Protein AF-A0A517PYK0-F1 (afdb_monomer)

Mean predicted aligned error: 13.04 Å

Organism: NCBI:txid2605989

Structure (mmCIF, N/CA/C/O backbone):
data_AF-A0A517PYK0-F1
#
_entry.id   AF-A0A517PYK0-F1
#
loop_
_atom_site.group_PDB
_atom_site.id
_atom_site.type_symbol
_atom_site.label_atom_id
_atom_site.label_alt_id
_atom_site.label_comp_id
_atom_site.label_asym_id
_atom_site.label_entity_id
_atom_site.label_seq_id
_atom_site.pdbx_PDB_ins_code
_atom_site.Cartn_x
_atom_site.Cartn_y
_atom_site.Cartn_z
_atom_site.occupancy
_atom_site.B_iso_or_equiv
_atom_site.auth_seq_id
_atom_site.auth_comp_id
_atom_site.auth_asym_id
_atom_site.auth_atom_id
_atom_site.pdbx_PDB_model_num
ATOM 1 N N . MET A 1 1 ? 11.409 -8.465 14.959 1.00 91.06 1 MET A N 1
ATOM 2 C CA . MET A 1 1 ? 11.454 -9.438 13.850 1.00 91.06 1 MET A CA 1
ATOM 3 C C . MET A 1 1 ? 12.866 -9.982 13.793 1.00 91.06 1 MET A C 1
ATOM 5 O O . MET A 1 1 ? 13.790 -9.193 13.932 1.00 91.06 1 MET A O 1
ATOM 9 N N . THR A 1 2 ? 13.031 -11.292 13.652 1.00 92.19 2 THR A N 1
ATOM 10 C CA . THR A 1 2 ? 14.328 -11.935 13.415 1.00 92.19 2 THR A CA 1
ATOM 11 C C . THR A 1 2 ? 14.388 -12.447 11.982 1.00 92.19 2 THR A C 1
ATOM 13 O O . THR A 1 2 ? 13.352 -12.721 11.371 1.00 92.19 2 THR A O 1
ATOM 16 N N . VAL A 1 3 ? 15.601 -12.548 11.442 1.00 94.38 3 VAL A N 1
ATOM 17 C CA . VAL A 1 3 ? 15.854 -12.976 10.067 1.00 94.38 3 VAL A CA 1
ATOM 18 C C . VAL A 1 3 ? 16.970 -14.023 10.051 1.00 94.38 3 VAL A C 1
ATOM 20 O O . VAL A 1 3 ? 18.043 -13.795 10.602 1.00 94.38 3 VAL A O 1
ATOM 23 N N . GLY A 1 4 ? 16.694 -15.183 9.456 1.00 94.69 4 GLY A N 1
ATOM 24 C CA . GLY A 1 4 ? 17.624 -16.307 9.327 1.00 94.69 4 GLY A CA 1
ATOM 25 C C . GLY A 1 4 ? 18.587 -16.144 8.154 1.00 94.69 4 GLY A C 1
ATOM 26 O O . GLY A 1 4 ? 18.721 -15.057 7.594 1.00 94.69 4 GLY A O 1
ATOM 27 N N . ASP A 1 5 ? 19.261 -17.212 7.745 1.00 95.25 5 ASP A N 1
ATOM 28 C CA . ASP A 1 5 ? 20.271 -17.135 6.686 1.00 95.25 5 ASP A CA 1
ATOM 29 C C . ASP A 1 5 ? 19.687 -16.916 5.288 1.00 95.25 5 ASP A C 1
ATOM 31 O O . ASP A 1 5 ? 18.544 -17.266 4.984 1.00 95.25 5 ASP A O 1
ATOM 35 N N . ARG A 1 6 ? 20.491 -16.284 4.427 1.00 95.44 6 ARG A N 1
ATOM 36 C CA . ARG A 1 6 ? 20.127 -16.002 3.035 1.00 95.44 6 ARG A CA 1
ATOM 37 C C . ARG A 1 6 ? 20.266 -17.247 2.176 1.00 95.44 6 ARG A C 1
ATOM 39 O O . ARG A 1 6 ? 21.320 -17.869 2.146 1.00 95.44 6 ARG A O 1
ATOM 46 N N . GLN A 1 7 ? 19.238 -17.497 1.379 1.00 95.19 7 GLN A N 1
ATOM 47 C CA . GLN A 1 7 ? 19.217 -18.486 0.312 1.00 95.19 7 GLN A CA 1
ATOM 48 C C . GLN A 1 7 ? 18.922 -17.783 -1.014 1.00 95.19 7 GLN A C 1
ATOM 50 O O . GLN A 1 7 ? 18.136 -16.834 -1.059 1.00 95.19 7 GLN A O 1
ATOM 55 N N . ILE A 1 8 ? 19.566 -18.224 -2.092 1.00 94.31 8 ILE A N 1
ATOM 56 C CA . ILE A 1 8 ? 19.241 -17.761 -3.443 1.00 94.31 8 ILE A CA 1
ATOM 57 C C . ILE A 1 8 ? 18.116 -18.643 -3.968 1.00 94.31 8 ILE A C 1
ATOM 59 O O . ILE A 1 8 ? 18.287 -19.854 -4.060 1.00 94.31 8 ILE A O 1
ATOM 63 N N . VAL A 1 9 ? 16.979 -18.028 -4.284 1.00 95.31 9 VAL A N 1
ATOM 64 C CA . VAL A 1 9 ? 15.838 -18.704 -4.910 1.00 95.31 9 VAL A CA 1
ATOM 65 C C . VAL A 1 9 ? 16.115 -18.842 -6.397 1.00 95.31 9 VAL A C 1
ATOM 67 O O . VAL A 1 9 ? 16.203 -19.947 -6.921 1.00 95.31 9 VAL A O 1
ATOM 70 N N . PHE A 1 10 ? 16.336 -17.709 -7.064 1.00 94.56 10 PHE A N 1
ATOM 71 C CA . PHE A 1 10 ? 16.655 -17.664 -8.482 1.00 94.56 10 PHE A CA 1
ATOM 72 C C . PHE A 1 10 ? 17.981 -16.930 -8.685 1.00 94.56 10 PHE A C 1
ATOM 74 O O . PHE A 1 10 ? 18.124 -15.784 -8.239 1.00 94.56 10 PHE A O 1
ATOM 81 N N . PRO A 1 11 ? 18.971 -17.567 -9.333 1.00 92.12 11 PRO A N 1
ATOM 82 C CA . PRO A 1 11 ? 20.208 -16.897 -9.692 1.00 92.12 11 PRO A CA 1
ATOM 83 C C . PRO A 1 11 ? 19.965 -15.840 -10.778 1.00 92.12 11 PRO A C 1
ATOM 85 O O . PRO A 1 11 ? 19.033 -15.973 -11.562 1.00 92.12 11 PRO A O 1
ATOM 88 N N . ALA A 1 12 ? 20.823 -14.824 -10.874 1.00 88.00 12 ALA A N 1
ATOM 89 C CA . ALA A 1 12 ? 20.785 -13.871 -11.982 1.00 88.00 12 ALA A CA 1
ATOM 90 C C . ALA A 1 12 ? 20.771 -14.607 -13.338 1.00 88.00 12 ALA A C 1
ATOM 92 O O . ALA A 1 12 ? 21.473 -15.607 -13.506 1.00 88.00 12 ALA A O 1
ATOM 93 N N . GLY A 1 13 ? 19.953 -14.143 -14.286 1.00 87.31 13 GLY A N 1
ATOM 94 C CA . GLY A 1 13 ? 19.763 -14.823 -15.573 1.00 87.31 13 GLY A CA 1
ATOM 95 C C . GLY A 1 13 ? 18.808 -16.027 -15.533 1.00 87.31 13 GLY A C 1
ATOM 96 O O . GLY A 1 13 ? 18.689 -16.735 -16.537 1.00 87.31 13 GLY A O 1
ATOM 97 N N . TYR A 1 14 ? 18.147 -16.310 -14.399 1.00 92.12 14 TYR A N 1
ATOM 98 C CA . TYR A 1 14 ? 17.277 -17.481 -14.245 1.00 92.12 14 TYR A CA 1
ATOM 99 C C . TYR A 1 14 ? 16.246 -17.570 -15.371 1.00 92.12 14 TYR A C 1
ATOM 101 O O . TYR A 1 14 ? 15.386 -16.702 -15.519 1.00 92.12 14 TYR A O 1
ATOM 109 N N . ARG A 1 15 ? 16.336 -18.645 -16.166 1.00 92.44 15 ARG A N 1
ATOM 110 C CA . ARG A 1 15 ? 15.441 -18.906 -17.308 1.00 92.44 15 ARG A CA 1
ATOM 111 C C . ARG A 1 15 ? 15.348 -17.714 -18.282 1.00 92.44 15 ARG A C 1
ATOM 113 O O . ARG A 1 15 ? 14.301 -17.490 -18.877 1.00 92.44 15 ARG A O 1
ATOM 120 N N . GLY A 1 16 ? 16.434 -16.951 -18.433 1.00 88.81 16 GLY A N 1
ATOM 121 C CA . GLY A 1 16 ? 16.507 -15.781 -19.315 1.00 88.81 16 GLY A CA 1
ATOM 122 C C . GLY A 1 16 ? 15.923 -14.489 -18.730 1.00 88.81 16 GLY A C 1
ATOM 123 O O . GLY A 1 16 ? 15.974 -13.453 -19.393 1.00 88.81 16 GLY A O 1
ATOM 124 N N . LEU A 1 17 ? 15.391 -14.518 -17.503 1.00 90.44 17 LEU A N 1
ATOM 125 C CA . LEU A 1 17 ? 14.979 -13.311 -16.789 1.00 90.44 17 LEU A CA 1
ATOM 126 C C . LEU A 1 17 ? 16.206 -12.542 -16.292 1.00 90.44 17 LEU A C 1
ATOM 128 O O . LEU A 1 17 ? 17.225 -13.131 -15.942 1.00 90.44 17 LEU A O 1
ATOM 132 N N . ASN A 1 18 ? 16.087 -11.221 -16.220 1.00 87.19 18 ASN A N 1
ATOM 133 C CA . ASN A 1 18 ? 17.122 -10.310 -15.740 1.00 87.19 18 ASN A CA 1
ATOM 134 C C . ASN A 1 18 ? 16.464 -9.200 -14.914 1.00 87.19 18 ASN A C 1
ATOM 136 O O . ASN A 1 18 ? 15.291 -8.919 -15.145 1.00 87.19 18 ASN A O 1
ATOM 140 N N . TYR A 1 19 ? 17.210 -8.575 -13.997 1.00 87.56 19 TYR A N 1
ATOM 141 C CA . TYR A 1 19 ? 16.742 -7.462 -13.153 1.00 87.56 19 TYR A CA 1
ATOM 142 C C . TYR A 1 19 ? 15.474 -7.845 -12.385 1.00 87.56 19 TYR A C 1
ATOM 144 O O . TYR A 1 19 ? 14.392 -7.337 -12.666 1.00 87.56 19 TYR A O 1
ATOM 152 N N . PHE A 1 20 ? 15.589 -8.837 -11.498 1.00 91.25 20 PHE A N 1
ATOM 153 C CA . PHE A 1 20 ? 14.465 -9.314 -10.700 1.00 91.25 20 PHE A CA 1
ATOM 154 C C . PHE A 1 20 ? 14.866 -9.686 -9.256 1.00 91.25 20 PHE A C 1
ATOM 156 O O . PHE A 1 20 ? 15.997 -10.113 -9.005 1.00 91.25 20 PHE A O 1
ATOM 163 N N . PRO A 1 21 ? 13.906 -9.657 -8.318 1.00 92.94 21 PRO A N 1
ATOM 164 C CA . PRO A 1 21 ? 12.632 -8.962 -8.454 1.00 92.94 21 PRO A CA 1
ATOM 165 C C . PRO A 1 21 ? 12.866 -7.446 -8.429 1.00 92.94 21 PRO A C 1
ATOM 167 O O . PRO A 1 21 ? 13.500 -6.942 -7.513 1.00 92.94 21 PRO A O 1
ATOM 170 N N . ASP A 1 22 ? 12.349 -6.722 -9.412 1.00 91.75 22 ASP A N 1
ATOM 171 C CA . ASP A 1 22 ? 12.425 -5.251 -9.407 1.00 91.75 22 ASP A CA 1
ATOM 172 C C . ASP A 1 22 ? 11.214 -4.618 -8.691 1.00 91.75 22 ASP A C 1
ATOM 174 O O . ASP A 1 22 ? 11.087 -3.410 -8.603 1.00 91.75 22 ASP A O 1
ATOM 178 N N . GLU A 1 23 ? 10.329 -5.461 -8.145 1.00 95.81 23 GLU A N 1
ATOM 179 C CA . GLU A 1 23 ? 9.186 -5.105 -7.301 1.00 95.81 23 GLU A CA 1
ATOM 180 C C . GLU A 1 23 ? 8.805 -6.273 -6.376 1.00 95.81 23 GLU A C 1
ATOM 182 O O . GLU A 1 23 ? 9.134 -7.428 -6.679 1.00 95.81 23 GLU A O 1
ATOM 187 N N . PRO A 1 24 ? 8.047 -6.039 -5.286 1.00 95.38 24 PRO A N 1
ATOM 188 C CA . PRO A 1 24 ? 7.458 -7.112 -4.495 1.00 95.38 24 PRO A CA 1
ATOM 189 C C . PRO A 1 24 ? 6.653 -8.105 -5.346 1.00 95.38 24 PRO A C 1
ATOM 191 O O . PRO A 1 24 ? 5.919 -7.727 -6.258 1.00 95.38 24 PRO A O 1
ATOM 194 N N . ILE A 1 25 ? 6.746 -9.396 -5.018 1.00 94.75 25 ILE A N 1
ATOM 195 C CA . ILE A 1 25 ? 5.956 -10.420 -5.710 1.00 94.75 25 ILE A CA 1
ATOM 196 C C . ILE A 1 25 ? 4.491 -10.392 -5.262 1.00 94.75 25 ILE A C 1
ATOM 198 O O . ILE A 1 25 ? 4.183 -10.095 -4.108 1.00 94.75 25 ILE A O 1
ATOM 202 N N . SER A 1 26 ? 3.575 -10.801 -6.141 1.00 95.44 26 SER A N 1
ATOM 203 C CA . SER A 1 26 ? 2.152 -10.914 -5.798 1.00 95.44 26 SER A CA 1
ATOM 204 C C . SER A 1 26 ? 1.628 -12.326 -6.030 1.00 95.44 26 SER A C 1
ATOM 206 O O . SER A 1 26 ? 1.498 -12.766 -7.169 1.00 95.44 26 SER A O 1
ATOM 208 N N . VAL A 1 27 ? 1.328 -13.062 -4.956 1.00 93.50 27 VAL A N 1
ATOM 209 C CA . VAL A 1 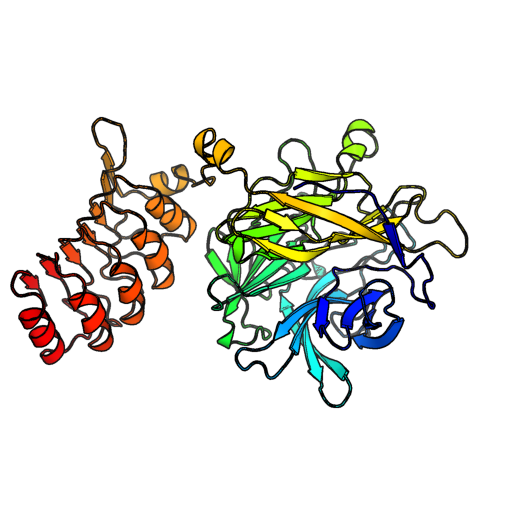27 ? 0.763 -14.419 -5.045 1.00 93.50 27 VAL A CA 1
ATOM 210 C C . VAL A 1 27 ? -0.707 -14.344 -5.451 1.00 93.50 27 VAL A C 1
ATOM 212 O O . VAL A 1 27 ? -1.512 -13.748 -4.742 1.00 93.50 27 VAL A O 1
ATOM 215 N N . ILE A 1 28 ? -1.067 -14.995 -6.559 1.00 92.75 28 ILE A N 1
ATOM 216 C CA . ILE A 1 28 ? -2.429 -14.953 -7.119 1.00 92.75 28 ILE A CA 1
ATOM 217 C C . ILE A 1 28 ? -3.186 -16.275 -6.948 1.00 92.75 28 ILE A C 1
ATOM 219 O O . ILE A 1 28 ? -4.418 -16.280 -6.888 1.00 92.75 28 ILE A O 1
ATOM 223 N N . LYS A 1 29 ? -2.467 -17.401 -6.836 1.00 89.25 29 LYS A N 1
ATOM 224 C CA . LYS A 1 29 ? -3.050 -18.739 -6.660 1.00 89.25 29 LYS A CA 1
ATOM 225 C C . LYS A 1 29 ? -2.104 -19.646 -5.874 1.00 89.25 29 LYS A C 1
ATOM 227 O O . LYS A 1 29 ? -0.895 -19.596 -6.067 1.00 89.25 29 LYS A O 1
ATOM 232 N N . LYS A 1 30 ? -2.649 -20.492 -4.993 1.00 86.44 30 LYS A N 1
ATOM 233 C CA . LYS A 1 30 ? -1.857 -21.468 -4.215 1.00 86.44 30 LYS A CA 1
ATOM 234 C C . LYS A 1 30 ? -1.736 -22.840 -4.885 1.00 86.44 30 LYS A C 1
ATOM 236 O O . LYS A 1 30 ? -0.746 -23.518 -4.648 1.00 86.44 30 LYS A O 1
ATOM 241 N N . ASN A 1 31 ? -2.723 -23.251 -5.688 1.00 85.06 31 ASN A N 1
ATOM 242 C CA . ASN A 1 31 ? -2.695 -24.525 -6.410 1.00 85.06 31 ASN A CA 1
ATOM 243 C C . ASN A 1 31 ? -3.346 -24.412 -7.813 1.00 85.06 31 ASN A C 1
ATOM 245 O O . ASN A 1 31 ? -4.559 -24.187 -7.883 1.00 85.06 31 ASN A O 1
ATOM 249 N N . PRO A 1 32 ? -2.583 -24.541 -8.920 1.00 87.06 32 PRO A N 1
ATOM 250 C CA . PRO A 1 32 ? -1.116 -24.530 -8.942 1.00 87.06 32 PRO A CA 1
ATOM 251 C C . PRO A 1 32 ? -0.576 -23.236 -8.317 1.00 87.06 32 PRO A C 1
ATOM 253 O O . PRO A 1 32 ? -1.288 -22.227 -8.271 1.00 87.06 32 PRO A O 1
ATOM 256 N N . PHE A 1 33 ? 0.650 -23.269 -7.792 1.00 92.75 33 PHE A N 1
ATOM 257 C CA . PHE A 1 33 ? 1.245 -22.091 -7.172 1.00 92.75 33 PHE A CA 1
ATOM 258 C C . PHE A 1 33 ? 1.587 -21.081 -8.267 1.00 92.75 33 PHE A C 1
ATOM 260 O O . PHE A 1 33 ? 2.396 -21.367 -9.150 1.00 92.75 33 PHE A O 1
ATOM 267 N N . GLN A 1 34 ? 0.939 -19.919 -8.232 1.00 95.44 34 GLN A N 1
ATOM 268 C CA . GLN A 1 34 ? 1.104 -18.855 -9.214 1.00 95.44 34 GLN A CA 1
ATOM 269 C C . GLN A 1 34 ? 1.312 -17.521 -8.515 1.00 95.44 34 GLN A C 1
ATOM 271 O O . GLN A 1 34 ? 0.594 -17.169 -7.571 1.00 95.44 34 GLN A O 1
ATOM 276 N N . TYR A 1 35 ? 2.263 -16.750 -9.025 1.00 96.50 35 TYR A N 1
ATOM 277 C CA . TYR A 1 35 ? 2.535 -15.400 -8.559 1.00 96.50 35 TYR A CA 1
ATOM 278 C C . TYR A 1 35 ? 3.046 -14.522 -9.693 1.00 96.50 35 TYR A C 1
ATOM 280 O O . TYR A 1 35 ? 3.477 -15.004 -10.738 1.00 96.50 35 TYR A O 1
ATOM 288 N N . LEU A 1 36 ? 2.974 -13.219 -9.476 1.00 97.81 36 LEU A N 1
ATOM 289 C CA . LEU A 1 36 ? 3.493 -12.200 -10.367 1.00 97.81 36 LEU A CA 1
ATOM 290 C C . LEU A 1 36 ? 4.862 -11.756 -9.867 1.00 97.81 36 LEU A C 1
ATOM 292 O O . LEU A 1 36 ? 5.045 -11.563 -8.663 1.00 97.81 36 LEU A O 1
ATOM 296 N N . MET A 1 37 ? 5.809 -11.609 -10.786 1.00 97.25 37 MET A N 1
ATOM 297 C CA . MET A 1 37 ? 7.149 -11.108 -10.503 1.00 97.25 37 MET A CA 1
ATOM 298 C C . MET A 1 37 ? 7.579 -10.164 -11.614 1.00 97.25 37 MET A C 1
ATOM 300 O O . MET A 1 37 ? 7.377 -10.450 -12.797 1.00 97.25 37 MET A O 1
ATOM 304 N N . VAL A 1 38 ? 8.184 -9.050 -11.229 1.00 97.31 38 VAL A N 1
ATOM 305 C CA . VAL A 1 38 ? 8.717 -8.081 -12.181 1.00 97.31 38 VAL A CA 1
ATOM 306 C C . VAL A 1 38 ? 10.153 -8.448 -12.522 1.00 97.31 38 VAL A C 1
ATOM 308 O O . VAL A 1 38 ? 10.955 -8.748 -11.634 1.00 97.31 38 VAL A O 1
ATOM 311 N N . ALA A 1 39 ? 10.442 -8.483 -13.821 1.00 94.69 39 ALA A N 1
ATOM 312 C CA . ALA A 1 39 ? 11.768 -8.743 -14.359 1.00 94.69 39 ALA A CA 1
ATOM 313 C C . ALA A 1 39 ? 12.028 -7.819 -15.553 1.00 94.69 39 ALA A C 1
ATOM 315 O O . ALA A 1 39 ? 11.258 -7.801 -16.523 1.00 94.69 39 ALA A O 1
ATOM 316 N N . GLY A 1 40 ? 13.118 -7.058 -15.497 1.00 92.38 40 GLY A N 1
ATOM 317 C CA . GLY A 1 40 ? 13.394 -6.005 -16.468 1.00 92.38 40 GLY A CA 1
ATOM 318 C C . GLY A 1 40 ? 12.373 -4.887 -16.305 1.00 92.38 40 GLY A C 1
ATOM 319 O O . GLY A 1 40 ? 12.312 -4.273 -15.258 1.00 92.38 40 GLY A O 1
ATOM 320 N N . ASN A 1 41 ? 11.550 -4.650 -17.323 1.00 94.81 41 ASN A N 1
ATOM 321 C CA . ASN A 1 41 ? 10.540 -3.587 -17.323 1.00 94.81 41 ASN A CA 1
ATOM 322 C C . ASN A 1 41 ? 9.090 -4.097 -17.371 1.00 94.81 41 ASN A C 1
ATOM 324 O O . ASN A 1 41 ? 8.161 -3.332 -17.630 1.00 94.81 41 ASN A O 1
ATOM 328 N N . SER A 1 42 ? 8.898 -5.407 -17.215 1.00 97.38 42 SER A N 1
ATOM 329 C CA . SER A 1 42 ? 7.622 -6.083 -17.443 1.00 97.38 42 SER A CA 1
ATOM 330 C C . SER A 1 42 ? 7.283 -7.021 -16.291 1.00 97.38 42 SER A C 1
ATOM 332 O O . SER A 1 42 ? 8.163 -7.578 -15.632 1.00 97.38 42 SER A O 1
ATOM 334 N N . THR A 1 43 ? 5.991 -7.278 -16.108 1.00 98.50 43 THR A N 1
ATOM 335 C CA . THR A 1 43 ? 5.513 -8.268 -15.141 1.00 98.50 43 THR A CA 1
ATOM 336 C C . THR A 1 43 ? 5.309 -9.623 -15.807 1.00 98.50 43 THR A C 1
ATOM 338 O O . THR A 1 43 ? 4.654 -9.728 -16.849 1.00 98.50 43 THR A O 1
ATOM 341 N N . TYR A 1 44 ? 5.804 -10.676 -15.161 1.00 97.94 44 TYR A N 1
ATOM 342 C CA . TYR A 1 44 ? 5.639 -12.061 -15.577 1.00 97.94 44 TYR A CA 1
ATOM 343 C C . TYR A 1 44 ? 4.723 -12.822 -14.623 1.00 97.94 44 TYR A C 1
ATOM 345 O O . TYR A 1 44 ? 4.811 -12.677 -13.405 1.00 97.94 44 TYR A O 1
ATOM 353 N N . LEU A 1 45 ? 3.881 -13.681 -15.193 1.00 97.50 45 LEU A N 1
ATOM 354 C CA . LEU A 1 45 ? 3.246 -14.771 -14.468 1.00 97.50 45 LEU A CA 1
ATOM 355 C C . LEU A 1 45 ? 4.263 -15.896 -14.284 1.00 97.50 45 LEU A C 1
ATOM 357 O O . LEU A 1 45 ? 4.765 -16.453 -15.263 1.00 97.50 45 LEU A O 1
ATOM 361 N N . MET A 1 46 ? 4.517 -16.241 -13.031 1.00 97.50 46 MET A N 1
ATOM 362 C CA . MET A 1 46 ? 5.346 -17.359 -12.605 1.00 97.50 46 MET A CA 1
ATOM 363 C C . MET A 1 46 ? 4.441 -18.500 -12.136 1.00 97.50 46 MET A C 1
ATOM 365 O O . MET A 1 46 ? 3.440 -18.251 -11.459 1.00 97.50 46 MET A O 1
ATOM 369 N N . GLN A 1 47 ? 4.785 -19.745 -12.467 1.00 97.12 47 GLN A N 1
ATOM 370 C CA . GLN A 1 47 ? 4.034 -20.922 -12.021 1.00 97.12 47 GLN A CA 1
ATOM 371 C C . GLN A 1 47 ? 4.959 -22.072 -11.627 1.00 97.12 47 GLN A C 1
ATOM 373 O O . GLN A 1 47 ? 5.894 -22.393 -12.357 1.00 97.12 47 GLN A O 1
ATOM 378 N N . GLY A 1 48 ? 4.652 -22.724 -10.507 1.00 95.44 48 GLY A N 1
ATOM 379 C CA . GLY A 1 48 ? 5.356 -23.900 -9.995 1.00 95.44 48 GLY A CA 1
ATOM 380 C C . GLY A 1 48 ? 4.506 -24.677 -8.990 1.00 95.44 48 GLY A C 1
ATOM 381 O O . GLY A 1 48 ? 3.306 -24.429 -8.849 1.00 95.44 48 GLY A O 1
ATOM 382 N N . SER A 1 49 ? 5.121 -25.616 -8.272 1.00 90.88 49 SER A N 1
ATOM 383 C CA . SER A 1 49 ? 4.504 -26.218 -7.079 1.00 90.88 49 SER A CA 1
ATOM 384 C C . SER A 1 49 ? 4.844 -25.450 -5.799 1.00 90.88 49 SER A C 1
ATOM 386 O O . SER A 1 49 ? 4.097 -25.520 -4.826 1.00 90.88 49 SER A O 1
ATOM 388 N N . THR A 1 50 ? 5.924 -24.666 -5.809 1.00 90.38 50 THR A N 1
ATOM 389 C CA . THR A 1 50 ? 6.309 -23.715 -4.762 1.00 90.38 50 THR A CA 1
ATOM 390 C C . THR A 1 50 ? 6.880 -22.446 -5.397 1.00 90.38 50 THR A C 1
ATOM 392 O O . THR A 1 50 ? 7.012 -22.339 -6.616 1.00 90.38 50 THR A O 1
ATOM 395 N N . LEU A 1 51 ? 7.239 -21.468 -4.565 1.00 90.50 51 LEU A N 1
ATOM 396 C CA . LEU A 1 51 ? 7.962 -20.279 -5.008 1.00 90.50 51 LEU A CA 1
ATOM 397 C C . LEU A 1 51 ? 9.329 -20.628 -5.621 1.00 90.50 51 LEU A C 1
ATOM 399 O O . LEU A 1 51 ? 9.722 -20.051 -6.625 1.00 90.50 51 LEU A O 1
ATOM 403 N N . ASP A 1 52 ? 10.028 -21.602 -5.042 1.00 91.62 52 ASP A N 1
ATOM 404 C CA . ASP A 1 52 ? 11.405 -21.962 -5.395 1.00 91.62 52 ASP A CA 1
ATOM 405 C C . ASP A 1 52 ? 11.566 -22.667 -6.741 1.00 91.62 52 ASP A C 1
ATOM 407 O O . ASP A 1 52 ? 12.657 -22.682 -7.307 1.00 91.62 52 ASP A O 1
ATOM 411 N N . ASN A 1 53 ? 10.500 -23.274 -7.254 1.00 92.19 53 ASN A N 1
ATOM 412 C CA . ASN A 1 53 ? 10.544 -24.052 -8.490 1.00 92.19 53 ASN A CA 1
ATOM 413 C C . ASN A 1 53 ? 9.670 -23.475 -9.602 1.00 92.19 53 ASN A C 1
ATOM 415 O O . ASN A 1 53 ? 9.452 -24.135 -10.619 1.00 92.19 53 ASN A O 1
ATOM 419 N N . ALA A 1 54 ? 9.166 -22.260 -9.409 1.00 95.88 54 ALA A N 1
ATOM 420 C CA . ALA A 1 54 ? 8.341 -21.624 -10.407 1.00 95.88 54 ALA A CA 1
ATOM 421 C C . ALA A 1 54 ? 9.159 -21.186 -11.623 1.00 95.88 54 ALA A C 1
ATOM 423 O O . ALA A 1 54 ? 10.267 -20.666 -11.509 1.00 95.88 54 ALA A O 1
ATOM 424 N N . ILE A 1 55 ? 8.568 -21.360 -12.799 1.00 97.00 55 ILE A N 1
ATOM 425 C CA . ILE A 1 55 ? 9.124 -20.927 -14.080 1.00 97.00 55 ILE A CA 1
ATOM 426 C C . ILE A 1 55 ? 8.291 -19.771 -14.649 1.00 97.00 55 ILE A C 1
ATOM 428 O O . ILE A 1 55 ? 7.089 -19.694 -14.365 1.00 97.00 55 ILE A O 1
ATOM 432 N N . PRO A 1 56 ? 8.888 -18.867 -15.449 1.00 96.94 56 PRO A N 1
ATOM 433 C CA . PRO A 1 56 ? 8.122 -17.848 -16.155 1.00 96.94 56 PRO A CA 1
ATOM 434 C C . PRO A 1 56 ? 7.228 -18.499 -17.210 1.00 96.94 56 PRO A C 1
ATOM 436 O O . PRO A 1 56 ? 7.698 -19.267 -18.046 1.00 96.94 56 PRO A O 1
ATOM 439 N N . ILE A 1 57 ? 5.939 -18.171 -17.177 1.00 95.88 57 ILE A N 1
ATOM 440 C CA . ILE A 1 57 ? 4.936 -18.689 -18.115 1.00 95.88 57 ILE A CA 1
ATOM 441 C C . ILE A 1 57 ? 4.638 -17.673 -19.209 1.00 95.88 57 ILE A C 1
ATOM 443 O O . ILE A 1 57 ? 4.568 -18.020 -20.386 1.00 95.88 57 ILE A O 1
ATOM 447 N N . LYS A 1 58 ? 4.422 -16.409 -18.829 1.00 95.19 58 LYS A N 1
ATOM 448 C CA . LYS A 1 58 ? 3.971 -15.371 -19.761 1.00 95.19 58 LYS A CA 1
ATOM 449 C C . LYS A 1 58 ? 4.277 -13.978 -19.226 1.00 95.19 58 LYS A C 1
ATOM 451 O O . LYS A 1 58 ? 4.161 -13.750 -18.024 1.00 95.19 58 LYS A O 1
ATOM 456 N N . LYS A 1 59 ? 4.584 -13.031 -20.116 1.00 97.06 59 LYS A N 1
ATOM 457 C CA . LYS A 1 59 ? 4.474 -11.598 -19.805 1.00 97.06 59 LYS A CA 1
ATOM 458 C C . LYS A 1 59 ? 2.997 -11.232 -19.702 1.00 97.06 59 LYS A C 1
ATOM 460 O O . LYS A 1 59 ? 2.239 -11.481 -20.637 1.00 97.06 59 LYS A O 1
ATOM 465 N N . VAL A 1 60 ? 2.593 -10.654 -18.579 1.00 98.06 60 VAL A N 1
ATOM 466 C CA . VAL A 1 60 ? 1.182 -10.346 -18.293 1.00 98.06 60 VAL A CA 1
ATOM 467 C C . VAL A 1 60 ? 0.901 -8.860 -18.129 1.00 98.06 60 VAL A C 1
ATOM 469 O O . VAL A 1 60 ? -0.261 -8.473 -18.141 1.00 98.06 60 VAL A O 1
ATOM 472 N N . LEU A 1 61 ? 1.938 -8.033 -18.016 1.00 98.44 61 LEU A N 1
ATOM 473 C CA . LEU A 1 61 ? 1.851 -6.583 -18.148 1.00 98.44 61 LEU A CA 1
ATOM 474 C C . LEU A 1 61 ? 3.169 -6.077 -18.741 1.00 98.44 61 LEU A C 1
ATOM 476 O O . LEU A 1 61 ? 4.239 -6.505 -18.302 1.00 98.44 61 LEU A O 1
ATOM 480 N N . VAL A 1 62 ? 3.078 -5.219 -19.756 1.00 98.06 62 VAL A N 1
ATOM 481 C CA . VAL A 1 62 ? 4.231 -4.667 -20.480 1.00 98.06 62 VAL A CA 1
ATOM 482 C C . VAL A 1 62 ? 4.109 -3.145 -20.614 1.00 98.06 62 VAL A C 1
ATOM 484 O O . VAL A 1 62 ? 2.978 -2.631 -20.617 1.00 98.06 62 VAL A O 1
ATOM 487 N N . PRO A 1 63 ? 5.242 -2.431 -20.768 1.00 98.19 63 PRO A N 1
ATOM 488 C CA . PRO A 1 63 ? 5.244 -0.994 -20.999 1.00 98.19 63 PRO A CA 1
ATOM 489 C C . PRO A 1 63 ? 4.390 -0.578 -22.190 1.00 98.19 63 PRO A C 1
ATOM 491 O O . PRO A 1 63 ? 4.222 -1.326 -23.157 1.00 98.19 63 PRO A O 1
ATOM 494 N N . GLY A 1 64 ? 3.810 0.613 -22.079 1.00 97.31 64 GLY A N 1
ATOM 495 C CA . GLY A 1 64 ? 3.040 1.223 -23.154 1.00 97.31 64 GLY A CA 1
ATOM 496 C C . GLY A 1 64 ? 3.909 1.764 -24.289 1.00 97.31 64 GLY A C 1
ATOM 497 O O . GLY A 1 64 ? 5.136 1.688 -24.297 1.00 97.31 64 GLY A O 1
ATOM 498 N N . THR A 1 65 ? 3.239 2.356 -25.264 1.00 97.25 65 THR A N 1
ATOM 499 C CA . THR A 1 65 ? 3.839 3.188 -26.309 1.00 97.25 65 THR A CA 1
ATOM 500 C C . THR A 1 65 ? 4.352 4.511 -25.734 1.00 97.25 65 THR A C 1
ATOM 502 O O . THR A 1 65 ? 3.961 4.916 -24.645 1.00 97.25 65 THR A O 1
ATOM 505 N N . LYS A 1 66 ? 5.184 5.248 -26.485 1.00 95.50 66 LYS A N 1
ATOM 506 C CA . LYS A 1 66 ? 5.803 6.519 -26.042 1.00 95.50 66 LYS A CA 1
ATOM 507 C C . LYS A 1 66 ? 4.822 7.598 -25.556 1.00 95.50 66 LYS A C 1
ATOM 509 O O . LYS A 1 66 ? 5.243 8.521 -24.872 1.00 95.50 66 LYS A O 1
ATOM 514 N N . THR A 1 67 ? 3.548 7.527 -25.933 1.00 95.06 67 THR A N 1
ATOM 515 C CA . THR A 1 67 ? 2.515 8.488 -25.513 1.00 95.06 67 THR A CA 1
ATOM 516 C C . THR A 1 67 ? 1.816 8.098 -24.212 1.00 95.06 67 THR A C 1
ATOM 518 O O . THR A 1 67 ? 1.032 8.879 -23.680 1.00 95.06 67 THR A O 1
ATOM 521 N N . GLU A 1 68 ? 2.052 6.887 -23.710 1.00 97.25 68 GLU A N 1
ATOM 522 C CA . GLU A 1 68 ? 1.462 6.390 -22.472 1.00 97.25 68 GLU A CA 1
ATOM 523 C C . GLU A 1 68 ? 2.340 6.731 -21.261 1.00 97.25 68 GLU A C 1
ATOM 525 O O . GLU A 1 68 ? 3.558 6.874 -21.358 1.00 97.25 68 GLU A O 1
ATOM 530 N N . PHE A 1 69 ? 1.711 6.841 -20.091 1.00 97.00 69 PHE A N 1
ATOM 531 C CA . PHE A 1 69 ? 2.364 7.222 -18.832 1.00 97.00 69 PHE A CA 1
ATOM 532 C C . PHE A 1 69 ? 3.274 6.132 -18.239 1.00 97.00 69 PHE A C 1
ATOM 534 O O . PHE A 1 69 ? 3.919 6.358 -17.221 1.00 97.00 69 PHE A O 1
ATOM 541 N N . ASP A 1 70 ? 3.266 4.938 -18.826 1.00 97.94 70 ASP A N 1
ATOM 542 C CA . ASP A 1 70 ? 4.017 3.761 -18.391 1.00 97.94 70 ASP A CA 1
ATOM 543 C C . ASP A 1 70 ? 4.876 3.196 -19.537 1.00 97.94 70 ASP A C 1
ATOM 545 O O . ASP A 1 70 ? 5.052 1.986 -19.682 1.00 97.94 70 ASP A O 1
ATOM 549 N N . ASN A 1 71 ? 5.370 4.087 -20.403 1.00 97.75 71 ASN A N 1
ATOM 550 C CA . ASN A 1 71 ? 6.122 3.739 -21.611 1.00 97.75 71 ASN A CA 1
ATOM 551 C C . ASN A 1 71 ? 7.500 3.118 -21.349 1.00 97.75 71 ASN A C 1
ATOM 553 O O . ASN A 1 71 ? 8.037 2.441 -22.224 1.00 97.75 71 ASN A O 1
ATOM 557 N N . GLY A 1 72 ? 8.073 3.345 -20.167 1.00 96.00 72 GLY A N 1
ATOM 558 C CA . GLY A 1 72 ? 9.381 2.818 -19.789 1.00 96.00 72 GLY A CA 1
ATOM 559 C C . GLY A 1 72 ? 9.303 1.519 -18.995 1.00 96.00 72 GLY A C 1
ATOM 560 O O . GLY A 1 72 ? 10.149 0.638 -19.165 1.00 96.00 72 GLY A O 1
ATOM 561 N N . TYR A 1 73 ? 8.280 1.386 -18.145 1.00 97.94 73 TYR A N 1
ATOM 562 C CA . TYR A 1 73 ? 8.216 0.336 -17.131 1.00 97.94 73 TYR A CA 1
ATOM 563 C C . TYR A 1 73 ? 6.798 0.088 -16.609 1.00 97.94 73 TYR A C 1
ATOM 565 O O . TYR A 1 73 ? 6.047 1.033 -16.356 1.00 97.94 73 TYR A O 1
ATOM 573 N N . THR A 1 74 ? 6.474 -1.187 -16.364 1.00 97.50 74 THR A N 1
ATOM 574 C CA . THR A 1 74 ? 5.240 -1.616 -15.688 1.00 97.50 74 THR A CA 1
ATOM 575 C C . THR A 1 74 ? 5.494 -2.773 -14.718 1.00 97.50 74 THR A C 1
ATOM 577 O O . THR A 1 74 ? 5.609 -3.935 -15.138 1.00 97.50 74 THR A O 1
ATOM 580 N N . GLY A 1 75 ? 5.514 -2.478 -13.420 1.00 98.12 75 GLY A N 1
ATOM 581 C CA . GLY A 1 75 ? 5.768 -3.467 -12.374 1.00 98.12 75 GLY A CA 1
ATOM 582 C C . GLY A 1 75 ? 4.569 -3.683 -11.460 1.00 98.12 75 GLY A C 1
ATOM 583 O O . GLY A 1 75 ? 4.267 -2.831 -10.631 1.00 98.12 75 GLY A O 1
ATOM 584 N N . ILE A 1 76 ? 3.856 -4.808 -11.599 1.00 98.56 76 ILE A N 1
ATOM 585 C CA . ILE A 1 76 ? 2.784 -5.165 -10.658 1.00 98.56 76 ILE A CA 1
ATOM 586 C C . ILE A 1 76 ? 3.414 -5.567 -9.329 1.00 98.56 76 ILE A C 1
ATOM 588 O O . ILE A 1 76 ? 4.158 -6.542 -9.260 1.00 98.56 76 ILE A O 1
ATOM 592 N N . THR A 1 77 ? 3.018 -4.868 -8.273 1.00 97.19 77 THR A N 1
ATOM 593 C CA . THR A 1 77 ? 3.542 -5.056 -6.916 1.00 97.19 77 THR A CA 1
ATOM 594 C C . THR A 1 77 ? 2.554 -5.776 -5.998 1.00 97.19 77 THR A C 1
ATOM 596 O O . THR A 1 77 ? 2.915 -6.376 -4.987 1.00 97.19 77 THR A O 1
ATOM 599 N N . SER A 1 78 ? 1.261 -5.672 -6.311 1.00 97.44 78 SER A N 1
ATOM 600 C CA . SER A 1 78 ? 0.176 -6.128 -5.449 1.00 97.44 78 SER A CA 1
ATOM 601 C C . SER A 1 78 ? -1.091 -6.397 -6.251 1.00 97.44 78 SER A C 1
ATOM 603 O O . SER A 1 78 ? -1.364 -5.763 -7.275 1.00 97.44 78 SER A O 1
ATOM 605 N N . THR A 1 79 ? -1.876 -7.360 -5.774 1.00 96.94 79 THR A N 1
ATOM 606 C CA . THR A 1 79 ? -3.155 -7.731 -6.370 1.00 96.94 79 THR A CA 1
ATOM 607 C C . THR A 1 79 ? -4.217 -7.901 -5.296 1.00 96.94 79 THR A C 1
ATOM 609 O O . THR A 1 79 ? -3.930 -8.318 -4.174 1.00 96.94 79 THR A O 1
ATOM 612 N N . VAL A 1 80 ? -5.456 -7.555 -5.637 1.00 94.88 80 VAL A N 1
ATOM 613 C CA . VAL A 1 80 ? -6.619 -7.679 -4.755 1.00 94.88 80 VAL A CA 1
ATOM 614 C C . VAL A 1 80 ? -7.813 -8.128 -5.589 1.00 94.88 80 VAL A C 1
ATOM 616 O O . VAL A 1 80 ? -8.012 -7.651 -6.705 1.00 94.88 80 VAL A O 1
ATOM 619 N N . TYR A 1 81 ? -8.628 -9.039 -5.066 1.00 90.75 81 TYR A N 1
ATOM 620 C CA . TYR A 1 81 ? -9.903 -9.367 -5.697 1.00 90.75 81 TYR A CA 1
ATOM 621 C C . TYR A 1 81 ? -10.922 -8.251 -5.449 1.00 90.75 81 TYR A C 1
ATOM 623 O O . TYR A 1 81 ? -10.994 -7.695 -4.354 1.00 90.75 81 TYR A O 1
ATOM 631 N N . ASP A 1 82 ? -11.729 -7.918 -6.455 1.00 85.12 82 ASP A N 1
ATOM 632 C CA . ASP A 1 82 ? -12.801 -6.937 -6.283 1.00 85.12 82 ASP A CA 1
ATOM 633 C C . ASP A 1 82 ? -13.842 -7.374 -5.231 1.00 85.12 82 ASP A C 1
ATOM 635 O O . ASP A 1 82 ? -13.871 -8.523 -4.798 1.00 85.12 82 ASP A O 1
ATOM 639 N N . ASN A 1 83 ? -14.734 -6.460 -4.823 1.00 72.00 83 ASN A N 1
ATOM 640 C CA . ASN A 1 83 ? -15.719 -6.686 -3.748 1.00 72.00 83 ASN A CA 1
ATOM 641 C C . ASN A 1 83 ? -16.628 -7.924 -3.948 1.00 72.00 83 ASN A C 1
ATOM 643 O O . ASN A 1 83 ? -17.338 -8.329 -3.035 1.00 72.00 83 ASN A O 1
ATOM 647 N N . LYS A 1 84 ? -16.664 -8.502 -5.155 1.00 71.81 84 LYS A N 1
ATOM 648 C CA . LYS A 1 84 ? -17.462 -9.693 -5.481 1.00 71.81 84 LYS A CA 1
ATOM 649 C C . LYS A 1 84 ? -16.604 -10.943 -5.701 1.00 71.81 84 LYS A C 1
ATOM 651 O O . LYS A 1 84 ? -17.149 -11.972 -6.087 1.00 71.81 84 LYS A O 1
ATOM 656 N N . GLY A 1 85 ? -15.287 -10.854 -5.509 1.00 76.31 85 GLY A N 1
ATOM 657 C CA . GLY A 1 85 ? -14.342 -11.942 -5.754 1.00 76.31 85 GLY A CA 1
ATOM 658 C C . GLY A 1 85 ? -14.196 -12.321 -7.229 1.00 76.31 85 GLY A C 1
ATOM 659 O O . GLY A 1 85 ? -13.619 -13.360 -7.529 1.00 76.31 85 GLY A O 1
ATOM 660 N N . LYS A 1 86 ? -14.745 -11.529 -8.159 1.00 81.62 86 LYS A N 1
ATOM 661 C CA . LYS A 1 86 ? -14.902 -11.938 -9.564 1.00 81.62 86 LYS A CA 1
ATOM 662 C C . LYS A 1 86 ? -13.729 -11.530 -10.435 1.00 81.62 86 LYS A C 1
ATOM 664 O O . LYS A 1 86 ? -13.460 -12.186 -11.435 1.00 81.62 86 LYS A O 1
ATOM 669 N N . ARG A 1 87 ? -13.071 -10.419 -10.104 1.00 90.56 87 ARG A N 1
ATOM 670 C CA . ARG A 1 87 ? -11.985 -9.863 -10.917 1.00 90.56 87 ARG A CA 1
ATOM 671 C C . ARG A 1 87 ? -10.760 -9.631 -10.061 1.00 90.56 87 ARG A C 1
ATOM 673 O O . ARG A 1 87 ? -10.865 -9.035 -8.991 1.00 90.56 87 ARG A O 1
ATOM 680 N N . LEU A 1 88 ? -9.613 -10.068 -10.568 1.00 95.25 88 LEU A N 1
ATOM 681 C CA . LEU A 1 88 ? -8.324 -9.792 -9.961 1.00 95.25 88 LEU A CA 1
ATOM 682 C C . LEU A 1 88 ? -7.833 -8.426 -10.441 1.00 95.25 88 LEU A C 1
ATOM 684 O O . LEU A 1 88 ? -7.596 -8.214 -11.632 1.00 95.25 88 LEU A O 1
ATOM 688 N N . LEU A 1 89 ? -7.725 -7.495 -9.503 1.00 97.06 89 LEU A N 1
ATOM 689 C CA . LEU A 1 89 ? -7.185 -6.162 -9.713 1.00 97.06 89 LEU A CA 1
ATOM 690 C C . LEU A 1 89 ? -5.685 -6.214 -9.430 1.00 97.06 89 LEU A C 1
ATOM 692 O O . LEU A 1 89 ? -5.274 -6.816 -8.441 1.00 97.06 89 LEU A O 1
ATOM 696 N N . ALA A 1 90 ? -4.885 -5.578 -10.273 1.00 98.19 90 ALA A N 1
ATOM 697 C CA . ALA A 1 90 ? -3.460 -5.373 -10.068 1.00 98.19 90 ALA A CA 1
ATOM 698 C C . ALA A 1 90 ? -3.162 -3.884 -9.944 1.00 98.19 90 ALA A C 1
ATOM 700 O O . ALA A 1 90 ? -3.730 -3.065 -10.669 1.00 98.19 90 ALA A O 1
ATOM 701 N N . PHE A 1 91 ? -2.236 -3.556 -9.055 1.00 98.56 91 PHE A N 1
ATOM 702 C CA . PHE A 1 91 ? -1.716 -2.210 -8.871 1.00 98.56 91 PHE A CA 1
ATOM 703 C C . PHE A 1 91 ? -0.228 -2.235 -9.178 1.00 98.56 91 PHE A C 1
ATOM 705 O O . PHE A 1 91 ? 0.466 -3.179 -8.789 1.00 98.56 91 PHE A O 1
ATOM 712 N N . TYR A 1 92 ? 0.231 -1.252 -9.944 1.00 98.69 92 TYR A N 1
ATOM 713 C CA . TYR A 1 92 ? 1.562 -1.305 -10.526 1.00 98.69 92 TYR A CA 1
ATOM 714 C C . TYR A 1 92 ? 2.279 0.036 -10.488 1.00 98.69 92 TYR A C 1
ATOM 716 O O . TYR A 1 92 ? 1.665 1.092 -10.665 1.00 98.69 92 TYR A O 1
ATOM 724 N N . HIS A 1 93 ? 3.589 -0.041 -10.277 1.00 98.50 93 HIS A N 1
ATOM 725 C CA . HIS A 1 93 ? 4.526 1.049 -10.493 1.00 98.50 93 HIS A CA 1
ATOM 726 C C . HIS A 1 93 ? 4.682 1.299 -11.993 1.00 98.50 93 HIS A C 1
ATOM 728 O O . HIS A 1 93 ? 4.871 0.358 -12.773 1.00 98.50 93 HIS A O 1
ATOM 734 N N . ALA A 1 94 ? 4.545 2.558 -12.394 1.00 98.50 94 ALA A N 1
ATOM 735 C CA . ALA A 1 94 ? 4.574 2.989 -13.781 1.00 98.50 94 ALA A CA 1
ATOM 736 C C . ALA A 1 94 ? 5.634 4.066 -13.986 1.00 98.50 94 ALA A C 1
ATOM 738 O O . ALA A 1 94 ? 5.638 5.077 -13.278 1.00 98.50 94 ALA A O 1
ATOM 739 N N . GLU A 1 95 ? 6.462 3.886 -15.012 1.00 97.88 95 GLU A N 1
ATOM 740 C CA . GLU A 1 95 ? 7.488 4.860 -15.372 1.00 97.88 95 GLU A CA 1
ATOM 741 C C . GLU A 1 95 ? 7.292 5.427 -16.771 1.00 97.88 95 GLU A C 1
ATOM 743 O O . GLU A 1 95 ? 7.192 4.696 -17.761 1.00 97.88 95 GLU A O 1
ATOM 748 N N . ASP A 1 96 ? 7.332 6.753 -16.846 1.00 97.62 96 ASP A N 1
ATOM 749 C CA . ASP A 1 96 ? 7.429 7.503 -18.087 1.00 97.62 96 ASP A CA 1
ATOM 750 C C . ASP A 1 96 ? 8.863 8.024 -18.269 1.00 97.62 96 ASP A C 1
ATOM 752 O O . ASP A 1 96 ? 9.320 8.910 -17.538 1.00 97.62 96 ASP A O 1
ATOM 756 N N . HIS A 1 97 ? 9.568 7.495 -19.272 1.00 96.38 97 HIS A N 1
ATOM 757 C CA . HIS A 1 97 ? 10.967 7.835 -19.559 1.00 96.38 97 HIS A CA 1
ATOM 758 C C . HIS A 1 97 ? 11.116 9.022 -20.522 1.00 96.38 97 HIS A C 1
ATOM 760 O O . HIS A 1 97 ? 12.206 9.580 -20.653 1.00 96.38 97 HIS A O 1
ATOM 766 N N . VAL A 1 98 ? 10.048 9.446 -21.207 1.00 95.38 98 VAL A N 1
ATOM 767 C CA . VAL A 1 98 ? 10.135 10.434 -22.295 1.00 95.38 98 VAL A CA 1
ATOM 768 C C . VAL A 1 98 ? 10.566 11.803 -21.769 1.00 95.38 98 VAL A C 1
ATOM 770 O O . VAL A 1 98 ? 9.827 12.462 -21.049 1.00 95.38 98 VAL A O 1
ATOM 773 N N . GLY A 1 99 ? 11.748 12.274 -22.160 1.00 92.31 99 GLY A N 1
ATOM 774 C CA . GLY A 1 99 ? 12.261 13.578 -21.722 1.00 92.31 99 GLY A CA 1
ATOM 775 C C . GLY A 1 99 ? 12.807 13.598 -20.291 1.00 92.31 99 GLY A C 1
ATOM 776 O O . GLY A 1 99 ? 13.144 14.668 -19.797 1.00 92.31 99 GLY A O 1
ATOM 777 N N . MET A 1 100 ? 12.926 12.441 -19.633 1.00 93.38 100 MET A N 1
ATOM 778 C CA . MET A 1 100 ? 13.626 12.333 -18.353 1.00 93.38 100 MET A CA 1
ATOM 779 C C . MET A 1 100 ? 15.133 12.146 -18.593 1.00 93.38 100 MET A C 1
ATOM 781 O O . MET A 1 100 ? 15.517 11.433 -19.526 1.00 93.38 100 MET A O 1
ATOM 785 N N . PRO A 1 101 ? 16.019 12.759 -17.788 1.00 91.81 101 PRO A N 1
ATOM 786 C CA . PRO A 1 101 ? 17.454 12.544 -17.922 1.00 91.81 101 PRO A CA 1
ATOM 787 C C . PRO A 1 101 ? 17.855 11.169 -17.371 1.00 91.81 101 PRO A C 1
ATOM 789 O O . PRO A 1 101 ? 17.133 10.558 -16.589 1.00 91.81 101 PRO A O 1
ATOM 792 N N . LYS A 1 102 ? 19.033 10.680 -17.761 1.00 90.31 102 LYS A N 1
ATOM 793 C CA . LYS A 1 102 ? 19.653 9.505 -17.130 1.00 90.31 102 LYS A CA 1
ATOM 794 C C . LYS A 1 102 ? 20.015 9.803 -15.678 1.00 90.31 102 LYS A C 1
ATOM 796 O O . LYS A 1 102 ? 20.316 10.953 -15.352 1.00 90.31 102 LYS A O 1
ATOM 801 N N . VAL A 1 103 ? 20.029 8.777 -14.830 1.00 84.94 103 VAL A N 1
ATOM 802 C CA . VAL A 1 103 ? 20.328 8.988 -13.411 1.00 84.94 103 VAL A CA 1
ATOM 803 C C . VAL A 1 103 ? 21.782 9.392 -13.190 1.00 84.94 103 VAL A C 1
ATOM 805 O O . VAL A 1 103 ? 22.712 8.873 -13.812 1.00 84.94 103 VAL A O 1
ATOM 808 N N . SER A 1 104 ? 21.976 10.331 -12.272 1.00 81.06 104 SER A N 1
ATOM 809 C CA . SER A 1 104 ? 23.275 10.953 -11.985 1.00 81.06 104 SER A CA 1
ATOM 810 C C . SER A 1 104 ? 24.347 9.962 -11.516 1.00 81.06 104 SER A C 1
ATOM 812 O O . SER A 1 104 ? 25.522 10.112 -11.851 1.00 81.06 104 SER A O 1
ATOM 814 N N . TYR A 1 105 ? 23.947 8.929 -10.774 1.00 76.12 105 TYR A N 1
ATOM 815 C CA . TYR A 1 105 ? 24.852 7.941 -10.186 1.00 76.12 105 TYR A CA 1
ATOM 816 C C . TYR A 1 105 ? 25.154 6.742 -11.097 1.00 76.12 105 TYR A C 1
ATOM 818 O O . TYR A 1 105 ? 26.054 5.957 -10.798 1.00 76.12 105 TYR A O 1
ATOM 826 N N . ASN A 1 106 ? 24.406 6.573 -12.190 1.00 77.00 106 ASN A N 1
ATOM 827 C CA . ASN A 1 106 ? 24.569 5.461 -13.118 1.00 77.00 106 ASN A CA 1
ATOM 828 C C . ASN A 1 106 ? 24.023 5.820 -14.509 1.00 77.00 106 ASN A C 1
ATOM 830 O O . ASN A 1 106 ? 22.826 5.750 -14.768 1.00 77.00 106 ASN A O 1
ATOM 834 N N . LYS A 1 107 ? 24.918 6.149 -15.444 1.00 81.00 107 LYS A N 1
ATOM 835 C CA . LYS A 1 107 ? 24.541 6.594 -16.796 1.00 81.00 107 LYS A CA 1
ATOM 836 C C . LYS A 1 107 ? 23.901 5.501 -17.665 1.00 81.00 107 LYS A C 1
ATOM 838 O O . LYS A 1 107 ? 23.425 5.818 -18.756 1.00 81.00 107 LYS A O 1
ATOM 843 N N . ASP A 1 108 ? 23.872 4.249 -17.221 1.00 79.12 108 ASP A N 1
ATOM 844 C CA . ASP A 1 108 ? 23.180 3.167 -17.930 1.00 79.12 108 ASP A CA 1
ATOM 845 C C . ASP A 1 108 ? 21.694 3.090 -17.562 1.00 79.12 108 ASP A C 1
ATOM 847 O O . ASP A 1 108 ? 20.917 2.457 -18.274 1.00 79.12 108 ASP A O 1
ATOM 851 N N . ILE A 1 109 ? 21.283 3.763 -16.483 1.00 82.88 109 ILE A N 1
ATOM 852 C CA . ILE A 1 109 ? 19.907 3.758 -15.995 1.00 82.88 109 ILE A CA 1
ATOM 853 C C . ILE A 1 109 ? 19.193 5.031 -16.460 1.00 82.88 109 ILE A C 1
ATOM 855 O O . ILE A 1 109 ? 19.643 6.162 -16.250 1.00 82.88 109 ILE A O 1
ATOM 859 N N . GLN A 1 110 ? 18.061 4.827 -17.124 1.00 91.44 110 GLN A N 1
ATOM 860 C CA . GLN A 1 110 ? 17.174 5.888 -17.576 1.00 91.44 110 GLN A CA 1
ATOM 861 C C . GLN A 1 110 ? 16.351 6.406 -16.388 1.00 91.44 110 GLN A C 1
ATOM 863 O O . GLN A 1 110 ? 15.731 5.619 -15.679 1.00 91.44 110 GLN A O 1
ATOM 868 N N . GLY A 1 111 ? 16.348 7.724 -16.165 1.00 92.56 111 GLY A N 1
ATOM 869 C CA . GLY A 1 111 ? 15.464 8.346 -15.182 1.00 92.56 111 GLY A CA 1
ATOM 870 C C . GLY A 1 111 ? 14.007 8.307 -15.640 1.00 92.56 111 GLY A C 1
ATOM 871 O O . GLY A 1 111 ? 13.709 8.071 -16.816 1.00 92.56 111 GLY A O 1
ATOM 872 N N . ALA A 1 112 ? 13.094 8.559 -14.710 1.00 95.31 112 ALA A N 1
ATOM 873 C CA . ALA A 1 112 ? 11.676 8.298 -14.894 1.00 95.31 112 ALA A CA 1
ATOM 874 C C . ALA A 1 112 ? 10.788 9.261 -14.106 1.00 95.31 112 ALA A C 1
ATOM 876 O O . ALA A 1 112 ? 11.086 9.626 -12.966 1.00 95.31 112 ALA A O 1
ATOM 877 N N . TYR A 1 113 ? 9.654 9.612 -14.712 1.00 96.25 113 TYR A N 1
ATOM 878 C CA . TYR A 1 113 ? 8.539 10.234 -14.017 1.00 96.25 113 TYR A CA 1
ATOM 879 C C . TYR A 1 113 ? 7.544 9.153 -13.600 1.00 96.25 113 TYR A C 1
ATOM 881 O O . TYR A 1 113 ? 6.994 8.438 -14.439 1.00 96.25 113 TYR A O 1
ATOM 889 N N . TRP A 1 114 ? 7.347 9.024 -12.295 1.00 96.69 114 TRP A N 1
ATOM 890 C CA . TRP A 1 114 ? 6.616 7.931 -11.680 1.00 96.69 114 TRP A CA 1
ATOM 891 C C . TRP A 1 114 ? 5.150 8.267 -11.450 1.00 96.69 114 TRP A C 1
ATOM 893 O O . TRP A 1 114 ? 4.778 9.370 -11.031 1.00 96.69 114 TRP A O 1
ATOM 903 N N . SER A 1 115 ? 4.312 7.265 -11.675 1.00 97.94 115 SER A N 1
ATOM 904 C CA . SER A 1 115 ? 2.926 7.257 -11.228 1.00 97.94 115 SER A CA 1
ATOM 905 C C . SER A 1 115 ? 2.506 5.836 -10.866 1.00 97.94 115 SER A C 1
ATOM 907 O O . SER A 1 115 ? 3.258 4.883 -11.057 1.00 97.94 115 SER A O 1
ATOM 909 N N . ILE A 1 116 ? 1.286 5.681 -10.354 1.00 98.75 116 ILE A N 1
ATOM 910 C CA . ILE A 1 116 ? 0.761 4.363 -9.997 1.00 98.75 116 ILE A CA 1
ATOM 911 C C . ILE A 1 116 ? -0.445 4.059 -10.868 1.00 98.75 116 ILE A C 1
ATOM 913 O O . ILE A 1 116 ? -1.422 4.818 -10.897 1.00 98.75 116 ILE A O 1
ATOM 917 N N . GLY A 1 117 ? -0.372 2.934 -11.567 1.00 98.56 117 GLY A N 1
ATOM 918 C CA . GLY A 1 117 ? -1.425 2.425 -12.425 1.00 98.56 117 GLY A CA 1
ATOM 919 C C . GLY A 1 117 ? -2.250 1.322 -11.769 1.00 98.56 117 GLY A C 1
ATOM 920 O O . GLY A 1 117 ? -1.867 0.705 -10.773 1.00 98.56 117 GLY A O 1
ATOM 921 N N . MET A 1 118 ? -3.407 1.063 -12.368 1.00 98.31 118 MET A N 1
ATOM 922 C CA . MET A 1 118 ? -4.232 -0.106 -12.086 1.00 98.31 118 MET A CA 1
ATOM 923 C C . MET A 1 118 ? -4.455 -0.889 -13.373 1.00 98.31 118 MET A C 1
ATOM 925 O O . MET A 1 118 ? -4.641 -0.302 -14.439 1.00 98.31 118 MET A O 1
ATOM 929 N N . ALA A 1 119 ? -4.489 -2.210 -13.271 1.00 98.19 119 ALA A N 1
ATOM 930 C CA . ALA A 1 119 ? -4.891 -3.100 -14.345 1.00 98.19 119 ALA A CA 1
ATOM 931 C C . ALA A 1 119 ? -5.841 -4.188 -13.822 1.00 98.19 119 ALA A C 1
ATOM 933 O O . ALA A 1 119 ? -5.916 -4.445 -12.622 1.00 98.19 119 ALA A O 1
ATOM 934 N N . VAL A 1 120 ? -6.592 -4.825 -14.715 1.00 97.00 120 VAL A N 1
ATOM 935 C CA . VAL A 1 120 ? -7.535 -5.899 -14.370 1.00 97.00 120 VAL A CA 1
ATOM 936 C C . VAL A 1 120 ? -7.192 -7.135 -15.179 1.00 97.00 120 VAL A C 1
ATOM 938 O O . VAL A 1 120 ? -6.999 -7.037 -16.390 1.00 97.00 120 VAL A O 1
ATOM 941 N N . LEU A 1 121 ? -7.121 -8.294 -14.525 1.00 95.88 121 LEU A N 1
ATOM 942 C CA . LEU A 1 121 ? -6.881 -9.556 -15.214 1.00 95.88 121 LEU A CA 1
ATOM 943 C C . LEU A 1 121 ? -8.015 -9.827 -16.208 1.00 95.88 121 LEU A C 1
ATOM 945 O O . LEU A 1 121 ? -9.183 -9.914 -15.823 1.00 95.88 121 LEU A O 1
ATOM 949 N N . ASN A 1 122 ? -7.661 -9.990 -17.479 1.00 92.50 122 ASN A N 1
ATOM 950 C CA . ASN A 1 122 ? -8.548 -10.555 -18.479 1.00 92.50 122 ASN A CA 1
ATOM 951 C C . ASN A 1 122 ? -8.496 -12.085 -18.354 1.00 92.50 122 ASN A C 1
ATOM 953 O O . ASN A 1 122 ? -7.439 -12.691 -18.543 1.00 92.50 122 ASN A O 1
ATOM 957 N N . ALA A 1 123 ? -9.634 -12.686 -17.998 1.00 84.06 123 ALA A N 1
ATOM 958 C CA . ALA A 1 123 ? -9.744 -14.118 -17.734 1.00 84.06 123 ALA A CA 1
ATOM 959 C C . ALA A 1 123 ? -9.475 -14.981 -18.978 1.00 84.06 123 ALA A C 1
ATOM 961 O O . ALA A 1 123 ? -8.945 -16.080 -18.843 1.00 84.06 123 ALA A O 1
ATOM 962 N N . ASP A 1 124 ? -9.775 -14.470 -20.173 1.00 85.12 124 ASP A N 1
ATOM 963 C CA . ASP A 1 124 ? -9.626 -15.224 -21.419 1.00 85.12 124 ASP A CA 1
ATOM 964 C C . ASP A 1 124 ? -8.158 -15.294 -21.854 1.00 85.12 124 ASP A C 1
ATOM 966 O O . ASP A 1 124 ? -7.672 -16.322 -22.322 1.00 85.12 124 ASP A O 1
ATOM 970 N N . SER A 1 125 ? -7.415 -14.197 -21.677 1.00 86.56 125 SER A N 1
ATOM 971 C CA . SER A 1 125 ? -6.032 -14.087 -22.155 1.00 86.56 125 SER A CA 1
ATOM 972 C C . SER A 1 125 ? -4.972 -14.339 -21.078 1.00 86.56 125 SER A C 1
ATOM 974 O O . SER A 1 125 ? -3.794 -14.527 -21.418 1.00 86.56 125 SER A O 1
ATOM 976 N N . ASN A 1 126 ? -5.365 -14.332 -19.798 1.00 85.88 126 ASN A N 1
ATOM 977 C CA . ASN A 1 126 ? -4.479 -14.309 -18.630 1.00 85.88 126 ASN A CA 1
ATOM 978 C C . ASN A 1 126 ? -3.436 -13.174 -18.695 1.00 85.88 126 ASN A C 1
ATOM 980 O O . ASN A 1 126 ? -2.284 -13.341 -18.297 1.00 85.88 126 ASN A O 1
ATOM 984 N N . VAL A 1 127 ? -3.840 -12.021 -19.235 1.00 95.44 127 VAL A N 1
ATOM 985 C CA . VAL A 1 127 ? -3.048 -10.783 -19.318 1.00 95.44 127 VAL A CA 1
ATOM 986 C C . VAL A 1 127 ? -3.816 -9.663 -18.621 1.00 95.44 127 VAL A C 1
ATOM 988 O O . VAL A 1 127 ? -5.047 -9.637 -18.626 1.00 95.44 127 VAL A O 1
ATOM 991 N N . PHE A 1 128 ? -3.100 -8.737 -17.993 1.00 97.69 128 PHE A N 1
ATOM 992 C CA . PHE A 1 128 ? -3.697 -7.592 -17.321 1.00 97.69 128 PHE A CA 1
ATOM 993 C C . PHE A 1 128 ? -3.986 -6.458 -18.308 1.00 97.69 128 PHE A C 1
ATOM 995 O O . PHE A 1 128 ? -3.100 -5.976 -19.009 1.00 97.69 128 PHE A O 1
ATOM 1002 N N . MET A 1 129 ? -5.236 -5.999 -18.321 1.00 97.44 129 MET A N 1
ATOM 1003 C CA . MET A 1 129 ? -5.686 -4.857 -19.110 1.00 97.44 129 MET A CA 1
ATOM 1004 C C . MET A 1 129 ? -5.563 -3.580 -18.286 1.00 97.44 129 MET A C 1
ATOM 1006 O O . MET A 1 129 ? -6.180 -3.458 -17.222 1.00 97.44 129 MET A O 1
ATOM 1010 N N . LYS A 1 130 ? -4.771 -2.623 -18.775 1.00 97.75 130 LYS A N 1
ATOM 1011 C CA . LYS A 1 130 ? -4.549 -1.336 -18.108 1.00 97.75 130 LYS A CA 1
ATOM 1012 C C . LYS A 1 130 ? -5.868 -0.578 -17.958 1.00 97.75 130 LYS A C 1
ATOM 1014 O O . LYS A 1 130 ? -6.648 -0.455 -18.895 1.00 97.75 130 LYS A O 1
ATOM 1019 N N . SER A 1 131 ? -6.110 -0.074 -16.756 1.00 96.94 131 SER A N 1
ATOM 1020 C CA . SER A 1 131 ? -7.265 0.760 -16.403 1.00 96.94 131 SER A CA 1
ATOM 1021 C C . SER A 1 131 ? -6.899 2.244 -16.292 1.00 96.94 131 SER A C 1
ATOM 1023 O O . SER A 1 131 ? -7.793 3.084 -16.259 1.00 96.94 131 SER A O 1
ATOM 1025 N N . GLY A 1 132 ? -5.602 2.570 -16.248 1.00 97.62 132 GLY A N 1
ATOM 1026 C CA . GLY A 1 132 ? -5.064 3.930 -16.183 1.00 97.62 132 GLY A CA 1
ATOM 1027 C C . GLY A 1 132 ? -4.462 4.290 -14.821 1.00 97.62 132 GLY A C 1
ATOM 1028 O O . GLY A 1 132 ? -4.385 3.461 -13.912 1.00 97.62 132 GLY A O 1
ATOM 1029 N N . GLN A 1 133 ? -4.030 5.546 -14.689 1.00 98.12 133 GLN A N 1
ATOM 1030 C CA . GLN A 1 133 ? -3.387 6.071 -13.480 1.00 98.12 133 GLN A CA 1
ATOM 1031 C C . GLN A 1 133 ? -4.386 6.240 -12.332 1.00 98.12 133 GLN A C 1
ATOM 1033 O O . GLN A 1 133 ? -5.385 6.958 -12.457 1.00 98.12 133 GLN A O 1
ATOM 1038 N N . ILE A 1 134 ? -4.082 5.634 -11.188 1.00 98.38 134 ILE A N 1
ATOM 1039 C CA . ILE A 1 134 ? -4.859 5.784 -9.957 1.00 98.38 134 ILE A CA 1
ATOM 1040 C C . ILE A 1 134 ? -4.291 6.855 -9.033 1.00 98.38 134 ILE A C 1
ATOM 1042 O O . ILE A 1 134 ? -5.072 7.595 -8.431 1.00 98.38 134 ILE A O 1
ATOM 1046 N N . LEU A 1 135 ? -2.963 6.985 -8.978 1.00 98.44 135 LEU A N 1
ATOM 1047 C CA . LEU A 1 135 ? -2.277 8.020 -8.218 1.00 98.44 135 LEU A CA 1
ATOM 1048 C C . LEU A 1 135 ? -1.286 8.754 -9.125 1.00 98.44 135 LEU A C 1
ATOM 1050 O O . LEU A 1 135 ? -0.528 8.127 -9.864 1.00 98.44 135 LEU A O 1
ATOM 1054 N N . ILE A 1 136 ? -1.312 10.088 -9.066 1.00 96.38 136 ILE A N 1
ATOM 1055 C CA . ILE A 1 136 ? -0.400 10.977 -9.805 1.00 96.38 136 ILE A CA 1
ATOM 1056 C C . ILE A 1 136 ? 0.232 11.962 -8.811 1.00 96.38 136 ILE A C 1
ATOM 1058 O O . ILE A 1 136 ? -0.486 12.423 -7.909 1.00 96.38 136 ILE A O 1
ATOM 1062 N N . PRO A 1 137 ? 1.528 12.300 -8.952 1.00 93.31 137 PRO A N 1
ATOM 1063 C CA . PRO A 1 137 ? 2.202 13.268 -8.087 1.00 93.31 137 PRO A CA 1
ATOM 1064 C C . PRO A 1 137 ? 1.495 14.624 -8.045 1.00 93.31 137 PRO A C 1
ATOM 1066 O O . PRO A 1 137 ? 0.809 15.008 -8.994 1.00 93.31 137 PRO A O 1
ATOM 1069 N N . SER A 1 138 ? 1.691 15.371 -6.957 1.00 91.38 138 SER A N 1
ATOM 1070 C CA . SER A 1 138 ? 1.184 16.746 -6.830 1.00 91.38 138 SER A CA 1
ATOM 1071 C C . SER A 1 138 ? 1.903 17.746 -7.754 1.00 91.38 138 SER A C 1
ATOM 1073 O O . SER A 1 138 ? 1.377 18.823 -8.030 1.00 91.38 138 SER A O 1
ATOM 1075 N N . VAL A 1 139 ? 3.086 17.388 -8.267 1.00 90.06 139 VAL A N 1
ATOM 1076 C CA . VAL A 1 139 ? 3.898 18.201 -9.188 1.00 90.06 139 VAL A CA 1
ATOM 1077 C C . VAL A 1 139 ? 3.904 17.562 -10.573 1.00 90.06 139 VAL A C 1
ATOM 1079 O O . VAL A 1 139 ? 4.155 16.363 -10.699 1.00 90.06 139 VAL A O 1
ATOM 1082 N N . LYS A 1 140 ? 3.636 18.348 -11.619 1.00 91.12 140 LYS A N 1
ATOM 1083 C CA . LYS A 1 140 ? 3.565 17.850 -12.998 1.00 91.12 140 LYS A CA 1
ATOM 1084 C C . LYS A 1 140 ? 4.958 17.645 -13.579 1.00 91.12 140 LYS A C 1
ATOM 1086 O O . LYS A 1 140 ? 5.871 18.396 -13.272 1.00 91.12 140 LYS A O 1
ATOM 1091 N N . LYS A 1 141 ? 5.082 16.678 -14.489 1.00 91.25 141 LYS A N 1
ATOM 1092 C CA . LYS A 1 141 ? 6.342 16.306 -15.146 1.00 91.25 141 LYS A CA 1
ATOM 1093 C C . LYS A 1 141 ? 7.161 17.477 -15.721 1.00 91.25 141 LYS A C 1
ATOM 1095 O O . LYS A 1 141 ? 8.360 17.468 -15.500 1.00 91.25 141 LYS A O 1
ATOM 1100 N N . PRO A 1 142 ? 6.598 18.488 -16.410 1.00 89.06 142 PRO A N 1
ATOM 1101 C CA . PRO A 1 142 ? 7.412 19.600 -16.920 1.00 89.06 142 PRO A CA 1
ATOM 1102 C C . PRO A 1 142 ? 8.066 20.454 -15.824 1.00 89.06 142 PRO A C 1
ATOM 1104 O O . PRO A 1 142 ? 9.035 21.153 -16.096 1.00 89.06 142 PRO A O 1
ATOM 1107 N N . ASP A 1 143 ? 7.550 20.381 -14.595 1.00 86.69 143 ASP A N 1
ATOM 1108 C CA . ASP A 1 143 ? 7.968 21.217 -13.467 1.00 86.69 143 ASP A CA 1
ATOM 1109 C C . ASP A 1 143 ? 8.987 20.507 -12.555 1.00 86.69 143 ASP A C 1
ATOM 1111 O O . ASP A 1 143 ? 9.374 21.034 -11.510 1.00 86.69 143 ASP A O 1
ATOM 1115 N N . VAL A 1 144 ? 9.399 19.284 -12.906 1.00 79.56 144 VAL A N 1
ATOM 1116 C CA . VAL A 1 144 ? 10.309 18.463 -12.101 1.00 79.56 144 VAL A CA 1
ATOM 1117 C C . VAL A 1 144 ? 11.754 18.572 -12.617 1.00 79.56 144 VAL A C 1
ATOM 1119 O O . VAL A 1 144 ? 11.978 18.674 -13.816 1.00 79.56 144 VAL A O 1
ATOM 1122 N N . THR A 1 145 ? 12.756 18.531 -11.726 1.00 77.94 145 THR A N 1
ATOM 1123 C CA . THR A 1 145 ? 14.154 18.921 -12.066 1.00 77.94 145 THR A CA 1
ATOM 1124 C C . THR A 1 145 ? 15.250 17.858 -11.855 1.00 77.94 145 THR A C 1
ATOM 1126 O O . THR A 1 145 ? 16.427 18.131 -12.067 1.00 77.94 145 THR A O 1
ATOM 1129 N N . HIS A 1 146 ? 14.887 16.650 -11.440 1.00 84.44 146 HIS A N 1
ATOM 1130 C CA . HIS A 1 146 ? 15.743 15.489 -11.173 1.00 84.44 146 HIS A CA 1
ATOM 1131 C C . HIS A 1 146 ? 15.402 14.286 -12.074 1.00 84.44 146 HIS A C 1
ATOM 1133 O O . HIS A 1 146 ? 14.356 14.250 -12.725 1.00 84.44 146 HIS A O 1
ATOM 1139 N N . ASP A 1 147 ? 16.282 13.285 -12.048 1.00 88.25 147 ASP A N 1
ATOM 1140 C CA . ASP A 1 147 ? 16.233 12.049 -12.834 1.00 88.25 147 ASP A CA 1
ATOM 1141 C C . ASP A 1 147 ? 15.047 11.125 -12.502 1.00 88.25 147 ASP A C 1
ATOM 1143 O O . ASP A 1 147 ? 14.237 10.845 -13.383 1.00 88.25 147 ASP A O 1
ATOM 1147 N N . HIS A 1 148 ? 14.900 10.691 -11.252 1.00 89.69 148 HIS A N 1
ATOM 1148 C CA . HIS A 1 148 ? 13.741 9.943 -10.764 1.00 89.69 148 HIS A CA 1
ATOM 1149 C C . HIS A 1 148 ? 12.873 10.814 -9.877 1.00 89.69 148 HIS A C 1
ATOM 1151 O O . HIS A 1 148 ? 13.351 11.349 -8.872 1.00 89.69 148 HIS A O 1
ATOM 1157 N N . GLN A 1 149 ? 11.594 10.948 -10.232 1.00 91.06 149 GLN A N 1
ATOM 1158 C CA . GLN A 1 149 ? 10.641 11.749 -9.470 1.00 91.06 149 GLN A CA 1
ATOM 1159 C C . GLN A 1 149 ? 9.210 11.271 -9.635 1.00 91.06 149 GLN A C 1
ATOM 1161 O O . GLN A 1 149 ? 8.838 10.706 -10.656 1.00 91.06 149 GLN A O 1
ATOM 1166 N N . GLY A 1 150 ? 8.381 11.611 -8.655 1.00 93.69 150 GLY A N 1
ATOM 1167 C CA . GLY A 1 150 ? 6.956 11.323 -8.657 1.00 93.69 150 GLY A CA 1
ATOM 1168 C C . GLY A 1 150 ? 6.591 10.350 -7.550 1.00 93.69 150 GLY A C 1
ATOM 1169 O O . GLY A 1 150 ? 7.217 10.357 -6.493 1.00 93.69 150 GLY A O 1
ATOM 1170 N N . ILE A 1 151 ? 5.566 9.535 -7.783 1.00 95.69 151 ILE A N 1
ATOM 1171 C CA . ILE A 1 151 ? 5.067 8.575 -6.799 1.00 95.69 151 ILE A CA 1
ATOM 1172 C C . ILE A 1 151 ? 5.015 7.186 -7.422 1.00 95.69 151 ILE A C 1
ATOM 1174 O O . ILE A 1 151 ? 4.496 7.028 -8.525 1.00 95.69 151 ILE A O 1
ATOM 1178 N N . GLY A 1 152 ? 5.567 6.205 -6.721 1.00 96.44 152 GLY A N 1
ATOM 1179 C CA . GLY A 1 152 ? 5.858 4.877 -7.257 1.00 96.44 152 GLY A CA 1
ATOM 1180 C C . GLY A 1 152 ? 5.954 3.826 -6.160 1.00 96.44 152 GLY A C 1
ATOM 1181 O O . GLY A 1 152 ? 5.482 4.075 -5.049 1.00 96.44 152 GLY A O 1
ATOM 1182 N N . ASP A 1 153 ? 6.528 2.665 -6.482 1.00 95.44 153 ASP A N 1
ATOM 1183 C CA . ASP A 1 153 ? 6.682 1.493 -5.602 1.00 95.44 153 ASP A CA 1
ATOM 1184 C C . ASP A 1 153 ? 5.478 1.308 -4.658 1.00 95.44 153 ASP A C 1
ATOM 1186 O O . ASP A 1 153 ? 5.514 1.600 -3.457 1.00 95.44 153 ASP A O 1
ATOM 1190 N N . VAL A 1 154 ? 4.335 0.920 -5.217 1.00 98.06 154 VAL A N 1
ATOM 1191 C CA . VAL A 1 154 ? 3.095 0.847 -4.438 1.00 98.06 154 VAL A CA 1
ATOM 1192 C C . VAL A 1 154 ? 2.965 -0.502 -3.740 1.00 98.06 154 VAL A C 1
ATOM 1194 O O . VAL A 1 154 ? 3.314 -1.527 -4.300 1.00 98.06 154 VAL A O 1
ATOM 1197 N N . CYS A 1 155 ? 2.342 -0.559 -2.572 1.00 98.44 155 CYS A N 1
ATOM 1198 C CA . CYS A 1 155 ? 1.767 -1.782 -2.031 1.00 98.44 155 CYS A CA 1
ATOM 1199 C C . CYS A 1 155 ? 0.311 -1.525 -1.663 1.00 98.44 155 CYS A C 1
ATOM 1201 O O . CYS A 1 155 ? 0.018 -0.686 -0.806 1.00 98.44 155 CYS A O 1
ATOM 1203 N N . VAL A 1 156 ? -0.601 -2.238 -2.328 1.00 98.44 156 VAL A N 1
ATOM 1204 C CA . VAL A 1 156 ? -2.035 -2.156 -2.058 1.00 98.44 156 VAL A CA 1
ATOM 1205 C C . VAL A 1 156 ? -2.508 -3.374 -1.279 1.00 98.44 156 VAL A C 1
ATOM 1207 O O . VAL A 1 156 ? -2.352 -4.509 -1.726 1.00 98.44 156 VAL A O 1
ATOM 1210 N N . ILE A 1 157 ? -3.147 -3.125 -0.139 1.00 96.94 157 ILE A N 1
ATOM 1211 C CA . ILE A 1 157 ? -3.782 -4.146 0.698 1.00 96.94 157 ILE A CA 1
ATOM 1212 C C . ILE A 1 157 ? -5.214 -3.754 1.051 1.00 96.94 157 ILE A C 1
ATOM 1214 O O . ILE A 1 157 ? -5.597 -2.588 0.972 1.00 96.94 157 ILE A O 1
ATOM 1218 N N . THR A 1 158 ? -6.015 -4.722 1.483 1.00 94.00 158 THR A N 1
ATOM 1219 C CA . THR A 1 158 ? -7.273 -4.441 2.184 1.00 94.00 158 THR A CA 1
ATOM 1220 C C . THR A 1 158 ? -6.976 -4.049 3.626 1.00 94.00 158 THR A C 1
ATOM 1222 O O . THR A 1 158 ? -6.141 -4.684 4.276 1.00 94.00 158 THR A O 1
ATOM 1225 N N . ASP A 1 159 ? -7.680 -3.050 4.148 1.00 91.38 159 ASP A N 1
ATOM 1226 C CA . ASP A 1 159 ? -7.623 -2.731 5.570 1.00 91.38 159 ASP A CA 1
ATOM 1227 C C . ASP A 1 159 ? -8.208 -3.870 6.427 1.00 91.38 159 ASP A C 1
ATOM 1229 O O . ASP A 1 159 ? -8.915 -4.759 5.943 1.00 91.38 159 ASP A O 1
ATOM 1233 N N . SER A 1 160 ? -7.939 -3.831 7.730 1.00 87.00 160 SER A N 1
ATOM 1234 C CA . SER A 1 160 ? -8.382 -4.855 8.682 1.00 87.00 160 SER A CA 1
ATOM 1235 C C . SER A 1 160 ? -9.904 -5.022 8.748 1.00 87.00 160 SER A C 1
ATOM 1237 O O . SER A 1 160 ? -10.378 -6.103 9.101 1.00 87.00 160 SER A O 1
ATOM 1239 N N . SER A 1 161 ? -10.677 -3.993 8.381 1.00 85.19 161 SER A N 1
ATOM 1240 C CA . SER A 1 161 ? -12.142 -4.048 8.352 1.00 85.19 161 SER A CA 1
ATOM 1241 C C . SER A 1 161 ? -12.737 -4.500 7.013 1.00 85.19 161 SER A C 1
ATOM 1243 O O . SER A 1 161 ? -13.953 -4.655 6.927 1.00 85.19 161 SER A O 1
ATOM 1245 N N . ASN A 1 162 ? -11.916 -4.724 5.978 1.00 86.44 162 ASN A N 1
ATOM 1246 C CA . ASN A 1 162 ? -12.355 -4.959 4.595 1.00 86.44 162 ASN A CA 1
ATOM 1247 C C . ASN A 1 162 ? -13.333 -3.883 4.078 1.00 86.44 162 ASN A C 1
ATOM 1249 O O . ASN A 1 162 ? -14.281 -4.178 3.351 1.00 86.44 162 ASN A O 1
ATOM 1253 N N . THR A 1 163 ? -13.108 -2.624 4.447 1.00 87.62 163 THR A N 1
ATOM 1254 C CA . THR A 1 163 ? -13.876 -1.471 3.956 1.00 87.62 163 THR A CA 1
ATOM 1255 C C . THR A 1 163 ? -13.107 -0.722 2.868 1.00 87.62 163 THR A C 1
ATOM 1257 O O . THR A 1 163 ? -13.688 -0.244 1.884 1.00 87.62 163 THR A O 1
ATOM 1260 N N . TYR A 1 164 ? -11.790 -0.623 3.027 1.00 94.56 164 TYR A N 1
ATOM 1261 C CA . TYR A 1 164 ? -10.913 0.211 2.224 1.00 94.56 164 TYR A CA 1
ATOM 1262 C C . TYR A 1 164 ? -9.760 -0.600 1.627 1.00 94.56 164 TYR A C 1
ATOM 1264 O O . TYR A 1 164 ? -9.231 -1.529 2.230 1.00 94.56 164 TYR A O 1
ATOM 1272 N N . LEU A 1 165 ? -9.360 -0.212 0.421 1.00 97.44 165 LEU A N 1
ATOM 1273 C CA . LEU A 1 165 ? -8.036 -0.487 -0.112 1.00 97.44 165 LEU A CA 1
ATOM 1274 C C . LEU A 1 165 ? -7.098 0.592 0.416 1.00 97.44 165 LEU A C 1
ATOM 1276 O O . LEU A 1 165 ? -7.399 1.778 0.268 1.00 97.44 165 LEU A O 1
ATOM 1280 N N . TYR A 1 166 ? -5.978 0.187 0.997 1.00 98.31 166 TYR A N 1
ATOM 1281 C CA . TYR A 1 166 ? -4.878 1.052 1.403 1.00 98.31 166 TYR A CA 1
ATOM 1282 C C . TYR A 1 166 ? -3.727 0.877 0.430 1.00 98.31 166 TYR A C 1
ATOM 1284 O O . TYR A 1 166 ? -3.264 -0.240 0.236 1.00 98.31 166 TYR A O 1
ATOM 1292 N N . ALA A 1 167 ? -3.284 1.978 -0.170 1.00 98.62 167 ALA A N 1
ATOM 1293 C CA . ALA A 1 167 ? -2.093 2.046 -1.000 1.00 98.62 167 ALA A CA 1
ATOM 1294 C C . ALA A 1 167 ? -1.003 2.781 -0.225 1.00 98.62 167 ALA A C 1
ATOM 1296 O O . ALA A 1 167 ? -1.168 3.961 0.078 1.00 98.62 167 ALA A O 1
ATOM 1297 N N . TYR A 1 168 ? 0.093 2.096 0.071 1.00 98.69 168 TYR A N 1
ATOM 1298 C CA . TYR A 1 168 ? 1.330 2.697 0.567 1.00 98.69 168 TYR A CA 1
ATOM 1299 C C . TYR A 1 168 ? 2.267 2.876 -0.615 1.00 98.69 168 TYR A C 1
ATOM 1301 O O . TYR A 1 168 ? 2.374 1.958 -1.419 1.00 98.69 168 TYR A O 1
ATOM 1309 N N . PHE A 1 169 ? 2.905 4.029 -0.755 1.00 98.19 169 PHE A N 1
ATOM 1310 C CA . PHE A 1 169 ? 3.724 4.314 -1.934 1.00 98.19 169 PHE A CA 1
ATOM 1311 C C . PHE A 1 169 ? 4.940 5.158 -1.591 1.00 98.19 169 PHE A C 1
ATOM 1313 O O . PHE A 1 169 ? 4.892 5.968 -0.664 1.00 98.19 169 PHE A O 1
ATOM 1320 N N . THR A 1 170 ? 6.003 5.003 -2.372 1.00 96.50 170 THR A N 1
ATOM 1321 C CA . THR A 1 170 ? 7.127 5.936 -2.368 1.00 96.50 170 THR A CA 1
ATOM 1322 C C . THR A 1 170 ? 6.671 7.282 -2.915 1.00 96.50 170 THR A C 1
ATOM 1324 O O . THR A 1 170 ? 6.139 7.360 -4.021 1.00 96.50 170 THR A O 1
ATOM 1327 N N . ASP A 1 171 ? 6.908 8.349 -2.160 1.00 92.62 171 ASP A N 1
ATOM 1328 C CA . ASP A 1 171 ? 6.855 9.722 -2.641 1.00 92.62 171 ASP A CA 1
ATOM 1329 C C . ASP A 1 171 ? 8.277 10.258 -2.822 1.00 92.62 171 ASP A C 1
ATOM 1331 O O . ASP A 1 171 ? 8.993 10.533 -1.855 1.00 92.62 171 ASP A O 1
ATOM 1335 N N . LEU A 1 172 ? 8.665 10.395 -4.088 1.00 88.62 172 LEU A N 1
ATOM 1336 C CA . LEU A 1 172 ? 9.909 10.991 -4.562 1.00 88.62 172 LEU A CA 1
ATOM 1337 C C . LEU A 1 172 ? 9.628 12.333 -5.263 1.00 88.62 172 LEU A C 1
ATOM 1339 O O . LEU A 1 172 ? 10.373 12.774 -6.139 1.00 88.62 172 LEU A O 1
ATOM 1343 N N . THR A 1 173 ? 8.525 13.002 -4.926 1.00 82.00 173 THR A N 1
ATOM 1344 C CA . THR A 1 173 ? 8.178 14.308 -5.493 1.00 82.00 173 THR A CA 1
ATOM 1345 C C . THR A 1 173 ? 9.061 15.395 -4.872 1.00 82.00 173 THR A C 1
ATOM 1347 O O . THR A 1 173 ? 8.756 15.974 -3.827 1.00 82.00 173 THR A O 1
ATOM 1350 N N . ARG A 1 174 ? 10.189 15.702 -5.519 1.00 68.62 174 ARG A N 1
ATOM 1351 C CA . ARG A 1 174 ? 11.167 16.685 -5.032 1.00 68.62 174 ARG A CA 1
ATOM 1352 C C . ARG A 1 174 ? 10.761 18.107 -5.442 1.00 68.62 174 ARG A C 1
ATOM 1354 O O . ARG A 1 174 ? 11.109 18.577 -6.519 1.00 68.62 174 ARG A O 1
ATOM 1361 N N . LYS A 1 175 ? 10.031 18.823 -4.577 1.00 56.28 175 LYS A N 1
ATOM 1362 C CA . LYS A 1 175 ? 9.864 20.293 -4.691 1.00 56.28 175 LYS A CA 1
ATOM 1363 C C . LYS A 1 175 ? 11.215 20.984 -4.397 1.00 56.28 175 LYS A C 1
ATOM 1365 O O . LYS A 1 175 ? 12.028 20.402 -3.678 1.00 56.28 175 LYS A O 1
ATOM 1370 N N . GLN A 1 176 ? 11.475 22.188 -4.934 1.00 42.84 176 GLN A N 1
ATOM 1371 C CA . GLN A 1 176 ? 12.695 22.973 -4.630 1.00 42.84 176 GLN A CA 1
ATOM 1372 C C . GLN A 1 176 ? 13.011 22.948 -3.114 1.00 42.84 176 GLN A C 1
ATOM 1374 O O . GLN A 1 176 ? 12.109 23.155 -2.303 1.00 42.84 176 GLN A O 1
ATOM 1379 N N . GLY A 1 177 ? 14.269 22.668 -2.735 1.00 53.09 177 GLY A N 1
ATOM 1380 C CA . GLY A 1 177 ? 14.699 22.532 -1.327 1.00 53.09 177 GLY A CA 1
ATOM 1381 C C . GLY A 1 177 ? 14.738 21.100 -0.755 1.00 53.09 177 GLY A C 1
ATOM 1382 O O . GLY A 1 177 ? 14.510 20.926 0.439 1.00 53.09 177 GLY A O 1
ATOM 1383 N N . SER A 1 178 ? 14.990 20.091 -1.605 1.00 56.41 178 SER A N 1
ATOM 1384 C CA . SER A 1 178 ? 15.389 18.697 -1.293 1.00 56.41 178 SER A CA 1
ATOM 1385 C C . SER A 1 178 ? 14.794 18.083 -0.014 1.00 56.41 178 SER A C 1
ATOM 1387 O O . SER A 1 178 ? 15.468 17.949 1.009 1.00 56.41 178 SER A O 1
ATOM 1389 N N . LYS A 1 179 ? 13.531 17.650 -0.076 1.00 65.44 179 LYS A N 1
ATOM 1390 C CA . LYS A 1 179 ? 12.980 16.737 0.938 1.00 65.44 179 LYS A CA 1
ATOM 1391 C C . LYS A 1 179 ? 13.408 15.295 0.618 1.00 65.44 179 LYS A C 1
ATOM 1393 O O . LYS A 1 179 ? 13.412 14.945 -0.563 1.00 65.44 179 LYS A O 1
ATOM 1398 N N . PRO A 1 180 ? 13.738 14.475 1.634 1.00 79.00 180 PRO A N 1
ATOM 1399 C CA . PRO A 1 180 ? 14.024 13.057 1.432 1.00 79.00 180 PRO A CA 1
ATOM 1400 C C . PRO A 1 180 ? 12.783 12.330 0.909 1.00 79.00 180 PRO A C 1
ATOM 1402 O O . PRO A 1 180 ? 11.661 12.782 1.172 1.00 79.00 180 PRO A O 1
ATOM 1405 N N . ALA A 1 181 ? 12.979 11.209 0.214 1.00 87.50 181 ALA A N 1
ATOM 1406 C CA . ALA A 1 181 ? 11.901 10.299 -0.155 1.00 87.50 181 ALA A CA 1
ATOM 1407 C C . ALA A 1 181 ? 11.221 9.740 1.098 1.00 87.50 181 ALA A C 1
ATOM 1409 O O . ALA A 1 181 ? 11.869 9.458 2.116 1.00 87.50 181 ALA A O 1
ATOM 1410 N N . LYS A 1 182 ? 9.897 9.603 1.026 1.00 90.50 182 LYS A N 1
ATOM 1411 C CA . LYS A 1 182 ? 9.062 9.151 2.146 1.00 90.50 182 LYS A CA 1
ATOM 1412 C C . LYS A 1 182 ? 8.028 8.154 1.667 1.00 90.50 182 LYS A C 1
ATOM 1414 O O . LYS A 1 182 ? 7.769 8.049 0.474 1.00 90.50 182 LYS A O 1
ATOM 1419 N N . ILE A 1 183 ? 7.367 7.489 2.610 1.00 96.38 183 ILE A N 1
ATOM 1420 C CA . ILE A 1 183 ? 6.218 6.646 2.286 1.00 96.38 183 ILE A CA 1
ATOM 1421 C C . ILE A 1 183 ? 4.934 7.423 2.560 1.00 96.38 183 ILE A C 1
ATOM 1423 O O . ILE A 1 183 ? 4.625 7.779 3.703 1.00 96.38 183 ILE A O 1
ATOM 1427 N N . GLY A 1 184 ? 4.203 7.692 1.483 1.00 96.25 184 GLY A N 1
ATOM 1428 C CA . GLY A 1 184 ? 2.854 8.232 1.498 1.00 96.25 184 GLY A CA 1
ATOM 1429 C C . GLY A 1 184 ? 1.801 7.132 1.584 1.00 96.25 184 GLY A C 1
ATOM 1430 O O . GLY A 1 184 ? 2.093 5.934 1.530 1.00 96.25 184 GLY A O 1
ATOM 1431 N N . MET A 1 185 ? 0.547 7.557 1.722 1.00 98.00 185 MET A N 1
ATOM 1432 C CA . MET A 1 185 ? -0.596 6.655 1.762 1.00 98.00 185 MET A CA 1
ATOM 1433 C C . MET A 1 185 ? -1.789 7.247 1.017 1.00 98.00 185 MET A C 1
ATOM 1435 O O . MET A 1 185 ? -2.013 8.457 1.024 1.00 98.00 185 MET A O 1
ATOM 1439 N N . ALA A 1 186 ? -2.591 6.392 0.397 1.00 98.62 186 ALA A N 1
ATOM 1440 C CA . ALA A 1 186 ? -3.906 6.723 -0.128 1.00 98.62 186 ALA A CA 1
ATOM 1441 C C . ALA A 1 186 ? -4.897 5.609 0.204 1.00 98.62 186 ALA A C 1
ATOM 1443 O O . ALA A 1 186 ? -4.509 4.465 0.444 1.00 98.62 186 ALA A O 1
ATOM 1444 N N . ARG A 1 187 ? -6.192 5.929 0.188 1.00 97.81 187 ARG A N 1
ATOM 1445 C CA . ARG A 1 187 ? -7.253 4.931 0.310 1.00 97.81 187 ARG A CA 1
ATOM 1446 C C . ARG A 1 187 ? -8.309 5.069 -0.770 1.00 97.81 187 ARG A C 1
ATOM 1448 O O . ARG A 1 187 ? -8.595 6.168 -1.240 1.00 97.81 187 ARG A O 1
ATOM 1455 N N . SER A 1 188 ? -8.935 3.951 -1.107 1.00 97.88 188 SER A N 1
ATOM 1456 C CA . SER A 1 188 ? -10.155 3.888 -1.913 1.00 97.88 188 SER A CA 1
ATOM 1457 C C . SER A 1 188 ? -11.141 2.947 -1.234 1.00 97.88 188 SER A C 1
ATOM 1459 O O . SER A 1 188 ? -10.739 1.965 -0.615 1.00 97.88 188 SER A O 1
ATOM 1461 N N . LYS A 1 189 ? -12.445 3.225 -1.311 1.00 94.12 189 LYS A N 1
ATOM 1462 C CA . LYS A 1 189 ? -13.451 2.264 -0.830 1.00 94.12 189 LYS A CA 1
ATOM 1463 C C . LYS A 1 189 ? -13.365 0.999 -1.683 1.00 94.12 189 LYS A C 1
ATOM 1465 O O . LYS A 1 189 ? -13.370 1.097 -2.909 1.00 94.12 189 LYS A O 1
ATOM 1470 N N . ILE A 1 190 ? -13.390 -0.185 -1.070 1.00 92.00 190 ILE A N 1
ATOM 1471 C CA . ILE A 1 190 ? -13.406 -1.458 -1.819 1.00 92.00 190 ILE A CA 1
ATOM 1472 C C . ILE A 1 190 ? -14.594 -1.502 -2.793 1.00 92.00 190 ILE A C 1
ATOM 1474 O O . ILE A 1 190 ? -14.454 -1.942 -3.934 1.00 92.00 190 ILE A O 1
ATOM 1478 N N . ALA A 1 191 ? -15.742 -0.942 -2.395 1.00 90.31 191 ALA A N 1
ATOM 1479 C CA . ALA A 1 191 ? -16.923 -0.804 -3.249 1.00 90.31 191 ALA A CA 1
ATOM 1480 C C . ALA A 1 191 ? -16.683 0.034 -4.524 1.00 90.31 191 ALA A C 1
ATOM 1482 O O . ALA A 1 191 ? -17.350 -0.188 -5.532 1.00 90.31 191 ALA A O 1
ATOM 1483 N N . ALA A 1 192 ? -15.719 0.962 -4.511 1.00 92.50 192 ALA A N 1
ATOM 1484 C CA . ALA A 1 192 ? -15.322 1.735 -5.689 1.00 92.50 192 ALA A CA 1
ATOM 1485 C C . ALA A 1 192 ? -14.352 0.966 -6.611 1.00 92.50 192 ALA A C 1
ATOM 1487 O O . ALA A 1 192 ? -14.050 1.416 -7.718 1.00 92.50 192 ALA A O 1
ATOM 1488 N N . GLY A 1 193 ? -13.876 -0.206 -6.176 1.00 90.88 193 GLY A N 1
ATOM 1489 C CA . GLY A 1 193 ? -13.074 -1.131 -6.972 1.00 90.88 193 GLY A CA 1
ATOM 1490 C C . GLY A 1 193 ? -11.686 -0.611 -7.337 1.00 90.88 193 GLY A C 1
ATOM 1491 O O . GLY A 1 193 ? -11.165 -1.017 -8.371 1.00 90.88 193 GLY A O 1
ATOM 1492 N N . GLY A 1 194 ? -11.126 0.322 -6.558 1.00 93.38 194 GLY A N 1
ATOM 1493 C CA . GLY A 1 194 ? -9.778 0.857 -6.779 1.00 93.38 194 GLY A CA 1
ATOM 1494 C C . GLY A 1 194 ? -9.592 1.606 -8.103 1.00 93.38 194 GLY A C 1
ATOM 1495 O O . GLY A 1 194 ? -8.459 1.818 -8.521 1.00 93.38 194 GLY A O 1
ATOM 1496 N N . ARG A 1 195 ? -10.675 2.018 -8.772 1.00 95.12 195 ARG A N 1
ATOM 1497 C CA . ARG A 1 195 ? -10.625 2.648 -10.101 1.00 95.12 195 ARG A CA 1
ATOM 1498 C C . ARG A 1 195 ? -9.927 4.016 -10.084 1.00 95.12 195 ARG A C 1
ATOM 1500 O O . ARG A 1 195 ? -9.963 4.700 -9.052 1.00 95.12 195 ARG A O 1
ATOM 1507 N N . PRO A 1 196 ? -9.377 4.481 -11.222 1.00 97.38 196 PRO A N 1
ATOM 1508 C CA . PRO A 1 196 ? -8.944 5.867 -11.377 1.00 97.38 196 PRO A CA 1
ATOM 1509 C C . PRO A 1 196 ? -10.003 6.860 -10.890 1.00 97.38 196 PRO A C 1
ATOM 1511 O O . PRO A 1 196 ? -11.186 6.723 -11.191 1.00 97.38 196 PRO A O 1
ATOM 1514 N N . GLY A 1 197 ? -9.578 7.845 -10.096 1.00 96.81 197 GLY A N 1
ATOM 1515 C CA . GLY A 1 197 ? -10.470 8.853 -9.509 1.00 96.81 197 GLY A CA 1
ATOM 1516 C C . GLY A 1 197 ? -11.201 8.433 -8.226 1.00 96.81 197 GLY A C 1
ATOM 1517 O O . GLY A 1 197 ? -11.810 9.288 -7.594 1.00 96.81 197 GLY A O 1
ATOM 1518 N N . SER A 1 198 ? -11.113 7.168 -7.797 1.00 97.56 198 SER A N 1
ATOM 1519 C CA . SER A 1 198 ? -11.714 6.703 -6.529 1.00 97.56 198 SER A CA 1
ATOM 1520 C C . SER A 1 198 ? -10.807 6.845 -5.302 1.00 97.56 198 SER A C 1
ATOM 1522 O O . SER A 1 198 ? -11.225 6.550 -4.182 1.00 97.56 198 SER A O 1
ATOM 1524 N N . TRP A 1 199 ? -9.558 7.249 -5.516 1.00 98.56 199 TRP A N 1
ATOM 1525 C CA . TRP A 1 199 ? -8.529 7.296 -4.487 1.00 98.56 199 TRP A CA 1
ATOM 1526 C C . TRP A 1 199 ? -8.425 8.674 -3.859 1.00 98.56 199 TRP A C 1
ATOM 1528 O O . TRP A 1 199 ? -8.492 9.687 -4.561 1.00 98.56 199 TRP A O 1
ATOM 1538 N N . TYR A 1 200 ? -8.177 8.686 -2.555 1.00 98.06 200 TYR A N 1
ATOM 1539 C CA . TYR A 1 200 ? -7.874 9.883 -1.790 1.00 98.06 200 TYR A CA 1
ATOM 1540 C C . TYR A 1 200 ? -6.555 9.695 -1.045 1.00 98.06 200 TYR A C 1
ATOM 1542 O O . TYR A 1 200 ? -6.394 8.694 -0.347 1.00 98.06 200 TYR A O 1
ATOM 1550 N N . LYS A 1 201 ? -5.608 10.619 -1.208 1.00 97.88 201 LYS A N 1
ATOM 1551 C CA . LYS A 1 201 ? -4.329 10.633 -0.495 1.00 97.88 201 LYS A CA 1
ATOM 1552 C C . LYS A 1 201 ? -4.530 11.098 0.940 1.00 97.88 201 LYS A C 1
ATOM 1554 O O . LYS A 1 201 ? -5.380 11.944 1.223 1.00 97.88 201 LYS A O 1
ATOM 1559 N N . PHE A 1 202 ? -3.731 10.530 1.832 1.00 94.31 202 PHE A N 1
ATOM 1560 C CA . PHE A 1 202 ? -3.606 11.000 3.196 1.00 94.31 202 PHE A CA 1
ATOM 1561 C C . PHE A 1 202 ? -2.855 12.332 3.201 1.00 94.31 202 PHE A C 1
ATOM 1563 O O . PHE A 1 202 ? -1.749 12.432 2.671 1.00 94.31 202 PHE A O 1
ATOM 1570 N N . HIS A 1 203 ? -3.455 13.353 3.793 1.00 89.00 203 HIS A N 1
ATOM 1571 C CA . HIS A 1 203 ? -2.885 14.679 3.935 1.00 89.00 203 HIS A CA 1
ATOM 1572 C C . HIS A 1 203 ? -3.409 15.327 5.220 1.00 89.00 203 HIS A C 1
ATOM 1574 O O . HIS A 1 203 ? -4.603 15.272 5.506 1.00 89.00 203 HIS A O 1
ATOM 1580 N N . ASN A 1 204 ? -2.514 15.916 6.014 1.00 85.94 204 ASN A N 1
ATOM 1581 C CA . ASN A 1 204 ? -2.833 16.635 7.255 1.00 85.94 204 ASN A CA 1
ATOM 1582 C C . ASN A 1 204 ? -3.786 15.875 8.201 1.00 85.94 204 ASN A C 1
ATOM 1584 O O . ASN A 1 204 ? -4.722 16.444 8.762 1.00 85.94 204 ASN A O 1
ATOM 1588 N N . GLY A 1 205 ? -3.551 14.572 8.384 1.00 80.38 205 GLY A N 1
ATOM 1589 C CA . GLY A 1 205 ? -4.316 13.767 9.336 1.00 80.38 205 GLY A CA 1
ATOM 1590 C C . GLY A 1 205 ? -5.648 13.229 8.808 1.00 80.38 205 GLY A C 1
ATOM 1591 O O . GLY A 1 205 ? -6.491 12.857 9.620 1.00 80.38 205 GLY A O 1
ATOM 1592 N N . GLY A 1 206 ? -5.876 13.201 7.492 1.00 81.12 206 GLY A N 1
ATOM 1593 C CA . GLY A 1 206 ? -7.051 12.552 6.908 1.00 81.12 206 GLY A CA 1
ATOM 1594 C C . GLY A 1 206 ? -6.911 12.270 5.413 1.00 81.12 206 GLY A C 1
ATOM 1595 O O . GLY A 1 206 ? -5.995 12.744 4.756 1.00 81.12 206 GLY A O 1
ATOM 1596 N N . PHE A 1 207 ? -7.834 11.492 4.849 1.00 91.06 207 PHE A N 1
ATOM 1597 C CA . PHE A 1 207 ? -7.846 11.171 3.415 1.00 91.06 207 PHE A CA 1
ATOM 1598 C C . PHE A 1 207 ? -8.724 12.153 2.637 1.00 91.06 207 PHE A C 1
ATOM 1600 O O . PHE A 1 207 ? -9.862 11.835 2.284 1.00 91.06 207 PHE A O 1
ATOM 1607 N N . THR A 1 208 ? -8.220 13.368 2.433 1.00 87.06 208 THR A N 1
ATOM 1608 C CA . THR A 1 208 ? -8.988 14.492 1.866 1.00 87.06 208 THR A CA 1
ATOM 1609 C C . THR A 1 208 ? -8.581 14.855 0.444 1.00 87.06 208 THR A C 1
ATOM 1611 O O . THR A 1 208 ? -9.392 15.391 -0.309 1.00 87.06 208 THR A O 1
ATOM 1614 N N . GLU A 1 209 ? -7.346 14.548 0.059 1.00 95.81 209 GLU A N 1
ATOM 1615 C CA . GLU A 1 209 ? -6.759 14.987 -1.205 1.00 95.81 209 GLU A CA 1
ATOM 1616 C C . GLU A 1 209 ? -7.033 13.990 -2.323 1.00 95.81 209 GLU A C 1
ATOM 1618 O O . GLU A 1 209 ? -7.017 12.786 -2.099 1.00 95.81 209 GLU A O 1
ATOM 1623 N N . LYS A 1 210 ? -7.273 14.450 -3.554 1.00 97.50 210 LYS A N 1
ATOM 1624 C CA . LYS A 1 210 ? -7.517 13.532 -4.678 1.00 97.50 210 LYS A CA 1
ATOM 1625 C C . LYS A 1 210 ? -6.264 12.710 -4.991 1.00 97.50 210 LYS A C 1
ATOM 1627 O O . LYS A 1 210 ? -5.163 13.243 -5.072 1.00 97.50 210 LYS A O 1
ATOM 1632 N N . GLY A 1 211 ? -6.449 11.426 -5.297 1.00 97.00 211 GLY A N 1
ATOM 1633 C CA . GLY A 1 211 ? -5.379 10.513 -5.718 1.00 97.00 211 GLY A CA 1
ATOM 1634 C C . GLY A 1 211 ? -4.533 11.042 -6.879 1.00 97.00 211 GLY A C 1
ATOM 1635 O O . GLY A 1 211 ? -3.328 10.819 -6.941 1.00 97.00 211 GLY A O 1
ATOM 1636 N N . ARG A 1 212 ? -5.152 11.799 -7.788 1.00 96.38 212 ARG A N 1
ATOM 1637 C CA . ARG A 1 212 ? -4.490 12.393 -8.950 1.00 96.38 212 ARG A CA 1
ATOM 1638 C C . ARG A 1 212 ? -4.228 13.875 -8.693 1.00 96.38 212 ARG A C 1
ATOM 1640 O O . ARG A 1 212 ? -5.176 14.657 -8.681 1.00 96.38 212 ARG A O 1
ATOM 1647 N N . GLY A 1 213 ? -2.963 14.242 -8.488 1.00 93.25 213 GLY A N 1
ATOM 1648 C CA . GLY A 1 213 ? -2.531 15.636 -8.337 1.00 93.25 213 GLY A CA 1
ATOM 1649 C C . GLY A 1 213 ? -2.785 16.273 -6.967 1.00 93.25 213 GLY A C 1
ATOM 1650 O O . GLY A 1 213 ? -2.291 17.368 -6.726 1.00 93.25 213 GLY A O 1
ATOM 1651 N N . GLY A 1 214 ? -3.526 15.615 -6.069 1.00 92.81 214 GLY A N 1
ATOM 1652 C CA . GLY A 1 214 ? -3.706 16.091 -4.697 1.00 92.81 214 GLY A CA 1
ATOM 1653 C C . GLY A 1 214 ? -2.418 15.997 -3.886 1.00 92.81 214 GLY A C 1
ATOM 1654 O O . GLY A 1 214 ? -1.504 15.253 -4.256 1.00 92.81 214 GLY A O 1
ATOM 1655 N N . MET A 1 215 ? -2.364 16.751 -2.794 1.00 90.31 215 MET A N 1
ATOM 1656 C CA . MET A 1 215 ? -1.224 16.776 -1.877 1.00 90.31 215 MET A CA 1
ATOM 1657 C C . MET A 1 215 ? -1.146 15.500 -1.027 1.00 90.31 215 MET A C 1
ATOM 1659 O O . MET A 1 215 ? -2.129 14.780 -0.850 1.00 90.31 215 MET A O 1
ATOM 1663 N N . GLU A 1 216 ? 0.030 15.235 -0.465 1.00 89.06 216 GLU A N 1
ATOM 1664 C CA . GLU A 1 216 ? 0.274 14.100 0.423 1.00 89.06 216 GLU A CA 1
ATOM 1665 C C . GLU A 1 216 ? 1.008 14.523 1.698 1.00 89.06 216 GLU A C 1
ATOM 1667 O O . GLU A 1 216 ? 1.832 15.440 1.705 1.00 89.06 216 GLU A O 1
ATOM 1672 N N . SER A 1 217 ? 0.698 13.838 2.795 1.00 88.44 217 SER A N 1
ATOM 1673 C CA . SER A 1 217 ? 1.517 13.799 4.003 1.00 88.44 217 SER A CA 1
ATOM 1674 C C . SER A 1 217 ? 2.070 12.380 4.172 1.00 88.44 217 SER A C 1
ATOM 1676 O O . SER A 1 217 ? 1.332 11.413 3.970 1.00 88.44 217 SER A O 1
ATOM 1678 N N . PRO A 1 218 ? 3.349 12.228 4.545 1.00 90.56 218 PRO A N 1
ATOM 1679 C CA . PRO A 1 218 ? 3.939 10.915 4.781 1.00 90.56 218 PRO A CA 1
ATOM 1680 C C . PRO A 1 218 ? 3.319 10.234 6.009 1.00 90.56 218 PRO A C 1
ATOM 1682 O O . PRO A 1 218 ? 2.955 10.900 6.979 1.00 90.56 218 PRO A O 1
ATOM 1685 N N . VAL A 1 219 ? 3.248 8.903 5.969 1.00 91.69 219 VAL A N 1
ATOM 1686 C CA . VAL A 1 219 ? 2.856 8.046 7.106 1.00 91.69 219 VAL A CA 1
ATOM 1687 C C . VAL A 1 219 ? 4.048 7.302 7.712 1.00 91.69 219 VAL A C 1
ATOM 1689 O O . VAL A 1 219 ? 3.994 6.891 8.868 1.00 91.69 219 VAL A O 1
ATOM 1692 N N . VAL A 1 220 ? 5.146 7.169 6.960 1.00 91.00 220 VAL A N 1
ATOM 1693 C CA . VAL A 1 220 ? 6.440 6.704 7.475 1.00 91.00 220 VAL A CA 1
ATOM 1694 C C . VAL A 1 220 ? 7.516 7.702 7.079 1.00 91.00 220 VAL A C 1
ATOM 1696 O O . VAL A 1 220 ? 7.602 8.131 5.924 1.00 91.00 220 VAL A O 1
ATOM 1699 N N . PHE A 1 221 ? 8.335 8.060 8.060 1.00 81.81 221 PHE A N 1
ATOM 1700 C CA . PHE A 1 221 ? 9.482 8.936 7.889 1.00 81.81 221 PHE A CA 1
ATOM 1701 C C . PHE A 1 221 ? 10.779 8.123 7.893 1.00 81.81 221 PHE A C 1
ATOM 1703 O O . PHE A 1 221 ? 10.820 7.041 8.491 1.00 81.81 221 PHE A O 1
ATOM 1710 N N . PRO A 1 222 ? 11.841 8.644 7.259 1.00 78.56 222 PRO A N 1
ATOM 1711 C CA . PRO A 1 222 ? 13.174 8.093 7.438 1.00 78.56 222 PRO A CA 1
ATOM 1712 C C . PRO A 1 222 ? 13.567 8.077 8.929 1.00 78.56 222 PRO A C 1
ATOM 1714 O O . PRO A 1 222 ? 13.116 8.957 9.673 1.00 78.56 222 PRO A O 1
ATOM 1717 N N . PRO A 1 223 ? 14.383 7.103 9.378 1.00 82.81 223 PRO A N 1
ATOM 1718 C CA . PRO A 1 223 ? 14.965 7.100 10.718 1.00 82.81 223 PRO A CA 1
ATOM 1719 C C . PRO A 1 223 ? 15.507 8.473 11.138 1.00 82.81 223 PRO A C 1
ATOM 1721 O O . PRO A 1 223 ? 16.240 9.114 10.389 1.00 82.81 223 PRO A O 1
ATOM 1724 N N . ALA A 1 224 ? 15.184 8.919 12.353 1.00 80.56 224 ALA A N 1
ATOM 1725 C CA . ALA A 1 224 ? 15.547 10.269 12.806 1.00 80.56 224 ALA A CA 1
ATOM 1726 C C . ALA A 1 224 ? 17.041 10.400 13.151 1.00 80.56 224 ALA A C 1
ATOM 1728 O O . ALA A 1 224 ? 17.588 11.498 13.209 1.00 80.56 224 ALA A O 1
ATOM 1729 N N . SER A 1 225 ? 17.702 9.266 13.388 1.00 82.00 225 SER A N 1
ATOM 1730 C CA . SER A 1 225 ? 19.095 9.204 13.839 1.00 82.00 225 SER A CA 1
ATOM 1731 C C . SER A 1 225 ? 20.132 9.541 12.762 1.00 82.00 225 SER A C 1
ATOM 1733 O O . SER A 1 225 ? 21.305 9.703 13.097 1.00 82.00 225 SER A O 1
ATOM 1735 N N . PHE A 1 226 ? 19.747 9.618 11.483 1.00 83.00 226 PHE A N 1
ATOM 1736 C CA . PHE A 1 226 ? 20.639 10.017 10.390 1.00 83.00 226 PHE A CA 1
ATOM 1737 C C . PHE A 1 226 ? 19.853 10.438 9.134 1.00 83.00 226 PHE A C 1
ATOM 1739 O O . PHE A 1 226 ? 18.765 9.917 8.892 1.00 83.00 226 PHE A O 1
ATOM 1746 N N . PRO A 1 227 ? 20.400 11.331 8.287 1.00 82.69 227 PRO A N 1
ATOM 1747 C CA . PRO A 1 227 ? 19.771 11.696 7.020 1.00 82.69 227 PRO A CA 1
ATOM 1748 C C . PRO A 1 227 ? 19.663 10.492 6.081 1.00 82.69 227 PRO A C 1
ATOM 1750 O O . PRO A 1 227 ? 20.666 9.860 5.740 1.00 82.69 227 PRO A O 1
ATOM 1753 N N . CYS A 1 228 ? 18.446 10.174 5.656 1.00 86.50 228 CYS A N 1
ATOM 1754 C CA . CYS A 1 228 ? 18.177 9.076 4.740 1.00 86.50 228 CYS A CA 1
ATOM 1755 C C . CYS A 1 228 ? 16.827 9.240 4.041 1.00 86.50 228 CYS A C 1
ATOM 1757 O O . CYS A 1 228 ? 16.007 10.076 4.422 1.00 86.50 228 CYS A O 1
ATOM 1759 N N . ASP A 1 229 ? 16.620 8.401 3.034 1.00 89.25 229 ASP A N 1
ATOM 1760 C CA . ASP A 1 229 ? 15.358 8.201 2.334 1.00 89.25 229 ASP A CA 1
ATOM 1761 C C . ASP A 1 229 ? 14.703 6.896 2.762 1.00 89.25 229 ASP A C 1
ATOM 1763 O O . ASP A 1 229 ? 15.400 5.926 3.066 1.00 89.25 229 ASP A O 1
ATOM 1767 N N . VAL A 1 230 ? 13.370 6.852 2.707 1.00 92.81 230 VAL A N 1
ATOM 1768 C CA . VAL A 1 230 ? 12.590 5.622 2.883 1.00 92.81 230 VAL A CA 1
ATOM 1769 C C . VAL A 1 230 ? 11.627 5.415 1.711 1.00 92.81 230 VAL A C 1
ATOM 1771 O O . VAL A 1 230 ? 10.893 6.328 1.339 1.00 92.81 230 VAL A O 1
ATOM 1774 N N . TYR A 1 231 ? 11.646 4.222 1.115 1.00 94.81 231 TYR A N 1
ATOM 1775 C CA . TYR A 1 231 ? 10.918 3.904 -0.122 1.00 94.81 231 TYR A CA 1
ATOM 1776 C C . TYR A 1 231 ? 10.697 2.393 -0.282 1.00 94.81 231 TYR A C 1
ATOM 1778 O O . TYR A 1 231 ? 11.057 1.609 0.600 1.00 94.81 231 TYR A O 1
ATOM 1786 N N . ALA A 1 232 ? 10.085 1.993 -1.398 1.00 96.19 232 ALA A N 1
ATOM 1787 C CA . ALA A 1 232 ? 9.725 0.617 -1.732 1.00 96.19 232 ALA A CA 1
ATOM 1788 C C . ALA A 1 232 ? 8.983 -0.111 -0.593 1.00 96.19 232 ALA A C 1
ATOM 1790 O O . ALA A 1 232 ? 9.452 -1.143 -0.097 1.00 96.19 232 ALA A O 1
ATOM 1791 N N . PRO A 1 233 ? 7.847 0.437 -0.110 1.00 97.94 233 PRO A N 1
ATOM 1792 C CA . PRO A 1 233 ? 7.061 -0.205 0.929 1.00 97.94 233 PRO A CA 1
ATOM 1793 C C . PRO A 1 233 ? 6.442 -1.513 0.433 1.00 97.94 233 PRO A C 1
ATOM 1795 O O . PRO A 1 233 ? 5.755 -1.553 -0.582 1.00 97.94 233 PRO A O 1
ATOM 1798 N N . HIS A 1 234 ? 6.548 -2.559 1.243 1.00 98.38 234 HIS A N 1
ATOM 1799 C CA . HIS A 1 234 ? 5.662 -3.712 1.181 1.00 98.38 234 HIS A CA 1
ATOM 1800 C C . HIS A 1 234 ? 4.981 -3.904 2.530 1.00 98.38 234 HIS A C 1
ATOM 1802 O O . HIS A 1 234 ? 5.640 -4.125 3.550 1.00 98.38 234 HIS A O 1
ATOM 1808 N N . VAL A 1 235 ? 3.650 -3.860 2.528 1.00 98.06 235 VAL A N 1
ATOM 1809 C CA . VAL A 1 235 ? 2.821 -3.957 3.728 1.00 98.06 235 VAL A CA 1
ATOM 1810 C C . VAL A 1 235 ? 2.003 -5.237 3.713 1.00 98.06 235 VAL A C 1
ATOM 1812 O O . VAL A 1 235 ? 1.438 -5.624 2.699 1.00 98.06 235 VAL A O 1
ATOM 1815 N N . THR A 1 236 ? 1.888 -5.875 4.873 1.00 96.00 236 THR A N 1
ATOM 1816 C CA . THR A 1 236 ? 0.934 -6.957 5.108 1.00 96.00 236 THR A CA 1
ATOM 1817 C C . THR A 1 236 ? 0.208 -6.733 6.428 1.00 96.00 236 THR A C 1
ATOM 1819 O O . THR A 1 236 ? 0.819 -6.347 7.425 1.00 96.00 236 THR A O 1
ATOM 1822 N N . TYR A 1 237 ? -1.096 -7.002 6.458 1.00 95.62 237 TYR A N 1
ATOM 1823 C CA . TYR A 1 237 ? -1.848 -7.098 7.706 1.00 95.62 237 TYR A CA 1
ATOM 1824 C C . TYR A 1 237 ? -1.891 -8.560 8.156 1.00 95.62 237 TYR A C 1
ATOM 1826 O O . TYR A 1 237 ? -2.422 -9.420 7.453 1.00 95.62 237 TYR A O 1
ATOM 1834 N N . ILE A 1 238 ? -1.306 -8.850 9.318 1.00 95.25 238 ILE A N 1
ATOM 1835 C CA . ILE A 1 238 ? -1.293 -10.190 9.908 1.00 95.25 238 ILE A CA 1
ATOM 1836 C C . ILE A 1 238 ? -2.455 -10.267 10.895 1.00 95.25 238 ILE A C 1
ATOM 1838 O O . ILE A 1 238 ? -2.377 -9.718 11.997 1.00 95.25 238 ILE A O 1
ATOM 1842 N N . ARG A 1 239 ? -3.543 -10.927 10.479 1.00 90.69 239 ARG A N 1
ATOM 1843 C CA . ARG A 1 239 ? -4.823 -10.963 11.207 1.00 90.69 239 ARG A CA 1
ATOM 1844 C C . ARG A 1 239 ? -4.679 -11.545 12.607 1.00 90.69 239 ARG A C 1
ATOM 1846 O O . ARG A 1 239 ? -5.204 -10.979 13.556 1.00 90.69 239 ARG A O 1
ATOM 1853 N N . GLU A 1 240 ? -3.934 -12.635 12.739 1.00 92.38 240 GLU A N 1
ATOM 1854 C CA . GLU A 1 240 ? -3.738 -13.353 13.999 1.00 92.38 240 GLU A CA 1
ATOM 1855 C C . GLU A 1 240 ? -2.965 -12.505 15.013 1.00 92.38 240 GLU A C 1
ATOM 1857 O O . GLU A 1 240 ? -3.260 -12.551 16.202 1.00 92.38 240 GLU A O 1
ATOM 1862 N N . LEU A 1 241 ? -2.028 -11.680 14.538 1.00 90.81 241 LEU A N 1
ATOM 1863 C CA . LEU A 1 241 ? -1.302 -10.725 15.377 1.00 90.81 241 LEU A CA 1
ATOM 1864 C C . LEU A 1 241 ? -2.076 -9.424 15.605 1.00 90.81 241 LEU A C 1
ATOM 1866 O O . LEU A 1 241 ? -1.683 -8.640 16.464 1.00 90.81 241 LEU A O 1
ATOM 1870 N N . ASN A 1 242 ? -3.131 -9.171 14.824 1.00 90.75 242 ASN A N 1
ATOM 1871 C CA . ASN A 1 242 ? 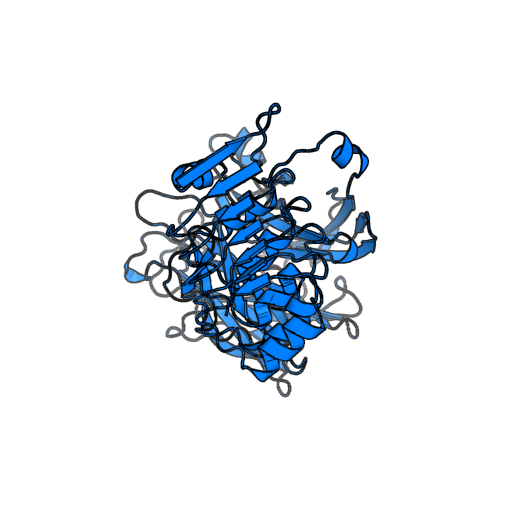-3.798 -7.877 14.715 1.00 90.75 242 ASN A CA 1
ATOM 1872 C C . ASN A 1 242 ? -2.799 -6.721 14.502 1.00 90.75 242 ASN A C 1
ATOM 1874 O O . ASN A 1 242 ? -2.843 -5.702 15.189 1.00 90.75 242 ASN A O 1
ATOM 1878 N N . LYS A 1 243 ? -1.853 -6.899 13.572 1.00 93.50 243 LYS A N 1
ATOM 1879 C CA . LYS A 1 243 ? -0.798 -5.914 13.294 1.00 93.50 243 LYS A CA 1
ATOM 1880 C C . LYS A 1 243 ? -0.564 -5.747 11.804 1.00 93.50 243 LYS A C 1
ATOM 1882 O O . LYS A 1 243 ? -0.473 -6.727 11.063 1.00 93.50 243 LYS A O 1
ATOM 1887 N N . TYR A 1 244 ? -0.380 -4.501 11.390 1.00 96.75 244 TYR A N 1
ATOM 1888 C CA . TYR A 1 244 ? 0.247 -4.182 10.118 1.00 96.75 244 TYR A CA 1
ATOM 1889 C C . TYR A 1 244 ? 1.762 -4.277 10.276 1.00 96.75 244 TYR A C 1
ATOM 1891 O O . TYR A 1 244 ? 2.331 -3.802 11.262 1.00 96.75 244 TYR A O 1
ATOM 1899 N N . VAL A 1 245 ? 2.411 -4.896 9.298 1.00 97.88 245 VAL A N 1
ATOM 1900 C CA . VAL A 1 245 ? 3.863 -5.032 9.223 1.00 97.88 245 VAL A CA 1
ATOM 1901 C C . VAL A 1 245 ? 4.308 -4.510 7.872 1.00 97.88 245 VAL A C 1
ATOM 1903 O O . VAL A 1 245 ? 3.794 -4.949 6.844 1.00 97.88 245 VAL A O 1
ATOM 1906 N N . MET A 1 246 ? 5.269 -3.596 7.880 1.00 98.31 246 MET A N 1
ATOM 1907 C CA . MET A 1 246 ? 5.885 -3.068 6.673 1.00 98.31 246 MET A CA 1
ATOM 1908 C C . MET A 1 246 ? 7.352 -3.467 6.640 1.00 98.31 246 MET A C 1
ATOM 1910 O O . MET A 1 246 ? 8.033 -3.413 7.665 1.00 98.31 246 MET A O 1
ATOM 1914 N N . VAL A 1 247 ? 7.831 -3.835 5.456 1.00 98.38 247 VAL A N 1
ATOM 1915 C CA . VAL A 1 247 ? 9.252 -3.773 5.104 1.00 98.38 247 VAL A CA 1
ATOM 1916 C C . VAL A 1 247 ? 9.450 -2.705 4.041 1.00 98.38 247 VAL A C 1
ATOM 1918 O O . VAL A 1 247 ? 8.569 -2.486 3.217 1.00 98.38 247 VAL A O 1
ATOM 1921 N N . CYS A 1 248 ? 10.577 -2.012 4.094 1.00 97.75 248 CYS A N 1
ATOM 1922 C CA . CYS A 1 248 ? 10.912 -0.928 3.174 1.00 97.75 248 CYS A CA 1
ATOM 1923 C C . CYS A 1 248 ? 12.428 -0.833 3.002 1.00 97.75 248 CYS A C 1
ATOM 1925 O O . CYS A 1 248 ? 13.190 -1.421 3.778 1.00 97.75 248 CYS A O 1
ATOM 1927 N N . ASN A 1 249 ? 12.869 -0.095 1.991 1.00 96.25 249 ASN A N 1
ATOM 1928 C CA . ASN A 1 249 ? 14.266 0.262 1.825 1.00 96.25 249 ASN A CA 1
ATOM 1929 C C . ASN A 1 249 ? 14.584 1.582 2.533 1.00 96.25 249 ASN A C 1
ATOM 1931 O O . ASN A 1 249 ? 13.801 2.526 2.478 1.00 96.25 249 ASN A O 1
ATOM 1935 N N . VAL A 1 250 ? 15.761 1.644 3.160 1.00 94.12 250 VAL A N 1
ATOM 1936 C CA . VAL A 1 250 ? 16.355 2.879 3.688 1.00 94.12 250 VAL A CA 1
ATOM 1937 C C . VAL A 1 250 ? 17.665 3.138 2.960 1.00 94.12 250 VAL A C 1
ATOM 1939 O O . VAL A 1 250 ? 18.561 2.291 2.989 1.00 94.12 250 VAL A O 1
ATOM 1942 N N . MET A 1 251 ? 17.776 4.294 2.302 1.00 87.81 251 MET A N 1
ATOM 1943 C CA . MET A 1 251 ? 18.971 4.701 1.555 1.00 87.81 251 MET A CA 1
ATOM 1944 C C . MET A 1 251 ? 19.648 5.902 2.198 1.00 87.81 251 MET A C 1
ATOM 1946 O O . MET A 1 251 ? 19.001 6.860 2.606 1.00 87.81 251 MET A O 1
ATOM 1950 N N . VAL A 1 252 ? 20.971 5.836 2.252 1.00 82.81 252 VAL A N 1
ATOM 1951 C CA . VAL A 1 252 ? 21.847 6.893 2.742 1.00 82.81 252 VAL A CA 1
ATOM 1952 C C . VAL A 1 252 ? 22.669 7.398 1.557 1.00 82.81 252 VAL A C 1
ATOM 1954 O O . VAL A 1 252 ? 23.243 6.591 0.831 1.00 82.81 252 VAL A O 1
ATOM 1957 N N . TYR A 1 253 ? 22.710 8.716 1.353 1.00 64.19 253 TYR A N 1
ATOM 1958 C CA . TYR A 1 253 ? 23.285 9.335 0.150 1.00 64.19 253 TYR A CA 1
ATOM 1959 C C . TYR A 1 253 ? 24.805 9.539 0.180 1.00 64.19 253 TYR A C 1
ATOM 1961 O O . TYR A 1 253 ? 25.425 9.587 -0.881 1.00 64.19 253 TYR A O 1
ATOM 1969 N N . SER A 1 254 ? 25.425 9.701 1.354 1.00 57.31 254 SER A N 1
ATOM 1970 C CA . SER A 1 254 ? 26.855 10.015 1.445 1.00 57.31 254 SER A CA 1
ATOM 1971 C C . SER A 1 254 ? 27.702 8.771 1.724 1.00 57.31 254 SER A C 1
ATOM 1973 O O . SER A 1 254 ? 27.895 8.341 2.857 1.00 57.31 254 SER A O 1
ATOM 1975 N N . ASP A 1 255 ? 28.310 8.249 0.660 1.00 48.84 255 ASP A N 1
ATOM 1976 C CA . ASP A 1 255 ? 29.387 7.250 0.731 1.00 48.84 255 ASP A CA 1
ATOM 1977 C C . ASP A 1 255 ? 30.680 7.801 1.371 1.00 48.84 255 ASP A C 1
ATOM 1979 O O . ASP A 1 255 ? 31.578 7.030 1.719 1.00 48.84 255 ASP A O 1
ATOM 1983 N N . GLN A 1 256 ? 30.794 9.130 1.520 1.00 45.22 256 GLN A N 1
ATOM 1984 C CA . GLN A 1 256 ? 31.950 9.791 2.143 1.00 45.22 256 GLN A CA 1
ATOM 1985 C C . GLN A 1 256 ? 32.097 9.421 3.625 1.00 45.22 256 GLN A C 1
ATOM 1987 O O . GLN A 1 256 ? 33.212 9.356 4.137 1.00 45.22 256 GLN A O 1
ATOM 1992 N N . GLU A 1 257 ? 30.994 9.075 4.290 1.00 54.00 257 GLU A N 1
ATOM 1993 C CA . GLU A 1 257 ? 31.007 8.519 5.636 1.00 54.00 257 GLU A CA 1
ATOM 1994 C C . GLU A 1 257 ? 30.732 7.020 5.558 1.00 54.00 257 GLU A C 1
ATOM 1996 O O . GLU A 1 257 ? 29.593 6.563 5.640 1.00 54.00 257 GLU A O 1
ATOM 2001 N N . LYS A 1 258 ? 31.796 6.221 5.425 1.00 57.31 258 LYS A N 1
ATOM 2002 C CA . LYS A 1 258 ? 31.714 4.749 5.371 1.00 57.31 258 LYS A CA 1
ATOM 2003 C C . LYS A 1 258 ? 30.848 4.152 6.500 1.00 57.31 258 LYS A C 1
ATOM 2005 O O . LYS A 1 258 ? 30.185 3.144 6.285 1.00 57.31 258 LYS A O 1
ATOM 2010 N N . GLN A 1 259 ? 30.804 4.809 7.666 1.00 60.69 259 GLN A N 1
ATOM 2011 C CA . GLN A 1 259 ? 29.957 4.442 8.810 1.00 60.69 259 GLN A CA 1
ATOM 2012 C C . GLN A 1 259 ? 28.447 4.632 8.564 1.00 60.69 259 GLN A C 1
ATOM 2014 O O . GLN A 1 259 ? 27.638 3.917 9.152 1.00 60.69 259 GLN A O 1
ATOM 2019 N N . LEU A 1 260 ? 28.039 5.583 7.718 1.00 66.38 260 LEU A N 1
ATOM 2020 C CA . LEU A 1 260 ? 26.635 5.812 7.371 1.00 66.38 260 LEU A CA 1
ATOM 2021 C C . LEU A 1 260 ? 26.158 4.887 6.245 1.00 66.38 260 LEU A C 1
ATOM 2023 O O . LEU A 1 260 ? 25.020 4.424 6.292 1.00 66.38 260 LEU A O 1
ATOM 2027 N N . ALA A 1 261 ? 27.018 4.547 5.281 1.00 65.00 261 ALA A N 1
ATOM 2028 C CA . ALA A 1 261 ? 26.674 3.624 4.192 1.00 65.00 261 ALA A CA 1
ATOM 2029 C C . ALA A 1 261 ? 26.258 2.225 4.703 1.00 65.00 261 ALA A C 1
ATOM 2031 O O . ALA A 1 261 ? 25.396 1.566 4.118 1.00 65.00 261 ALA A O 1
ATOM 2032 N N . GLU A 1 262 ? 26.813 1.782 5.836 1.00 73.50 262 GLU A N 1
ATOM 2033 C CA . GLU A 1 262 ? 26.446 0.518 6.495 1.00 73.50 262 GLU A CA 1
ATOM 2034 C C . GLU A 1 262 ? 25.057 0.545 7.159 1.00 73.50 262 GLU A C 1
ATOM 2036 O O . GLU A 1 262 ? 24.511 -0.513 7.484 1.00 73.50 262 GLU A O 1
ATOM 2041 N N . LYS A 1 263 ? 24.452 1.732 7.309 1.00 86.56 263 LYS A N 1
ATOM 2042 C CA . LYS A 1 263 ? 23.081 1.912 7.808 1.00 86.56 263 LYS A CA 1
ATOM 2043 C C . LYS A 1 263 ? 22.025 1.763 6.706 1.00 86.56 263 LYS A C 1
ATOM 2045 O O . LYS A 1 263 ? 20.841 1.727 7.006 1.00 86.56 263 LYS A O 1
ATOM 2050 N N . GLY A 1 264 ? 22.413 1.668 5.435 1.00 90.50 264 GLY A N 1
ATOM 2051 C CA . GLY A 1 264 ? 21.468 1.395 4.352 1.00 90.50 264 GLY A CA 1
ATOM 2052 C C . GLY A 1 264 ? 20.944 -0.044 4.374 1.00 90.50 264 GLY A C 1
ATOM 2053 O O . GLY A 1 264 ? 21.595 -0.960 4.890 1.00 90.50 264 GLY A O 1
ATOM 2054 N N . GLY A 1 265 ? 19.780 -0.269 3.764 1.00 94.50 265 GLY A N 1
ATOM 2055 C CA . GLY A 1 265 ? 19.320 -1.615 3.426 1.00 94.50 265 GLY A CA 1
ATOM 2056 C C . GLY A 1 265 ? 17.814 -1.804 3.540 1.00 94.50 265 GLY A C 1
ATOM 2057 O O . GLY A 1 265 ? 17.046 -0.961 3.088 1.00 94.50 265 GLY A O 1
ATOM 2058 N N . ILE A 1 266 ? 17.397 -2.936 4.107 1.00 96.88 266 ILE A N 1
ATOM 2059 C CA . ILE A 1 266 ? 15.996 -3.308 4.330 1.00 96.88 266 ILE A CA 1
ATOM 2060 C C . ILE A 1 266 ? 15.665 -3.111 5.803 1.00 96.88 266 ILE A C 1
ATOM 2062 O O . ILE A 1 266 ? 16.368 -3.620 6.680 1.00 96.88 266 ILE A O 1
ATOM 2066 N N . TYR A 1 267 ? 14.574 -2.401 6.052 1.00 97.12 267 TYR A N 1
ATOM 2067 C CA . TYR A 1 267 ? 14.062 -2.051 7.367 1.00 97.12 267 TYR A CA 1
ATOM 2068 C C . TYR A 1 267 ? 12.645 -2.596 7.552 1.00 97.12 267 TYR A C 1
ATOM 2070 O O . TYR A 1 267 ? 11.980 -2.953 6.580 1.00 97.12 267 TYR A O 1
ATOM 2078 N N . PHE A 1 268 ? 12.177 -2.661 8.799 1.00 96.94 268 PHE A N 1
ATOM 2079 C CA . PHE A 1 268 ? 10.803 -3.031 9.135 1.00 96.94 268 PHE A CA 1
ATOM 2080 C C . PHE A 1 268 ? 10.193 -2.113 10.197 1.00 96.94 268 PHE A C 1
ATOM 2082 O O . PHE A 1 268 ? 10.890 -1.628 11.089 1.00 96.94 268 PHE A O 1
ATOM 2089 N N . CYS A 1 269 ? 8.878 -1.925 10.140 1.00 95.75 269 CYS A N 1
ATOM 2090 C CA . CYS A 1 269 ? 8.093 -1.225 11.157 1.00 95.75 269 CYS A CA 1
ATOM 2091 C C . CYS A 1 269 ? 6.697 -1.845 11.312 1.00 95.75 269 CYS A C 1
ATOM 2093 O O . CYS A 1 269 ? 6.280 -2.700 10.524 1.00 95.75 269 CYS A O 1
ATOM 2095 N N . PHE A 1 270 ? 5.987 -1.431 12.364 1.00 95.44 270 PHE A N 1
ATOM 2096 C CA . PHE A 1 270 ? 4.654 -1.925 12.702 1.00 95.44 270 PHE A CA 1
ATOM 2097 C C . PHE A 1 270 ? 3.643 -0.794 12.815 1.00 95.44 270 PHE A C 1
ATOM 2099 O O . PHE A 1 270 ? 4.004 0.332 13.151 1.00 95.44 270 PHE A O 1
ATOM 2106 N N . SER A 1 271 ? 2.370 -1.129 12.623 1.00 93.12 271 SER A N 1
ATOM 2107 C CA . SER A 1 271 ? 1.249 -0.246 12.931 1.00 93.12 271 SER A CA 1
ATOM 2108 C C . SER A 1 271 ? 0.051 -1.037 13.461 1.00 93.12 271 SER A C 1
ATOM 2110 O O . SER A 1 271 ? -0.161 -2.195 13.091 1.00 93.12 271 SER A O 1
ATOM 2112 N N . ASP A 1 272 ? -0.723 -0.412 14.347 1.00 86.31 272 ASP A N 1
ATOM 2113 C CA . ASP A 1 272 ? -1.997 -0.938 14.853 1.00 86.31 272 ASP A CA 1
ATOM 2114 C C . ASP A 1 272 ? -3.188 -0.569 13.962 1.00 86.31 272 ASP A C 1
ATOM 2116 O O . ASP A 1 272 ? -4.157 -1.319 13.867 1.00 86.31 272 ASP A O 1
ATOM 2120 N N . ASP A 1 273 ? -3.125 0.583 13.300 1.00 84.25 273 ASP A N 1
ATOM 2121 C CA . ASP A 1 273 ? -4.230 1.157 12.526 1.00 84.25 273 ASP A CA 1
ATOM 2122 C C . ASP A 1 273 ? -3.915 1.310 11.030 1.00 84.25 273 ASP A C 1
ATOM 2124 O O . ASP A 1 273 ? -4.796 1.657 10.242 1.00 84.25 273 ASP A O 1
ATOM 2128 N N . GLY A 1 274 ? -2.676 1.014 10.631 1.00 90.69 274 GLY A N 1
ATOM 2129 C CA . GLY A 1 274 ? -2.178 1.152 9.267 1.00 90.69 274 GLY A CA 1
ATOM 2130 C C . GLY A 1 274 ? -1.789 2.588 8.898 1.00 90.69 274 GLY A C 1
ATOM 2131 O O . GLY A 1 274 ? -1.370 2.812 7.766 1.00 90.69 274 GLY A O 1
ATOM 2132 N N . ILE A 1 275 ? -1.903 3.553 9.813 1.00 89.69 275 ILE A N 1
ATOM 2133 C CA . ILE A 1 275 ? -1.612 4.976 9.574 1.00 89.69 275 ILE A CA 1
ATOM 2134 C C . ILE A 1 275 ? -0.437 5.423 10.442 1.00 89.69 275 ILE A C 1
ATOM 2136 O O . ILE A 1 275 ? 0.484 6.068 9.954 1.00 89.69 275 ILE A O 1
ATOM 2140 N N . ASN A 1 276 ? -0.451 5.058 11.723 1.00 86.94 276 ASN A N 1
ATOM 2141 C CA . ASN A 1 276 ? 0.571 5.423 12.690 1.00 86.94 276 ASN A CA 1
ATOM 2142 C C . ASN A 1 276 ? 1.602 4.300 12.786 1.00 86.94 276 ASN A C 1
ATOM 2144 O O . ASN A 1 276 ? 1.319 3.231 13.336 1.00 86.94 276 ASN A O 1
ATOM 2148 N N . TRP A 1 277 ? 2.788 4.538 12.234 1.00 92.88 277 TRP A N 1
ATOM 2149 C CA . TRP A 1 277 ? 3.862 3.553 12.162 1.00 92.88 277 TRP A CA 1
ATOM 2150 C C . TRP A 1 277 ? 4.938 3.809 13.213 1.00 92.88 277 TRP A C 1
ATOM 2152 O O . TRP A 1 277 ? 5.294 4.949 13.503 1.00 92.88 277 TRP A O 1
ATOM 2162 N N . THR A 1 278 ? 5.491 2.733 13.771 1.00 91.75 278 THR A N 1
ATOM 2163 C CA . THR A 1 278 ? 6.716 2.816 14.573 1.00 91.75 278 THR A CA 1
ATOM 2164 C C . THR A 1 278 ? 7.894 3.239 13.697 1.00 91.75 278 THR A C 1
ATOM 2166 O O . THR A 1 278 ? 7.906 2.951 12.501 1.00 91.75 278 THR A O 1
ATOM 2169 N N . GLU A 1 279 ? 8.939 3.812 14.295 1.00 89.88 279 GLU A N 1
ATOM 2170 C CA . GLU A 1 279 ? 10.183 4.087 13.568 1.00 89.88 279 GLU A CA 1
ATOM 2171 C C . GLU A 1 279 ? 10.742 2.801 12.909 1.00 89.88 279 GLU A C 1
ATOM 2173 O O . GLU A 1 279 ? 10.771 1.746 13.565 1.00 89.88 279 GLU A O 1
ATOM 2178 N N . PRO A 1 280 ? 11.159 2.851 11.627 1.00 93.38 280 PRO A N 1
ATOM 2179 C CA . PRO A 1 280 ? 11.770 1.716 10.945 1.00 93.38 280 PRO A CA 1
ATOM 2180 C C . PRO A 1 280 ? 13.043 1.222 11.638 1.00 93.38 280 PRO A C 1
ATOM 2182 O O . PRO A 1 280 ? 13.936 1.996 11.975 1.00 93.38 280 PRO A O 1
ATOM 2185 N N . LYS A 1 281 ? 13.172 -0.099 11.784 1.00 93.00 281 LYS A N 1
ATOM 2186 C CA . LYS A 1 281 ? 14.350 -0.771 12.352 1.00 93.00 281 LYS A CA 1
ATOM 2187 C C . LYS A 1 281 ? 15.057 -1.612 11.298 1.00 93.00 281 LYS A C 1
ATOM 2189 O O . LYS A 1 281 ? 14.398 -2.284 10.510 1.00 93.00 281 LYS A O 1
ATOM 2194 N N . SER A 1 282 ? 16.389 -1.600 11.307 1.00 93.69 282 SER A N 1
ATOM 2195 C CA . SER A 1 282 ? 17.196 -2.344 10.333 1.00 93.69 282 SER A CA 1
ATOM 2196 C C . SER A 1 282 ? 16.963 -3.855 10.440 1.00 93.69 282 SER A C 1
ATOM 2198 O O . SER A 1 282 ? 16.851 -4.400 11.541 1.00 93.69 282 SER A O 1
ATOM 2200 N N . LEU A 1 283 ? 16.889 -4.529 9.291 1.00 93.88 283 LEU A N 1
ATOM 2201 C CA . LEU A 1 283 ? 16.709 -5.979 9.167 1.00 93.88 283 LEU A CA 1
ATOM 2202 C C . LEU A 1 283 ? 17.835 -6.624 8.353 1.00 93.88 283 LEU A C 1
ATOM 2204 O O . LEU A 1 283 ? 18.370 -7.668 8.729 1.00 93.88 283 LEU A O 1
ATOM 2208 N N . VAL A 1 284 ? 18.192 -6.019 7.219 1.00 94.00 284 VAL A N 1
ATOM 2209 C CA . VAL A 1 284 ? 19.275 -6.483 6.342 1.00 94.00 284 VAL A CA 1
ATOM 2210 C C . VAL A 1 284 ? 20.069 -5.278 5.873 1.00 94.00 284 VAL A C 1
ATOM 2212 O O . VAL A 1 284 ? 19.513 -4.413 5.210 1.00 94.00 284 VAL A O 1
ATOM 2215 N N . THR A 1 285 ? 21.368 -5.242 6.150 1.00 90.94 285 THR A N 1
ATOM 2216 C CA . THR A 1 285 ? 22.239 -4.154 5.691 1.00 90.94 285 THR A CA 1
ATOM 2217 C C . THR A 1 285 ? 22.660 -4.341 4.233 1.00 90.94 285 THR A C 1
ATOM 2219 O O . THR A 1 285 ? 22.885 -5.467 3.761 1.00 90.94 285 THR A O 1
ATOM 2222 N N . GLY A 1 286 ? 22.810 -3.245 3.499 1.00 88.56 286 GLY A N 1
ATOM 2223 C CA . GLY A 1 286 ? 23.322 -3.229 2.129 1.00 88.56 286 GLY A CA 1
ATOM 2224 C C . GLY A 1 286 ? 22.912 -1.970 1.377 1.00 88.56 286 GLY A C 1
ATOM 2225 O O . GLY A 1 286 ? 22.200 -1.130 1.911 1.00 88.56 286 GLY A O 1
ATOM 2226 N N . HIS A 1 287 ? 23.347 -1.843 0.125 1.00 88.19 287 HIS A N 1
ATOM 2227 C CA . HIS A 1 287 ? 23.023 -0.673 -0.679 1.00 88.19 287 HIS A CA 1
ATOM 2228 C C . HIS A 1 287 ? 21.710 -0.901 -1.438 1.00 88.19 287 HIS A C 1
ATOM 2230 O O . HIS A 1 287 ? 21.631 -1.845 -2.221 1.00 88.19 287 HIS A O 1
ATOM 2236 N N . PRO A 1 288 ? 20.669 -0.081 -1.252 1.00 88.69 288 PRO A N 1
ATOM 2237 C CA . PRO A 1 288 ? 19.381 -0.313 -1.903 1.00 88.69 288 PRO A CA 1
ATOM 2238 C C . PRO A 1 288 ? 19.257 0.329 -3.292 1.00 88.69 288 PRO A C 1
ATOM 2240 O O . PRO A 1 288 ? 18.195 0.309 -3.895 1.00 88.69 288 PRO A O 1
ATOM 2243 N N . VAL A 1 289 ? 20.367 0.843 -3.830 1.00 85.06 289 VAL A N 1
ATOM 2244 C CA . VAL A 1 289 ? 20.480 1.373 -5.198 1.00 85.06 289 VAL A CA 1
ATOM 2245 C C . VAL A 1 289 ? 21.617 0.666 -5.942 1.00 85.06 289 VAL A C 1
ATOM 2247 O O . VAL A 1 289 ? 22.655 0.402 -5.319 1.00 85.06 289 VAL A O 1
ATOM 2250 N N . PRO A 1 290 ? 21.453 0.349 -7.242 1.00 80.94 290 PRO A N 1
ATOM 2251 C CA . PRO A 1 290 ? 22.443 -0.356 -8.058 1.00 80.94 290 PRO A CA 1
ATOM 2252 C C . PRO A 1 290 ? 23.676 0.502 -8.397 1.00 80.94 290 PRO A C 1
ATOM 2254 O O . PRO A 1 290 ? 23.825 1.032 -9.499 1.00 80.94 290 PRO A O 1
ATOM 2257 N N . TYR A 1 291 ? 24.596 0.608 -7.438 1.00 79.94 291 TYR A N 1
ATOM 2258 C CA . TYR A 1 291 ? 25.919 1.199 -7.639 1.00 79.94 291 TYR A CA 1
ATOM 2259 C C . TYR A 1 291 ? 26.934 0.156 -8.104 1.00 79.94 291 TYR A C 1
ATOM 2261 O O . TYR A 1 291 ? 27.037 -0.935 -7.535 1.00 79.94 291 TYR A O 1
ATOM 2269 N N . GLN A 1 292 ? 27.739 0.519 -9.100 1.00 79.31 292 GLN A N 1
ATOM 2270 C CA . GLN A 1 292 ? 28.780 -0.350 -9.641 1.00 79.31 292 GLN A CA 1
ATOM 2271 C C . GLN A 1 292 ? 29.747 -0.831 -8.545 1.00 79.31 292 GLN A C 1
ATOM 2273 O O . GLN A 1 292 ? 30.251 -0.058 -7.735 1.00 79.31 292 GLN A O 1
ATOM 2278 N N . GLY A 1 293 ? 29.980 -2.143 -8.494 1.00 79.94 293 GLY A N 1
ATOM 2279 C CA . GLY A 1 293 ? 30.853 -2.806 -7.524 1.00 79.94 293 GLY A CA 1
ATOM 2280 C C . GLY A 1 293 ? 30.289 -2.950 -6.110 1.00 79.94 293 GLY A C 1
ATOM 2281 O O . GLY A 1 293 ? 30.902 -3.645 -5.296 1.00 79.94 293 GLY A O 1
ATOM 2282 N N . ARG A 1 294 ? 29.129 -2.360 -5.797 1.00 81.75 294 ARG A N 1
ATOM 2283 C CA . ARG A 1 294 ? 28.529 -2.399 -4.455 1.00 81.75 294 ARG A CA 1
ATOM 2284 C C . ARG A 1 294 ? 27.569 -3.577 -4.285 1.00 81.75 294 ARG A C 1
ATOM 2286 O O . ARG A 1 294 ? 26.996 -4.094 -5.243 1.00 81.75 294 ARG A O 1
ATOM 2293 N N . LYS A 1 295 ? 27.378 -3.991 -3.030 1.00 87.75 295 LYS A N 1
ATOM 2294 C CA . LYS A 1 295 ? 26.337 -4.950 -2.648 1.00 87.75 295 LYS A CA 1
ATOM 2295 C C . LYS A 1 295 ? 24.971 -4.291 -2.801 1.00 87.75 295 LYS A C 1
ATOM 2297 O O . LYS A 1 295 ? 24.724 -3.294 -2.134 1.00 87.75 295 LYS A O 1
ATOM 2302 N N . TYR A 1 296 ? 24.082 -4.904 -3.570 1.00 89.00 296 TYR A N 1
ATOM 2303 C CA . TYR A 1 296 ? 22.715 -4.436 -3.774 1.00 89.00 296 TYR A CA 1
ATOM 2304 C C . TYR A 1 296 ? 21.704 -5.250 -2.947 1.00 89.00 296 TYR A C 1
ATOM 2306 O O . TYR A 1 296 ? 21.802 -6.483 -2.914 1.00 89.00 296 TYR A O 1
ATOM 2314 N N . VAL A 1 297 ? 20.769 -4.572 -2.269 1.00 93.44 297 VAL A N 1
ATOM 2315 C CA . VAL A 1 297 ? 19.605 -5.155 -1.570 1.00 93.44 297 VAL A CA 1
ATOM 2316 C C . VAL A 1 297 ? 18.355 -4.284 -1.762 1.00 93.44 297 VAL A C 1
ATOM 2318 O O . VAL A 1 297 ? 18.262 -3.215 -1.172 1.00 93.44 297 VAL A O 1
ATOM 2321 N N . GLY A 1 298 ? 17.376 -4.722 -2.548 1.00 94.25 298 GLY A N 1
ATOM 2322 C CA . GLY A 1 298 ? 16.222 -3.889 -2.926 1.00 94.25 298 GLY A CA 1
ATOM 2323 C C . GLY A 1 298 ? 14.890 -4.634 -2.921 1.00 94.25 298 GLY A C 1
ATOM 2324 O O . GLY A 1 298 ? 14.871 -5.861 -2.802 1.00 94.25 298 GLY A O 1
ATOM 2325 N N . HIS A 1 299 ? 13.796 -3.882 -3.044 1.00 95.31 299 HIS A N 1
ATOM 2326 C CA . HIS A 1 299 ? 12.427 -4.374 -3.259 1.00 95.31 299 HIS A CA 1
ATOM 2327 C C . HIS A 1 299 ? 12.012 -5.491 -2.280 1.00 95.31 299 HIS A C 1
ATOM 2329 O O . HIS A 1 299 ? 11.752 -6.630 -2.687 1.00 95.31 299 HIS A O 1
ATOM 2335 N N . PRO A 1 300 ? 12.007 -5.217 -0.960 1.00 97.56 300 PRO A N 1
ATOM 2336 C CA . PRO A 1 300 ? 11.696 -6.223 0.039 1.00 97.56 300 PRO A CA 1
ATOM 2337 C C . PRO A 1 300 ? 10.218 -6.623 -0.001 1.00 97.56 300 PRO A C 1
ATOM 2339 O O . PRO A 1 300 ? 9.326 -5.799 -0.162 1.00 97.56 300 PRO A O 1
ATOM 2342 N N . HIS A 1 301 ? 9.951 -7.900 0.242 1.00 96.62 301 HIS A N 1
ATOM 2343 C CA . HIS A 1 301 ? 8.610 -8.468 0.302 1.00 96.62 301 HIS A CA 1
ATOM 2344 C C . HIS A 1 301 ? 8.505 -9.459 1.461 1.00 96.62 301 HIS A C 1
ATOM 2346 O O . HIS A 1 301 ? 9.384 -10.298 1.664 1.00 96.62 301 HIS A O 1
ATOM 2352 N N . LEU A 1 302 ? 7.408 -9.392 2.214 1.00 96.56 302 LEU A N 1
ATOM 2353 C CA . LEU A 1 302 ? 7.107 -10.354 3.272 1.00 96.56 302 LEU A CA 1
ATOM 2354 C C . LEU A 1 302 ? 6.077 -11.368 2.789 1.00 96.56 302 LEU A C 1
ATOM 2356 O O . LEU A 1 302 ? 4.912 -11.027 2.605 1.00 96.56 302 LEU A O 1
ATOM 2360 N N . LEU A 1 303 ? 6.489 -12.631 2.709 1.00 94.25 303 LEU A N 1
ATOM 2361 C CA . LEU A 1 303 ? 5.583 -13.752 2.494 1.00 94.25 303 LEU A CA 1
ATOM 2362 C C . LEU A 1 303 ? 5.343 -14.465 3.826 1.00 94.25 303 LEU A C 1
ATOM 2364 O O . LEU A 1 303 ? 6.166 -15.266 4.276 1.00 94.25 303 LEU A O 1
ATOM 2368 N N . ILE A 1 304 ? 4.214 -14.165 4.469 1.00 94.69 304 ILE A N 1
ATOM 2369 C CA . ILE A 1 304 ? 3.801 -14.812 5.720 1.00 94.69 304 ILE A CA 1
ATOM 2370 C C . ILE A 1 304 ? 3.136 -16.152 5.402 1.00 94.69 304 ILE A C 1
ATOM 2372 O O . ILE A 1 304 ? 2.207 -16.226 4.601 1.00 94.69 304 ILE A O 1
ATOM 2376 N N . THR A 1 305 ? 3.616 -17.219 6.038 1.00 91.38 305 THR A N 1
ATOM 2377 C CA . THR A 1 305 ? 3.151 -18.594 5.775 1.00 91.38 305 THR A CA 1
ATOM 2378 C C . THR A 1 305 ? 2.374 -19.189 6.939 1.00 91.38 305 THR A C 1
ATOM 2380 O O . THR A 1 305 ? 1.501 -20.029 6.726 1.00 91.38 305 THR A O 1
ATOM 2383 N N . ARG A 1 306 ? 2.681 -18.761 8.168 1.00 93.31 306 ARG A N 1
ATOM 2384 C CA . ARG A 1 306 ? 2.026 -19.209 9.397 1.00 93.31 306 ARG A CA 1
ATOM 2385 C C . ARG A 1 306 ? 1.930 -18.044 10.366 1.00 93.31 306 ARG A C 1
ATOM 2387 O O . ARG A 1 306 ? 2.866 -17.256 10.477 1.00 93.31 306 ARG A O 1
ATOM 2394 N N . ALA A 1 307 ? 0.823 -17.960 11.087 1.00 94.44 307 ALA A N 1
ATOM 2395 C CA . ALA A 1 307 ? 0.651 -17.001 12.160 1.00 94.44 307 ALA A CA 1
ATOM 2396 C C . ALA A 1 307 ? -0.217 -17.592 13.274 1.00 94.44 307 ALA A C 1
ATOM 2398 O O . ALA A 1 307 ? -1.074 -18.440 13.045 1.00 94.44 307 ALA A O 1
ATOM 2399 N N . THR A 1 308 ? 0.058 -17.151 14.492 1.00 92.69 308 THR A N 1
ATOM 2400 C CA . THR A 1 308 ? -0.681 -17.409 15.727 1.00 92.69 308 THR A CA 1
ATOM 2401 C C . THR A 1 308 ? -0.919 -16.066 16.414 1.00 92.69 308 THR A C 1
ATOM 2403 O O . THR A 1 308 ? -0.418 -15.042 15.952 1.00 92.69 308 THR A O 1
ATOM 2406 N N . ALA A 1 309 ? -1.615 -16.055 17.551 1.00 87.25 309 ALA A N 1
ATOM 2407 C CA . ALA A 1 309 ? -1.884 -14.826 18.299 1.00 87.25 309 ALA A CA 1
ATOM 2408 C C . ALA A 1 309 ? -0.624 -14.062 18.760 1.00 87.25 309 ALA A C 1
ATOM 2410 O O . ALA A 1 309 ? -0.695 -12.866 19.033 1.00 87.25 309 ALA A O 1
ATOM 2411 N N . ASN A 1 310 ? 0.524 -14.742 18.874 1.00 90.19 310 ASN A N 1
ATOM 2412 C CA . ASN A 1 310 ? 1.748 -14.158 19.436 1.00 90.19 310 ASN A CA 1
ATOM 2413 C C . ASN A 1 310 ? 2.950 -14.238 18.489 1.00 90.19 310 ASN A C 1
ATOM 2415 O O . ASN A 1 310 ? 3.982 -13.627 18.763 1.00 90.19 310 ASN A O 1
ATOM 2419 N N . GLN A 1 311 ? 2.861 -15.005 17.403 1.00 94.38 311 GLN A N 1
ATOM 2420 C CA . GLN A 1 311 ? 3.986 -15.208 16.502 1.00 94.38 311 GLN A CA 1
ATOM 2421 C C . GLN A 1 311 ? 3.538 -15.421 15.058 1.00 94.38 311 GLN A C 1
ATOM 2423 O O . GLN A 1 311 ? 2.579 -16.146 14.818 1.00 94.38 311 GLN A O 1
ATOM 2428 N N . ALA A 1 312 ? 4.272 -14.858 14.101 1.00 96.38 312 ALA A N 1
ATOM 2429 C CA . ALA A 1 312 ? 4.157 -15.168 12.681 1.00 96.38 312 ALA A CA 1
ATOM 2430 C C . ALA A 1 312 ? 5.509 -15.575 12.090 1.00 96.38 312 ALA A C 1
ATOM 2432 O O . ALA A 1 312 ? 6.555 -15.093 12.524 1.00 96.38 312 ALA A O 1
ATOM 2433 N N . SER A 1 313 ? 5.490 -16.454 11.093 1.00 96.44 313 SER A N 1
ATOM 2434 C CA . SER A 1 313 ? 6.677 -16.924 10.386 1.00 96.44 313 SER A CA 1
ATOM 2435 C C . SER A 1 313 ? 6.456 -17.030 8.879 1.00 96.44 313 SER A C 1
ATOM 2437 O O . SER A 1 313 ? 5.339 -17.186 8.367 1.00 96.44 313 SER A O 1
ATOM 2439 N N . GLY A 1 314 ? 7.551 -16.912 8.140 1.00 95.75 314 GLY A N 1
ATOM 2440 C CA . GLY A 1 314 ? 7.533 -16.879 6.685 1.00 95.75 314 GLY A CA 1
ATOM 2441 C C . GLY A 1 314 ? 8.909 -16.573 6.125 1.00 95.75 314 GLY A C 1
ATOM 2442 O O . GLY A 1 314 ? 9.919 -16.995 6.693 1.00 95.75 314 GLY A O 1
ATOM 2443 N N . CYS A 1 315 ? 8.962 -15.808 5.041 1.00 96.56 315 CYS A N 1
ATOM 2444 C CA . CYS A 1 315 ? 10.224 -15.352 4.479 1.00 96.56 315 CYS A CA 1
ATOM 2445 C C . CYS A 1 315 ? 10.193 -13.889 4.038 1.00 96.56 315 CYS A C 1
ATOM 2447 O O . CYS A 1 315 ? 9.191 -13.390 3.527 1.00 96.56 315 CYS A O 1
ATOM 2449 N N . LEU A 1 316 ? 11.341 -13.236 4.202 1.00 98.31 316 LEU A N 1
ATOM 2450 C CA . LEU A 1 316 ? 11.695 -12.005 3.516 1.00 98.31 316 LEU A CA 1
ATOM 2451 C C . LEU A 1 316 ? 12.260 -12.376 2.145 1.00 98.31 316 LEU A C 1
ATOM 2453 O O . LEU A 1 316 ? 13.278 -13.064 2.076 1.00 98.31 316 LEU A O 1
ATOM 2457 N N . LEU A 1 317 ? 11.620 -11.904 1.085 1.00 97.94 317 LEU A N 1
ATOM 2458 C CA . LEU A 1 317 ? 12.105 -11.960 -0.290 1.00 97.94 317 LEU A CA 1
ATOM 2459 C C . LEU A 1 317 ? 12.649 -10.590 -0.682 1.00 97.94 317 LEU A C 1
ATOM 2461 O O . LEU A 1 317 ? 12.131 -9.584 -0.207 1.00 97.94 317 LEU A O 1
ATOM 2465 N N . TYR A 1 318 ? 13.702 -10.543 -1.490 1.00 97.56 318 TYR A N 1
ATOM 2466 C CA . TYR A 1 318 ? 14.307 -9.282 -1.923 1.00 97.56 318 TYR A CA 1
ATOM 2467 C C . TYR A 1 318 ? 15.279 -9.505 -3.082 1.00 97.56 318 TYR A C 1
ATOM 2469 O O . TYR A 1 318 ? 15.820 -10.604 -3.259 1.00 97.56 318 TYR A O 1
ATOM 2477 N N . ALA A 1 319 ? 15.537 -8.446 -3.840 1.00 95.56 319 ALA A N 1
ATOM 2478 C CA . ALA A 1 319 ? 16.601 -8.420 -4.827 1.00 95.56 319 ALA A CA 1
ATOM 2479 C C . ALA A 1 319 ? 17.959 -8.351 -4.144 1.00 95.56 319 ALA A C 1
ATOM 2481 O O . ALA A 1 319 ? 18.165 -7.570 -3.217 1.00 95.56 319 ALA A O 1
ATOM 2482 N N . TYR A 1 320 ? 18.904 -9.169 -4.592 1.00 93.94 320 TYR A N 1
ATOM 2483 C CA . TYR A 1 320 ? 20.231 -9.249 -3.997 1.00 93.94 320 TYR A CA 1
ATOM 2484 C C . TYR A 1 320 ? 21.313 -9.326 -5.066 1.00 93.94 320 TYR A C 1
ATOM 2486 O O . TYR A 1 320 ? 21.193 -10.080 -6.022 1.00 93.94 320 TYR A O 1
ATOM 2494 N N . THR A 1 321 ? 22.414 -8.597 -4.902 1.00 90.44 321 THR A N 1
ATOM 2495 C CA . THR A 1 321 ? 23.653 -8.831 -5.666 1.00 90.44 321 THR A CA 1
ATOM 2496 C C . THR A 1 321 ? 24.863 -8.586 -4.764 1.00 90.44 321 THR A C 1
ATOM 2498 O O . THR A 1 321 ? 24.887 -7.575 -4.064 1.00 90.44 321 THR A O 1
ATOM 2501 N N . PRO A 1 322 ? 25.883 -9.465 -4.735 1.00 87.75 322 PRO A N 1
ATOM 2502 C CA . PRO A 1 322 ? 27.078 -9.236 -3.919 1.00 87.75 322 PRO A CA 1
ATOM 2503 C C . PRO A 1 322 ? 27.944 -8.077 -4.435 1.00 87.75 322 PRO A C 1
ATOM 2505 O O . PRO A 1 322 ? 28.500 -7.338 -3.626 1.00 87.75 322 PRO A O 1
ATOM 2508 N N . ARG A 1 323 ? 28.048 -7.922 -5.761 1.00 85.62 323 ARG A N 1
ATOM 2509 C CA . ARG A 1 323 ? 28.713 -6.807 -6.450 1.00 85.62 323 ARG A CA 1
ATOM 2510 C C . ARG A 1 323 ? 27.975 -6.499 -7.746 1.00 85.62 323 ARG A C 1
ATOM 2512 O O . ARG A 1 323 ? 28.055 -7.269 -8.701 1.00 85.62 323 ARG A O 1
ATOM 2519 N N . TRP A 1 324 ? 27.222 -5.411 -7.757 1.00 83.69 324 TRP A N 1
ATOM 2520 C CA . TRP A 1 324 ? 26.421 -5.026 -8.909 1.00 83.69 324 TRP A CA 1
ATOM 2521 C C . TRP A 1 324 ? 27.318 -4.572 -10.074 1.00 83.69 324 TRP A C 1
ATOM 2523 O O . TRP A 1 324 ? 28.287 -3.847 -9.865 1.00 83.69 324 TRP A O 1
ATOM 2533 N N . GLY A 1 325 ? 27.037 -5.018 -11.301 1.00 76.25 325 GLY A N 1
ATOM 2534 C CA . GLY A 1 325 ? 27.697 -4.511 -12.515 1.00 76.25 325 GLY A CA 1
ATOM 2535 C C . GLY A 1 325 ? 29.171 -4.899 -12.741 1.00 76.25 325 GLY A C 1
ATOM 2536 O O . GLY A 1 325 ? 29.839 -4.234 -13.524 1.00 76.25 325 GLY A O 1
ATOM 2537 N N . THR A 1 326 ? 29.716 -5.936 -12.079 1.00 69.50 326 THR A N 1
ATOM 2538 C CA . THR A 1 326 ? 31.157 -6.298 -12.193 1.00 69.50 326 THR A CA 1
ATOM 2539 C C . THR A 1 326 ? 31.488 -7.620 -12.906 1.00 69.50 326 THR A C 1
ATOM 2541 O O . THR A 1 326 ? 32.659 -7.986 -12.963 1.00 69.50 326 THR A O 1
ATOM 2544 N N . ARG A 1 327 ? 30.512 -8.394 -13.404 1.00 59.31 327 ARG A N 1
ATOM 2545 C CA . ARG A 1 327 ? 30.764 -9.677 -14.105 1.00 59.31 327 ARG A CA 1
ATOM 2546 C C . ARG A 1 327 ? 29.804 -9.884 -15.274 1.00 59.31 327 ARG A C 1
ATOM 2548 O O . ARG A 1 327 ? 28.614 -9.630 -15.110 1.00 59.31 327 ARG A O 1
ATOM 2555 N N . ALA A 1 328 ? 30.322 -10.390 -16.395 1.00 43.78 328 ALA A N 1
ATOM 2556 C CA . ALA A 1 328 ? 29.545 -10.774 -17.571 1.00 43.78 328 ALA A CA 1
ATOM 2557 C C . ALA A 1 328 ? 28.787 -12.113 -17.362 1.00 43.78 328 ALA A C 1
ATOM 2559 O O . ALA A 1 328 ? 29.311 -12.991 -16.672 1.00 43.78 328 ALA A O 1
ATOM 2560 N N . PRO A 1 329 ? 27.597 -12.301 -17.967 1.00 52.38 329 PRO A N 1
ATOM 2561 C CA . PRO A 1 329 ? 26.757 -11.233 -18.509 1.00 52.38 329 PRO A CA 1
ATOM 2562 C C . PRO A 1 329 ? 26.306 -10.343 -17.341 1.00 52.38 329 PRO A C 1
ATOM 2564 O O . PRO A 1 329 ? 25.937 -10.883 -16.303 1.00 52.38 329 PRO A O 1
ATOM 2567 N N . ASN A 1 330 ? 26.429 -9.014 -17.484 1.00 61.03 330 ASN A N 1
ATOM 2568 C CA . ASN A 1 330 ? 26.271 -7.985 -16.438 1.00 61.03 330 ASN A CA 1
ATOM 2569 C C . ASN A 1 330 ? 25.232 -8.360 -15.364 1.00 61.03 330 ASN A C 1
ATOM 2571 O O . ASN A 1 330 ? 24.060 -8.054 -15.545 1.00 61.03 330 ASN A O 1
ATOM 2575 N N . GLN A 1 331 ? 25.651 -9.047 -14.286 1.00 58.12 331 GLN A N 1
ATOM 2576 C CA . GLN A 1 331 ? 24.744 -9.809 -13.406 1.00 58.12 331 GLN A CA 1
ATOM 2577 C C . GLN A 1 331 ? 23.611 -8.943 -12.833 1.00 58.12 331 GLN A C 1
ATOM 2579 O O . GLN A 1 331 ? 23.858 -8.158 -11.909 1.00 58.12 331 GLN A O 1
ATOM 2584 N N . PRO A 1 332 ? 22.365 -9.105 -13.310 1.00 71.06 332 PRO A N 1
ATOM 2585 C CA . PRO A 1 332 ? 21.264 -8.273 -12.879 1.00 71.06 332 PRO A CA 1
ATOM 2586 C C . PRO A 1 332 ? 20.385 -9.078 -11.919 1.00 71.06 332 PRO A C 1
ATOM 2588 O O . PRO A 1 332 ? 19.482 -9.788 -12.340 1.00 71.06 332 PRO A O 1
ATOM 2591 N N . HIS A 1 333 ? 20.697 -8.935 -10.627 1.00 79.25 333 HIS A N 1
ATOM 2592 C CA . HIS A 1 333 ? 19.911 -9.332 -9.452 1.00 79.25 333 HIS A CA 1
ATOM 2593 C C . HIS A 1 333 ? 19.624 -10.839 -9.291 1.00 79.25 333 HIS A C 1
ATOM 2595 O O . HIS A 1 333 ? 19.250 -11.561 -10.205 1.00 79.25 333 HIS A O 1
ATOM 2601 N N . HIS A 1 334 ? 19.785 -11.326 -8.066 1.00 91.19 334 HIS A N 1
ATOM 2602 C CA . HIS A 1 334 ? 19.239 -12.596 -7.610 1.00 91.19 334 HIS A CA 1
ATOM 2603 C C . HIS A 1 334 ? 17.919 -12.338 -6.883 1.00 91.19 334 HIS A C 1
ATOM 2605 O O . HIS A 1 334 ? 17.840 -11.393 -6.095 1.00 91.19 334 HIS A O 1
ATOM 2611 N N . LEU A 1 335 ? 16.953 -13.251 -7.007 1.00 95.38 335 LEU A N 1
ATOM 2612 C CA . LEU A 1 335 ? 15.887 -13.352 -6.011 1.00 95.38 335 LEU A CA 1
ATOM 2613 C C . LEU A 1 335 ? 1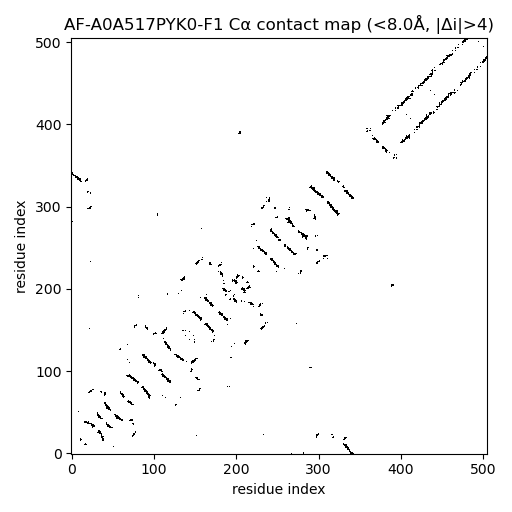6.451 -14.087 -4.798 1.00 95.38 335 LEU A C 1
ATOM 2615 O O . LEU A 1 335 ? 16.748 -15.283 -4.869 1.00 95.38 335 LEU A O 1
ATOM 2619 N N . ALA A 1 336 ? 16.604 -13.382 -3.684 1.00 96.19 336 ALA A N 1
ATOM 2620 C CA . ALA A 1 336 ? 17.010 -13.964 -2.417 1.00 96.19 336 ALA A CA 1
ATOM 2621 C C . ALA A 1 336 ? 15.808 -14.145 -1.488 1.00 96.19 336 ALA A C 1
ATOM 2623 O O . ALA A 1 336 ? 14.852 -13.371 -1.525 1.00 96.19 336 ALA A O 1
ATOM 2624 N N . LYS A 1 337 ? 15.896 -15.145 -0.609 1.00 96.50 337 LYS A N 1
ATOM 2625 C CA . LYS A 1 337 ? 14.979 -15.333 0.512 1.00 96.50 337 LYS A CA 1
ATOM 2626 C C . LYS A 1 337 ? 15.729 -15.504 1.825 1.00 96.50 337 LYS A C 1
ATOM 2628 O O . LYS A 1 337 ? 16.819 -16.074 1.856 1.00 96.50 337 LYS A O 1
ATOM 2633 N N . ARG A 1 338 ? 15.134 -15.038 2.919 1.00 97.62 338 ARG A N 1
ATOM 2634 C CA . ARG A 1 338 ? 15.575 -15.304 4.294 1.00 97.62 338 ARG A CA 1
ATOM 2635 C C . ARG A 1 338 ? 14.369 -15.712 5.136 1.00 97.62 338 ARG A C 1
ATOM 2637 O O . ARG A 1 338 ? 13.367 -14.997 5.086 1.00 97.62 338 ARG A O 1
ATOM 2644 N N . PRO A 1 339 ? 14.423 -16.808 5.911 1.00 97.19 339 PRO A N 1
ATOM 2645 C CA . PRO A 1 339 ? 13.377 -17.115 6.883 1.00 97.19 339 PRO A CA 1
ATOM 2646 C C . PRO A 1 339 ? 13.192 -15.946 7.854 1.00 97.19 339 PRO A C 1
ATOM 2648 O O . PRO A 1 339 ? 14.178 -15.331 8.259 1.00 97.19 339 PRO A O 1
ATOM 2651 N N . ILE A 1 340 ? 11.955 -15.637 8.230 1.00 97.44 340 ILE A N 1
ATOM 2652 C CA . ILE A 1 340 ? 11.659 -14.608 9.232 1.00 97.44 340 ILE A CA 1
ATOM 2653 C C . ILE A 1 340 ? 10.722 -15.128 10.310 1.00 97.44 340 ILE A C 1
ATOM 2655 O O . ILE A 1 340 ? 9.811 -15.911 10.032 1.00 97.44 340 ILE A O 1
ATOM 2659 N N . THR A 1 341 ? 10.915 -14.603 11.518 1.00 96.25 341 THR A N 1
ATOM 2660 C CA . THR A 1 341 ? 9.999 -14.779 12.645 1.00 96.25 341 THR A CA 1
ATOM 2661 C C . THR A 1 341 ? 9.649 -13.417 13.239 1.00 96.25 341 THR A C 1
ATOM 2663 O O . THR A 1 341 ? 10.504 -12.572 13.522 1.00 96.25 341 THR A O 1
ATOM 2666 N N . ILE A 1 342 ? 8.358 -13.185 13.435 1.00 95.31 342 ILE A N 1
ATOM 2667 C CA . ILE A 1 342 ? 7.795 -12.007 14.085 1.00 95.31 342 ILE A CA 1
ATOM 2668 C C . ILE A 1 342 ? 7.177 -12.497 15.385 1.00 95.31 342 ILE A C 1
ATOM 2670 O O . ILE A 1 342 ? 6.204 -13.235 15.341 1.00 95.31 342 ILE A O 1
ATOM 2674 N N . THR A 1 343 ? 7.722 -12.089 16.526 1.00 91.88 343 THR A N 1
ATOM 2675 C CA . THR A 1 343 ? 7.170 -12.420 17.846 1.00 91.88 343 THR A CA 1
ATOM 2676 C C . THR A 1 343 ? 6.641 -11.147 18.495 1.00 91.88 343 THR A C 1
ATOM 2678 O O . THR A 1 343 ? 7.344 -10.133 18.519 1.00 91.88 343 THR A O 1
ATOM 2681 N N . LEU A 1 344 ? 5.415 -11.201 19.011 1.00 84.25 344 LEU A N 1
ATOM 2682 C CA . LEU A 1 344 ? 4.860 -10.193 19.906 1.00 84.25 344 LEU A CA 1
ATOM 2683 C C . LEU A 1 344 ? 5.287 -10.533 21.332 1.00 84.25 344 LEU A C 1
ATOM 2685 O O . LEU A 1 344 ? 4.831 -11.515 21.912 1.00 84.25 344 LEU A O 1
ATOM 2689 N N . ASP A 1 345 ? 6.177 -9.722 21.886 1.00 70.56 345 ASP A N 1
ATOM 2690 C CA . ASP A 1 345 ? 6.658 -9.885 23.253 1.00 70.56 345 ASP A CA 1
ATOM 2691 C C . ASP A 1 345 ? 5.669 -9.227 24.231 1.00 70.56 345 ASP A C 1
ATOM 2693 O O . ASP A 1 345 ? 5.694 -8.013 24.440 1.00 70.56 345 ASP A O 1
ATOM 2697 N N . LYS A 1 346 ? 4.735 -10.020 24.777 1.00 56.59 346 LYS A N 1
ATOM 2698 C CA . LYS A 1 346 ? 3.685 -9.538 25.694 1.00 56.59 346 LYS A CA 1
ATOM 2699 C C . LYS A 1 346 ? 4.239 -9.044 27.037 1.00 56.59 346 LYS A C 1
ATOM 2701 O O . LYS A 1 346 ? 3.638 -8.148 27.622 1.00 56.59 346 LYS A O 1
ATOM 2706 N N . GLU A 1 347 ? 5.394 -9.539 27.482 1.00 45.12 347 GLU A N 1
ATOM 2707 C CA . GLU A 1 347 ? 6.019 -9.124 28.747 1.00 45.12 347 GLU A CA 1
ATOM 2708 C C . GLU A 1 347 ? 6.760 -7.786 28.613 1.00 45.12 347 GLU A C 1
ATOM 2710 O O . GLU A 1 347 ? 6.668 -6.921 29.490 1.00 45.12 347 GLU A O 1
ATOM 2715 N N . LYS A 1 348 ? 7.386 -7.527 27.455 1.00 44.31 348 LYS A N 1
ATOM 2716 C CA . LYS A 1 348 ? 7.822 -6.163 27.115 1.00 44.31 348 LYS A CA 1
ATOM 2717 C C . LYS A 1 348 ? 6.659 -5.215 26.862 1.00 44.31 348 LYS A C 1
ATOM 2719 O O . LYS A 1 348 ? 6.842 -4.027 27.063 1.00 44.31 348 LYS A O 1
ATOM 2724 N N . ILE A 1 349 ? 5.471 -5.686 26.486 1.00 42.38 349 ILE A N 1
ATOM 2725 C CA . ILE A 1 349 ? 4.279 -4.824 26.408 1.00 42.38 349 ILE A CA 1
ATOM 2726 C C . ILE A 1 349 ? 3.826 -4.389 27.815 1.00 42.38 349 ILE A C 1
ATOM 2728 O O . ILE A 1 349 ? 3.379 -3.257 27.969 1.00 42.38 349 ILE A O 1
ATOM 2732 N N . THR A 1 350 ? 4.017 -5.215 28.853 1.00 34.16 350 THR A N 1
ATOM 2733 C CA . THR A 1 350 ? 3.732 -4.839 30.253 1.00 34.16 350 THR A CA 1
ATOM 2734 C C . THR A 1 350 ? 4.828 -3.994 30.915 1.00 34.16 350 THR A C 1
ATOM 2736 O O . THR A 1 350 ? 4.511 -3.175 31.771 1.00 34.16 350 THR A O 1
ATOM 2739 N N . ALA A 1 351 ? 6.095 -4.126 30.499 1.00 31.69 351 ALA A N 1
ATOM 2740 C CA . ALA A 1 351 ? 7.209 -3.285 30.972 1.00 31.69 351 ALA A CA 1
ATOM 2741 C C . ALA A 1 351 ? 7.490 -2.054 30.075 1.00 31.69 351 ALA A C 1
ATOM 2743 O O . ALA A 1 351 ? 8.253 -1.164 30.442 1.00 31.69 351 ALA A O 1
ATOM 2744 N N . SER A 1 352 ? 6.864 -1.989 28.898 1.00 34.31 352 SER A N 1
ATOM 2745 C CA . SER A 1 352 ? 6.930 -0.901 27.914 1.00 34.31 352 SER A CA 1
ATOM 2746 C C . SER A 1 352 ? 5.521 -0.545 27.425 1.00 34.31 352 SER A C 1
ATOM 2748 O O . SER A 1 352 ? 5.229 -0.457 26.235 1.00 34.31 352 SER A O 1
ATOM 2750 N N . THR A 1 353 ? 4.616 -0.273 28.360 1.00 33.81 353 THR A N 1
ATOM 2751 C CA . THR A 1 353 ? 3.629 0.787 28.137 1.00 33.81 353 THR A CA 1
ATOM 2752 C C . THR A 1 353 ? 4.392 2.101 28.299 1.00 33.81 353 THR A C 1
ATOM 2754 O O . THR A 1 353 ? 4.555 2.612 29.398 1.00 33.81 353 THR A O 1
ATOM 2757 N N . THR A 1 354 ? 4.996 2.665 27.261 1.00 32.88 354 THR A N 1
ATOM 2758 C CA . THR A 1 354 ? 4.266 3.365 26.213 1.00 32.88 354 THR A CA 1
ATOM 2759 C C . THR A 1 354 ? 5.204 3.623 25.027 1.00 32.88 354 THR A C 1
ATOM 2761 O O . THR A 1 354 ? 5.908 4.626 25.005 1.00 32.88 354 THR A O 1
ATOM 2764 N N . SER A 1 355 ? 5.125 2.844 23.943 1.00 35.03 355 SER A N 1
ATOM 2765 C CA . SER A 1 355 ? 5.120 3.535 22.648 1.00 35.03 355 SER A CA 1
ATOM 2766 C C . SER A 1 355 ? 3.715 4.106 22.506 1.00 35.03 355 SER A C 1
ATOM 2768 O O . SER A 1 355 ? 2.839 3.527 21.861 1.00 35.03 355 SER A O 1
ATOM 2770 N N . LYS A 1 356 ? 3.474 5.219 23.213 1.00 36.25 356 LYS A N 1
ATOM 2771 C CA . LYS A 1 356 ? 2.401 6.136 22.845 1.00 36.25 356 LYS A CA 1
ATOM 2772 C C . LYS A 1 356 ? 2.531 6.286 21.320 1.00 36.25 356 LYS A C 1
ATOM 2774 O O . LYS A 1 356 ? 3.660 6.462 20.848 1.00 36.25 356 LYS A O 1
ATOM 2779 N N . PRO A 1 357 ? 1.439 6.235 20.536 1.00 36.34 357 PRO A N 1
ATOM 2780 C CA . PRO A 1 357 ? 1.494 6.912 19.248 1.00 36.34 357 PRO A CA 1
ATOM 2781 C C . PRO A 1 357 ? 2.093 8.295 19.539 1.00 36.34 357 PRO A C 1
ATOM 2783 O O . PRO A 1 357 ? 1.880 8.815 20.641 1.00 36.34 357 PRO A O 1
ATOM 2786 N N . LEU A 1 358 ? 2.826 8.915 18.620 1.00 38.25 358 LEU A N 1
ATOM 2787 C CA . LEU A 1 358 ? 2.962 10.371 18.680 1.00 38.25 358 LEU A CA 1
ATOM 2788 C C . LEU A 1 358 ? 1.551 10.940 18.448 1.00 38.25 358 LEU A C 1
ATOM 2790 O O . LEU A 1 358 ? 1.193 11.409 17.378 1.00 38.25 358 LEU A O 1
ATOM 2794 N N . VAL A 1 359 ? 0.694 10.757 19.452 1.00 51.59 359 VAL A N 1
ATOM 2795 C CA . VAL A 1 359 ? -0.565 11.411 19.648 1.00 51.59 359 VAL A CA 1
ATOM 2796 C C . VAL A 1 359 ? -0.112 12.811 19.923 1.00 51.59 359 VAL A C 1
ATOM 2798 O O . VAL A 1 359 ? 0.409 13.104 21.002 1.00 51.59 359 VAL A O 1
ATOM 2801 N N . ASP 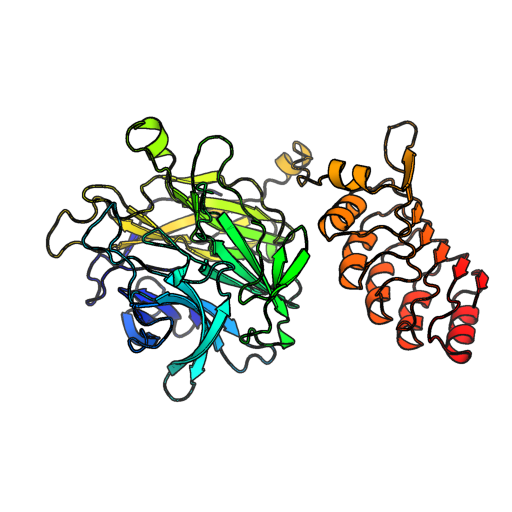A 1 360 ? -0.241 13.632 18.902 1.00 56.75 360 ASP A N 1
ATOM 2802 C CA . ASP A 1 360 ? 0.047 15.040 18.975 1.00 56.75 360 ASP A CA 1
ATOM 2803 C C . ASP A 1 360 ? -1.006 15.708 19.879 1.00 56.75 360 ASP A C 1
ATOM 2805 O O . ASP A 1 360 ? -1.944 16.364 19.428 1.00 56.75 360 ASP A O 1
ATOM 2809 N N . LEU A 1 361 ? -0.894 15.469 21.191 1.00 65.25 361 LEU A N 1
ATOM 2810 C CA . LEU A 1 361 ? -1.688 16.135 22.221 1.00 65.25 361 LEU A CA 1
ATOM 2811 C C . LEU A 1 361 ? -1.461 17.647 22.170 1.00 65.25 361 LEU A C 1
ATOM 2813 O O . LEU A 1 361 ? -2.300 18.396 22.656 1.00 65.25 361 LEU A O 1
ATOM 2817 N N . GLU A 1 362 ? -0.354 18.090 21.580 1.00 68.56 362 GLU A N 1
ATOM 2818 C CA . GLU A 1 362 ? -0.023 19.493 21.385 1.00 68.56 362 GLU A CA 1
ATOM 2819 C C . GLU A 1 362 ? -0.909 20.117 20.296 1.00 68.56 362 GLU A C 1
ATOM 2821 O O . GLU A 1 362 ? -1.566 21.124 20.559 1.00 68.56 362 GLU A O 1
ATOM 2826 N N . SER A 1 363 ? -1.091 19.456 19.146 1.00 74.88 363 SER A N 1
ATOM 2827 C CA . SER A 1 363 ? -2.097 19.855 18.145 1.00 74.88 363 SER A CA 1
ATOM 2828 C C . SER A 1 363 ? -3.516 19.846 18.703 1.00 74.88 363 SER A C 1
ATOM 2830 O O . SER A 1 363 ? -4.284 20.765 18.421 1.00 74.88 363 SER A O 1
ATOM 2832 N N . LEU A 1 364 ? -3.853 18.856 19.542 1.00 81.56 364 LEU A N 1
ATOM 2833 C CA . LEU A 1 364 ? -5.157 18.811 20.193 1.00 81.56 364 LEU A CA 1
ATOM 2834 C C . LEU A 1 364 ? -5.325 20.027 21.112 1.00 81.56 364 LEU A C 1
ATOM 2836 O O . LEU A 1 364 ? -6.316 20.737 20.979 1.00 81.56 364 LEU A O 1
ATOM 2840 N N . ARG A 1 365 ? -4.349 20.313 21.984 1.00 84.56 365 ARG A N 1
ATOM 2841 C CA . ARG A 1 365 ? -4.371 21.470 22.898 1.00 84.56 365 ARG A CA 1
ATOM 2842 C C . ARG A 1 365 ? -4.552 22.798 22.165 1.00 84.56 365 ARG A C 1
ATOM 2844 O O . ARG A 1 365 ? -5.286 23.647 22.657 1.00 84.56 365 ARG A O 1
ATOM 2851 N N . ASN A 1 366 ? -3.979 22.945 20.971 1.00 84.44 366 ASN A N 1
ATOM 2852 C CA . ASN A 1 366 ? -4.103 24.166 20.166 1.00 84.44 366 ASN A CA 1
ATOM 2853 C C . ASN A 1 366 ? -5.533 24.459 19.684 1.00 84.44 366 ASN A C 1
ATOM 2855 O O . ASN A 1 366 ? -5.844 25.601 19.349 1.00 84.44 366 ASN A O 1
ATOM 2859 N N . ILE A 1 367 ? -6.407 23.451 19.636 1.00 85.50 367 ILE A N 1
ATOM 2860 C CA . ILE A 1 367 ? -7.801 23.609 19.198 1.00 85.50 367 ILE A CA 1
ATOM 2861 C C . ILE A 1 367 ? -8.815 23.471 20.341 1.00 85.50 367 ILE A C 1
ATOM 2863 O O . ILE A 1 367 ? -10.011 23.669 20.118 1.00 85.50 367 ILE A O 1
ATOM 2867 N N . VAL A 1 368 ? -8.371 23.140 21.557 1.00 91.50 368 VAL A N 1
ATOM 2868 C CA . VAL A 1 368 ? -9.246 22.996 22.727 1.00 91.50 368 VAL A CA 1
ATOM 2869 C C . VAL A 1 368 ? -9.843 24.348 23.105 1.00 91.50 368 VAL A C 1
ATOM 2871 O O . VAL A 1 368 ? -9.139 25.331 23.311 1.00 91.50 368 VAL A O 1
ATOM 2874 N N . LYS A 1 369 ? -11.173 24.395 23.228 1.00 91.50 369 LYS A N 1
ATOM 2875 C CA . LYS A 1 369 ? -11.892 25.565 23.746 1.00 91.50 369 LYS A CA 1
ATOM 2876 C C . LYS A 1 369 ? -11.829 25.633 25.263 1.00 91.50 369 LYS A C 1
ATOM 2878 O O . LYS A 1 369 ? -11.663 26.710 25.820 1.00 91.50 369 LYS A O 1
ATOM 2883 N N . SER A 1 370 ? -11.988 24.490 25.924 1.00 93.38 370 SER A N 1
ATOM 2884 C CA . SER A 1 370 ? -11.774 24.360 27.364 1.00 93.38 370 SER A CA 1
ATOM 2885 C C . SER A 1 370 ? -11.506 22.907 27.737 1.00 93.38 370 SER A C 1
ATOM 2887 O O . SER A 1 370 ? -12.031 21.990 27.099 1.00 93.38 370 SER A O 1
ATOM 2889 N N . GLU A 1 371 ? -10.724 22.694 28.791 1.00 94.31 371 GLU A N 1
ATOM 2890 C CA . GLU A 1 371 ? -10.499 21.378 29.381 1.00 94.31 371 GLU A CA 1
ATOM 2891 C C . GLU A 1 371 ? -10.604 21.429 30.906 1.00 94.31 371 GLU A C 1
ATOM 2893 O O . GLU A 1 371 ? -10.424 22.472 31.535 1.00 94.31 371 GLU A O 1
ATOM 2898 N N . LYS A 1 372 ? -10.904 20.280 31.510 1.00 94.19 372 LYS A N 1
ATOM 2899 C CA . LYS A 1 372 ? -10.788 20.067 32.954 1.00 94.19 372 LYS A CA 1
ATOM 2900 C C . LYS A 1 372 ? -9.997 18.796 33.196 1.00 94.19 372 LYS A C 1
ATOM 2902 O O . LYS A 1 372 ? -10.293 17.770 32.578 1.00 94.19 372 LYS A O 1
ATOM 2907 N N . VAL A 1 373 ? -9.064 18.853 34.140 1.00 92.50 373 VAL A N 1
ATOM 2908 C CA . VAL A 1 373 ? -8.280 17.701 34.594 1.00 92.50 373 VAL A CA 1
ATOM 2909 C C . VAL A 1 373 ? -8.694 17.256 35.997 1.00 92.50 373 VAL A C 1
ATOM 2911 O O . VAL A 1 373 ? -9.261 18.033 36.768 1.00 92.50 373 VAL A O 1
ATOM 2914 N N . ASN A 1 374 ? -8.452 15.989 36.327 1.00 91.06 374 ASN A N 1
ATOM 2915 C CA . ASN A 1 374 ? -8.579 15.483 37.695 1.00 91.06 374 ASN A CA 1
ATOM 2916 C C . ASN A 1 374 ? -7.308 15.768 38.525 1.00 91.06 374 ASN A C 1
ATOM 2918 O O . ASN A 1 374 ? -6.329 16.313 38.022 1.00 91.06 374 ASN A O 1
ATOM 2922 N N . ALA A 1 375 ? -7.301 15.349 39.796 1.00 87.12 375 ALA A N 1
ATOM 2923 C CA . ALA A 1 375 ? -6.158 15.517 40.704 1.00 87.12 375 ALA A CA 1
ATOM 2924 C C . ALA A 1 375 ? -4.859 14.825 40.233 1.00 87.12 375 ALA A C 1
ATOM 2926 O O . ALA A 1 375 ? -3.785 15.144 40.728 1.00 87.12 375 ALA A O 1
ATOM 2927 N N . LYS A 1 376 ? -4.948 13.888 39.279 1.00 86.69 376 LYS A N 1
ATOM 2928 C CA . LYS A 1 376 ? -3.805 13.198 38.662 1.00 86.69 376 LYS A CA 1
ATOM 2929 C C . LYS A 1 376 ? -3.340 13.864 37.358 1.00 86.69 376 LYS A C 1
ATOM 2931 O O . LYS A 1 376 ? -2.467 13.329 36.685 1.00 86.69 376 LYS A O 1
ATOM 2936 N N . GLY A 1 377 ? -3.933 14.999 36.977 1.00 86.44 377 GLY A N 1
ATOM 2937 C CA . GLY A 1 377 ? -3.623 15.707 35.732 1.00 86.44 377 GLY A CA 1
ATOM 2938 C C . GLY A 1 377 ? -4.231 15.079 34.472 1.00 86.44 377 GLY A C 1
ATOM 2939 O O . GLY A 1 377 ? -3.857 15.452 33.364 1.00 86.44 377 GLY A O 1
ATOM 2940 N N . GLU A 1 378 ? -5.165 14.133 34.601 1.00 88.06 378 GLU A N 1
ATOM 2941 C CA . GLU A 1 378 ? -5.801 13.478 33.452 1.00 88.06 378 GLU A CA 1
ATOM 2942 C C . GLU A 1 378 ? -7.035 14.261 32.993 1.00 88.06 378 GLU A C 1
ATOM 2944 O O . GLU A 1 378 ? -7.857 14.662 33.821 1.00 88.06 378 GLU A O 1
ATOM 2949 N N . ILE A 1 379 ? -7.207 14.431 31.679 1.00 91.62 379 ILE A N 1
ATOM 2950 C CA . ILE A 1 379 ? -8.356 15.136 31.093 1.00 91.62 379 ILE A CA 1
ATOM 2951 C C . ILE A 1 379 ? -9.646 14.354 31.373 1.00 91.62 379 ILE A C 1
ATOM 2953 O O . ILE A 1 379 ? -9.801 13.209 30.946 1.00 91.62 379 ILE A O 1
ATOM 2957 N N . ILE A 1 380 ? -10.587 15.002 32.062 1.00 96.31 380 ILE A N 1
ATOM 2958 C CA . ILE A 1 380 ? -11.918 14.466 32.375 1.00 96.31 380 ILE A CA 1
ATOM 2959 C C . ILE A 1 380 ? -13.026 15.158 31.580 1.00 96.31 380 ILE A C 1
ATOM 2961 O O . ILE A 1 380 ? -14.006 14.504 31.231 1.00 96.31 380 ILE A O 1
ATOM 2965 N N . ASN A 1 381 ? -12.861 16.436 31.228 1.00 97.25 381 ASN A N 1
ATOM 2966 C CA . ASN A 1 381 ? -13.793 17.158 30.362 1.00 97.25 381 ASN A CA 1
ATOM 2967 C C . ASN A 1 381 ? -13.028 17.842 29.234 1.00 97.25 381 ASN A C 1
ATOM 2969 O O . ASN A 1 381 ? -11.994 18.456 29.494 1.00 97.25 381 ASN A O 1
ATOM 2973 N N . LEU A 1 382 ? -13.569 17.780 28.019 1.00 96.81 382 LEU A N 1
ATOM 2974 C CA . LEU A 1 382 ? -12.972 18.393 26.839 1.00 96.81 382 LEU A CA 1
ATOM 2975 C C . LEU A 1 382 ? -14.043 19.062 25.970 1.00 96.81 382 LEU A C 1
ATOM 2977 O O . LEU A 1 382 ? -15.010 18.412 25.562 1.00 96.81 382 LEU A O 1
ATOM 2981 N N . ASP A 1 383 ? -13.859 20.348 25.675 1.00 97.31 383 ASP A N 1
ATOM 2982 C CA . ASP A 1 383 ? -14.705 21.116 24.762 1.00 97.31 383 ASP A CA 1
ATOM 2983 C C . ASP A 1 383 ? -13.929 21.530 23.508 1.00 97.31 383 ASP A C 1
ATOM 2985 O O . ASP A 1 383 ? -12.898 22.199 23.580 1.00 97.31 383 ASP A O 1
ATOM 2989 N N . LEU A 1 384 ? -14.457 21.128 22.357 1.00 96.88 384 LEU A N 1
ATOM 2990 C CA . LEU A 1 384 ? -13.951 21.368 21.008 1.00 96.88 384 LEU A CA 1
ATOM 2991 C C . LEU A 1 384 ? -15.074 21.940 20.121 1.00 96.88 384 LEU A C 1
ATOM 2993 O O . LEU A 1 384 ? -15.126 21.711 18.914 1.00 96.88 384 LEU A O 1
ATOM 2997 N N . THR A 1 385 ? -16.034 22.654 20.711 1.00 96.88 385 THR A N 1
ATOM 2998 C CA . THR A 1 385 ? -17.191 23.179 19.980 1.00 96.88 385 THR A CA 1
ATOM 2999 C C . THR A 1 385 ? -16.763 24.102 18.842 1.00 96.88 385 THR A C 1
ATOM 3001 O O . THR A 1 385 ? -16.037 25.077 19.045 1.00 96.88 385 THR A O 1
ATOM 3004 N N . GLY A 1 386 ? -17.284 23.832 17.643 1.00 90.00 386 GLY A N 1
ATOM 3005 C CA . GLY A 1 386 ? -17.109 24.689 16.473 1.00 90.00 386 GLY A CA 1
ATOM 3006 C C . GLY A 1 386 ? -15.711 24.668 15.859 1.00 90.00 386 GLY A C 1
ATOM 3007 O O . GLY A 1 386 ? -15.421 25.530 15.033 1.00 90.00 386 GLY A O 1
ATOM 3008 N N . VAL A 1 387 ? -14.840 23.737 16.260 1.00 90.94 387 VAL A N 1
ATOM 3009 C CA . VAL A 1 387 ? -13.484 23.631 15.704 1.00 90.94 387 VAL A CA 1
ATOM 3010 C C . VAL A 1 387 ? -13.410 22.582 14.597 1.00 90.94 387 VAL A C 1
ATOM 3012 O O . VAL A 1 387 ? -14.213 21.648 14.535 1.00 90.94 387 VAL A O 1
ATOM 3015 N N . SER A 1 388 ? -12.430 22.738 13.709 1.00 87.62 388 SER A N 1
ATOM 3016 C CA . SER A 1 388 ? -12.110 21.717 12.713 1.00 87.62 388 SER A CA 1
ATOM 3017 C C . SER A 1 388 ? -11.255 20.628 13.361 1.00 87.62 388 SER A C 1
ATOM 3019 O O . SER A 1 388 ? -10.186 20.907 13.903 1.00 87.62 388 SER A O 1
ATOM 3021 N N . ILE A 1 389 ? -11.730 19.388 13.320 1.00 89.50 389 ILE A N 1
ATOM 3022 C CA . ILE A 1 389 ? -11.073 18.207 13.878 1.00 89.50 389 ILE A CA 1
ATOM 3023 C C . ILE A 1 389 ? -10.553 17.291 12.758 1.00 89.50 389 ILE A C 1
ATOM 3025 O O . ILE A 1 389 ? -11.153 17.189 11.688 1.00 89.50 389 ILE A O 1
ATOM 3029 N N . THR A 1 390 ? -9.436 16.610 13.002 1.00 84.88 390 THR A N 1
ATOM 3030 C CA . THR A 1 390 ? -8.791 15.653 12.084 1.00 84.88 390 THR A CA 1
ATOM 3031 C C . THR A 1 390 ? -8.894 14.231 12.650 1.00 84.88 390 THR A C 1
ATOM 3033 O O . THR A 1 390 ? -9.303 14.042 13.802 1.00 84.88 390 THR A O 1
ATOM 3036 N N . GLU A 1 391 ? -8.495 13.208 11.882 1.00 76.62 391 GLU A N 1
ATOM 3037 C CA . GLU A 1 391 ? -8.430 11.838 12.416 1.00 76.62 391 GLU A CA 1
ATOM 3038 C C . GLU A 1 391 ? -7.362 11.729 13.524 1.00 76.62 391 GLU A C 1
ATOM 3040 O O . GLU A 1 391 ? -7.561 10.976 14.476 1.00 76.62 391 GLU A O 1
ATOM 3045 N N . SER A 1 392 ? -6.288 12.535 13.480 1.00 76.88 392 SER A N 1
ATOM 3046 C CA . SER A 1 392 ? -5.281 12.593 14.554 1.00 76.88 392 SER A CA 1
ATOM 3047 C C . SER A 1 392 ? -5.848 13.160 15.859 1.00 76.88 392 SER A C 1
ATOM 3049 O O . SER A 1 392 ? -5.631 12.569 16.917 1.00 76.88 392 SER A O 1
ATOM 3051 N N . HIS A 1 393 ? -6.646 14.235 15.803 1.00 89.06 393 HIS A N 1
ATOM 3052 C CA . HIS A 1 393 ? -7.332 14.769 16.985 1.00 89.06 393 HIS A CA 1
ATOM 3053 C C . HIS A 1 393 ? -8.289 13.730 17.587 1.00 89.06 393 HIS A C 1
ATOM 3055 O O . HIS A 1 393 ? -8.327 13.534 18.800 1.00 89.06 393 HIS A O 1
ATOM 3061 N N . LEU A 1 394 ? -9.036 13.010 16.747 1.00 90.88 394 LEU A N 1
ATOM 3062 C CA . LEU A 1 394 ? -9.956 11.962 17.196 1.00 90.88 394 LEU A CA 1
ATOM 3063 C C . LEU A 1 394 ? -9.225 10.752 17.787 1.00 90.88 394 LEU A C 1
ATOM 3065 O O . LEU A 1 394 ? -9.654 10.220 18.812 1.00 90.88 394 LEU A O 1
ATOM 3069 N N . ALA A 1 395 ? -8.105 10.344 17.189 1.00 81.69 395 ALA A N 1
ATOM 3070 C CA . ALA A 1 395 ? -7.235 9.313 17.741 1.00 81.69 395 ALA A CA 1
ATOM 3071 C C . ALA A 1 395 ? -6.700 9.729 19.117 1.00 81.69 395 ALA A C 1
ATOM 3073 O O . ALA A 1 395 ? -6.733 8.919 20.044 1.00 81.69 395 ALA A O 1
ATOM 3074 N N . ALA A 1 396 ? -6.302 10.997 19.268 1.00 83.62 396 ALA A N 1
ATOM 3075 C CA . ALA A 1 396 ? -5.855 11.558 20.534 1.00 83.62 396 ALA A CA 1
ATOM 3076 C C . ALA A 1 396 ? -6.928 11.483 21.615 1.00 83.62 396 ALA A C 1
ATOM 3078 O O . ALA A 1 396 ? -6.688 10.910 22.679 1.00 83.62 396 ALA A O 1
ATOM 3079 N N . ILE A 1 397 ? -8.133 11.964 21.308 1.00 92.50 397 ILE A N 1
ATOM 3080 C CA . ILE A 1 397 ? -9.293 11.886 22.202 1.00 92.50 397 ILE A CA 1
ATOM 3081 C C . ILE A 1 397 ? -9.588 10.430 22.585 1.00 92.50 397 ILE A C 1
ATOM 3083 O O . ILE A 1 397 ? -9.859 10.138 23.748 1.00 92.50 397 ILE A O 1
ATOM 3087 N N . GLY A 1 398 ? -9.465 9.499 21.635 1.00 89.06 398 GLY A N 1
ATOM 3088 C CA . GLY A 1 398 ? -9.660 8.068 21.868 1.00 89.06 398 GLY A CA 1
ATOM 3089 C C . GLY A 1 398 ? -8.684 7.443 22.875 1.00 89.06 398 GLY A C 1
ATOM 3090 O O . GLY A 1 398 ? -8.964 6.360 23.391 1.00 89.06 398 GLY A O 1
ATOM 3091 N N . THR A 1 399 ? -7.563 8.103 23.188 1.00 85.75 399 THR A N 1
ATOM 3092 C CA . THR A 1 399 ? -6.610 7.646 24.218 1.00 85.75 399 THR A CA 1
ATOM 3093 C C . THR A 1 399 ? -6.937 8.133 25.630 1.00 85.75 399 THR A C 1
ATOM 3095 O O . THR A 1 399 ? -6.391 7.600 26.595 1.00 85.75 399 THR A O 1
ATOM 3098 N N . LEU A 1 400 ? -7.847 9.101 25.781 1.00 90.94 400 LEU A N 1
ATOM 3099 C CA . LEU A 1 400 ? -8.160 9.742 27.060 1.00 90.94 400 LEU A CA 1
ATOM 3100 C C . LEU A 1 400 ? -9.083 8.853 27.912 1.00 90.94 400 LEU A C 1
ATOM 3102 O O . LEU A 1 400 ? -10.288 9.072 27.992 1.00 90.94 400 LEU A O 1
ATOM 3106 N N . GLN A 1 401 ? -8.525 7.828 28.562 1.00 91.31 401 GLN A N 1
ATOM 3107 C CA . GLN A 1 401 ? -9.305 6.828 29.312 1.00 91.31 401 GLN A CA 1
ATOM 3108 C C . GLN A 1 401 ? -10.090 7.408 30.496 1.00 91.31 401 GLN A C 1
ATOM 3110 O O . GLN A 1 401 ? -11.115 6.845 30.881 1.00 91.31 401 GLN A O 1
ATOM 3115 N N . SER A 1 402 ? -9.650 8.540 31.044 1.00 94.12 402 SER A N 1
ATOM 3116 C CA . SER A 1 402 ? -10.331 9.246 32.136 1.00 94.12 402 SER A CA 1
ATOM 3117 C C . SER A 1 402 ? -11.398 10.233 31.655 1.00 94.12 402 SER A C 1
ATOM 3119 O O . SER A 1 402 ? -12.084 10.814 32.493 1.00 94.12 402 SER A O 1
ATOM 3121 N N . LEU A 1 403 ? -11.586 10.403 30.340 1.00 96.81 403 LEU A N 1
ATOM 3122 C CA . LEU A 1 403 ? -12.545 11.349 29.773 1.00 96.81 403 LEU A CA 1
ATOM 3123 C C . LEU A 1 403 ? -13.985 10.957 30.131 1.00 96.81 403 LEU A C 1
ATOM 3125 O O . LEU A 1 403 ? -14.446 9.857 29.828 1.00 96.81 403 L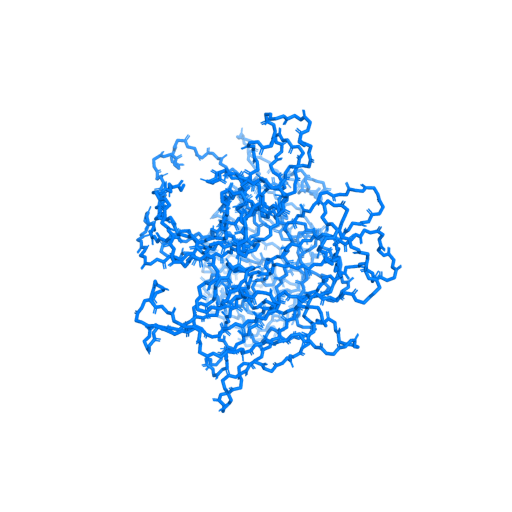EU A O 1
ATOM 3129 N N . GLN A 1 404 ? -14.700 11.883 30.764 1.00 97.94 404 GLN A N 1
ATOM 3130 C CA . GLN A 1 404 ? -16.076 11.734 31.242 1.00 97.94 404 GLN A CA 1
ATOM 3131 C C . GLN A 1 404 ? -17.068 12.564 30.428 1.00 97.94 404 GLN A C 1
ATOM 3133 O O . GLN A 1 404 ? -18.218 12.144 30.275 1.00 97.94 404 GLN A O 1
ATOM 3138 N N . SER A 1 405 ? -16.640 13.714 29.903 1.00 98.19 405 SER A N 1
ATOM 3139 C CA . SER A 1 405 ? -17.468 14.623 29.108 1.00 98.19 405 SER A CA 1
ATOM 3140 C C . SER A 1 405 ? -16.720 15.109 27.869 1.00 98.19 405 SER A C 1
ATOM 3142 O O . SER A 1 405 ? -15.607 15.623 27.978 1.00 98.19 405 SER A O 1
ATOM 3144 N N . LEU A 1 406 ? -17.341 14.968 26.697 1.00 98.31 406 LEU A N 1
ATOM 3145 C CA . LEU A 1 406 ? -16.789 15.415 25.421 1.00 98.31 406 LEU A CA 1
ATOM 3146 C C . LEU A 1 406 ? -17.817 16.228 24.635 1.00 98.31 406 LEU A C 1
ATOM 3148 O O . LEU A 1 406 ? -18.921 15.751 24.351 1.00 98.31 406 LEU A O 1
ATOM 3152 N N . ASN A 1 407 ? -17.431 17.437 24.238 1.00 98.38 407 ASN A N 1
ATOM 3153 C CA . ASN A 1 407 ? -18.239 18.305 23.395 1.00 98.38 407 ASN A CA 1
ATOM 3154 C C . ASN A 1 407 ? -17.554 18.551 22.042 1.00 98.38 407 ASN A C 1
ATOM 3156 O O . ASN A 1 407 ? -16.535 19.224 21.961 1.00 98.38 407 ASN A O 1
ATOM 3160 N N . LEU A 1 408 ? -18.138 17.994 20.982 1.00 97.88 408 LEU A N 1
ATOM 3161 C CA . LEU A 1 408 ? -17.748 18.116 19.572 1.00 97.88 408 LEU A CA 1
ATOM 3162 C C . LEU A 1 408 ? -18.884 18.743 18.744 1.00 97.88 408 LEU A C 1
ATOM 3164 O O . LEU A 1 408 ? -19.024 18.479 17.545 1.00 97.88 408 LEU A O 1
ATOM 3168 N N . TYR A 1 409 ? -19.740 19.543 19.381 1.00 97.50 409 TYR A N 1
ATOM 3169 C CA . TYR A 1 409 ? -20.843 20.218 18.708 1.00 97.50 409 TYR A CA 1
ATOM 3170 C C . TYR A 1 409 ? -20.329 21.145 17.595 1.00 97.50 409 TYR A C 1
ATOM 3172 O O . TYR A 1 409 ? -19.334 21.844 17.779 1.00 97.50 409 TYR A O 1
ATOM 3180 N N . LYS A 1 410 ? -21.016 21.188 16.444 1.00 96.44 410 LYS A N 1
ATOM 3181 C CA . LYS A 1 410 ? -20.628 22.009 15.273 1.00 96.44 410 LYS A CA 1
ATOM 3182 C C . LYS A 1 410 ? -19.218 21.723 14.719 1.00 96.44 410 LYS A C 1
ATOM 3184 O O . LYS A 1 410 ? -18.574 22.626 14.193 1.00 96.44 410 LYS A O 1
ATOM 3189 N N . THR A 1 411 ? -18.731 20.490 14.818 1.00 96.25 411 THR A N 1
ATOM 3190 C CA . THR A 1 411 ? -17.456 20.066 14.205 1.00 96.25 411 THR A CA 1
ATOM 3191 C C . THR A 1 411 ? -17.683 19.346 12.867 1.00 96.25 411 THR A C 1
ATOM 3193 O O . THR A 1 411 ? -18.808 19.004 12.501 1.00 96.25 411 THR A O 1
ATOM 3196 N N . ASN A 1 412 ? -16.610 19.061 12.125 1.00 92.56 412 ASN A N 1
ATOM 3197 C CA . ASN A 1 412 ? -16.622 18.238 10.905 1.00 92.56 412 ASN A CA 1
ATOM 3198 C C . ASN A 1 412 ? -16.593 16.714 11.177 1.00 92.56 412 ASN A C 1
ATOM 3200 O O . ASN A 1 412 ? -16.185 15.956 10.297 1.00 92.56 412 ASN A O 1
ATOM 3204 N N . LEU A 1 413 ? -17.022 16.262 12.363 1.00 96.75 413 LEU A N 1
ATOM 3205 C CA . LEU A 1 413 ? -17.096 14.845 12.743 1.00 96.75 413 LEU A CA 1
ATOM 3206 C C . LEU A 1 413 ? -17.967 14.026 11.770 1.00 96.75 413 LEU A C 1
ATOM 3208 O O . LEU A 1 413 ? -19.069 14.447 11.421 1.00 96.75 413 LEU A O 1
ATOM 3212 N N . THR A 1 414 ? -17.484 12.844 11.378 1.00 91.81 414 THR A N 1
ATOM 3213 C CA . THR A 1 414 ? -18.159 11.879 10.487 1.00 91.81 414 THR A CA 1
ATOM 3214 C C . THR A 1 414 ? -18.367 10.530 11.181 1.00 91.81 414 THR A C 1
ATOM 3216 O O . THR A 1 414 ? -17.809 10.284 12.253 1.00 91.81 414 THR A O 1
ATOM 3219 N N . ASP A 1 415 ? -19.116 9.624 10.546 1.00 90.06 415 ASP A N 1
ATOM 3220 C CA . ASP A 1 415 ? -19.351 8.259 11.047 1.00 90.06 415 ASP A CA 1
ATOM 3221 C C . ASP A 1 415 ? -18.056 7.482 11.323 1.00 90.06 415 ASP A C 1
ATOM 3223 O O . ASP A 1 415 ? -17.951 6.792 12.337 1.00 90.06 415 ASP A O 1
ATOM 3227 N N . ASP A 1 416 ? -17.044 7.627 10.462 1.00 83.69 416 ASP A N 1
ATOM 3228 C CA . ASP A 1 416 ? -15.737 6.993 10.667 1.00 83.69 416 ASP A CA 1
ATOM 3229 C C . ASP A 1 416 ? -15.034 7.545 11.916 1.00 83.69 416 ASP A C 1
ATOM 3231 O O . ASP A 1 416 ? -14.418 6.788 12.669 1.00 83.69 416 ASP A O 1
ATOM 3235 N N . GLY A 1 417 ? -15.194 8.841 12.191 1.00 88.38 417 GLY A N 1
ATOM 3236 C CA . GLY A 1 417 ? -14.654 9.479 13.387 1.00 88.38 417 GLY A CA 1
ATOM 3237 C C . GLY A 1 417 ? -15.255 8.954 14.696 1.00 88.38 417 GLY A C 1
ATOM 3238 O O . GLY A 1 417 ? -14.556 8.889 15.709 1.00 88.38 417 GLY A O 1
ATOM 3239 N N . LEU A 1 418 ? -16.515 8.496 14.683 1.00 93.81 418 LEU A N 1
ATOM 3240 C CA . LEU A 1 418 ? -17.177 7.929 15.869 1.00 93.81 418 LEU A CA 1
ATOM 3241 C C . LEU A 1 418 ? -16.492 6.656 16.388 1.00 93.81 418 LEU A C 1
ATOM 3243 O O . LEU A 1 418 ? -16.569 6.373 17.583 1.00 93.81 418 LEU A O 1
ATOM 3247 N N . LYS A 1 419 ? -15.762 5.919 15.536 1.00 88.50 419 LYS A N 1
ATOM 3248 C CA . LYS A 1 419 ? -14.989 4.731 15.943 1.00 88.50 419 LYS A CA 1
ATOM 3249 C C . LYS A 1 419 ? -13.945 5.062 17.010 1.00 88.50 419 LYS A C 1
ATOM 3251 O O . LYS A 1 419 ? -13.736 4.280 17.935 1.00 88.50 419 LYS A O 1
ATOM 3256 N N . ALA A 1 420 ? -13.290 6.218 16.898 1.00 86.06 420 ALA A N 1
ATOM 3257 C CA . ALA A 1 420 ? -12.294 6.651 17.873 1.00 86.06 420 ALA A CA 1
ATOM 3258 C C . ALA A 1 420 ? -12.942 7.077 19.201 1.00 86.06 420 ALA A C 1
ATOM 3260 O O . ALA A 1 420 ? -12.392 6.812 20.270 1.00 86.06 420 ALA A O 1
ATOM 3261 N N . LEU A 1 421 ? -14.144 7.658 19.135 1.00 90.38 421 LEU A N 1
ATOM 3262 C CA . LEU A 1 421 ? -14.899 8.123 20.302 1.00 90.38 421 LEU A CA 1
ATOM 3263 C C . LEU A 1 421 ? -15.546 6.992 21.109 1.00 90.38 421 LEU A C 1
ATOM 3265 O O . LEU A 1 421 ? -15.985 7.225 22.230 1.00 90.38 421 LEU A O 1
ATOM 3269 N N . ALA A 1 422 ? -15.579 5.770 20.574 1.00 86.00 422 ALA A N 1
ATOM 3270 C CA . ALA A 1 422 ? -16.045 4.583 21.287 1.00 86.00 422 ALA A CA 1
ATOM 3271 C C . ALA A 1 422 ? -15.014 4.024 22.291 1.00 86.00 422 ALA A C 1
ATOM 3273 O O . ALA A 1 422 ? -15.353 3.165 23.104 1.00 86.00 422 ALA A O 1
ATOM 3274 N N . LYS A 1 423 ? -13.753 4.478 22.225 1.00 86.50 423 LYS A N 1
ATOM 3275 C CA . LYS A 1 423 ? -12.633 3.954 23.028 1.00 86.50 423 LYS A CA 1
ATOM 3276 C C . LYS A 1 423 ? -12.592 4.454 24.484 1.00 86.50 423 LYS A C 1
ATOM 3278 O O . LYS A 1 423 ? -12.249 3.645 25.347 1.00 86.50 423 LYS A O 1
ATOM 3283 N N . PRO A 1 424 ? -12.915 5.724 24.809 1.00 86.75 424 PRO A N 1
ATOM 3284 C CA . PRO A 1 424 ? -12.913 6.205 26.190 1.00 86.75 424 PRO A CA 1
ATOM 3285 C C . PRO A 1 424 ? -14.027 5.554 27.018 1.00 86.75 424 PRO A C 1
ATOM 3287 O O . PRO A 1 424 ? -15.193 5.944 26.975 1.00 86.75 424 PRO A O 1
ATOM 3290 N N . SER A 1 425 ? -13.660 4.547 27.809 1.00 82.94 425 SER A N 1
ATOM 3291 C CA . SER A 1 425 ? -14.603 3.720 28.575 1.00 82.94 425 SER A CA 1
ATOM 3292 C C . SER A 1 425 ? -15.391 4.471 29.662 1.00 82.94 425 SER A C 1
ATOM 3294 O O . SER A 1 425 ? -16.439 3.999 30.115 1.00 82.94 425 SER A O 1
ATOM 3296 N N . ASN A 1 426 ? -14.896 5.640 30.083 1.00 94.31 426 ASN A N 1
ATOM 3297 C CA . ASN A 1 426 ? -15.479 6.459 31.144 1.00 94.31 426 ASN A CA 1
ATOM 3298 C C . ASN A 1 426 ? -16.431 7.551 30.650 1.00 94.31 426 ASN A C 1
ATOM 3300 O O . ASN A 1 426 ? -17.009 8.263 31.476 1.00 94.31 426 ASN A O 1
ATOM 3304 N N . LEU A 1 427 ? -16.649 7.648 29.335 1.00 97.31 427 LEU A N 1
ATOM 3305 C CA . LEU A 1 427 ? -17.461 8.707 28.760 1.00 97.31 427 LEU A CA 1
ATOM 3306 C C . LEU A 1 427 ? -18.922 8.585 29.212 1.00 97.31 427 LEU A C 1
ATOM 3308 O O . LEU A 1 427 ? -19.602 7.585 28.972 1.00 97.31 427 LEU A O 1
ATOM 3312 N N . SER A 1 428 ? -19.394 9.629 29.887 1.00 97.44 428 SER A N 1
ATOM 3313 C CA . SER A 1 428 ? -20.734 9.729 30.470 1.00 97.44 428 SER A CA 1
ATOM 3314 C C . SER A 1 428 ? -21.603 10.776 29.777 1.00 97.44 428 SER A C 1
ATOM 3316 O O . SER A 1 428 ? -22.831 10.693 29.825 1.00 97.44 428 SER A O 1
ATOM 3318 N N . TYR A 1 429 ? -20.980 11.722 29.077 1.00 98.38 429 TYR A N 1
ATOM 3319 C CA . TYR A 1 429 ? -21.661 12.760 28.325 1.00 98.38 429 TYR A CA 1
ATOM 3320 C C . TYR A 1 429 ? -20.966 13.010 26.981 1.00 98.38 429 TYR A C 1
ATOM 3322 O O . TYR A 1 429 ? -19.753 13.223 26.938 1.00 98.38 429 TYR A O 1
ATOM 3330 N N . LEU A 1 430 ? -21.738 12.997 25.892 1.00 98.38 430 LEU A N 1
ATOM 3331 C CA . LEU A 1 430 ? -21.251 13.225 24.533 1.00 98.38 430 LEU A CA 1
ATOM 3332 C C . LEU A 1 430 ? -22.180 14.180 23.777 1.00 98.38 430 LEU A C 1
ATOM 3334 O O . LEU A 1 430 ? -23.366 13.895 23.594 1.00 98.38 430 LEU A O 1
ATOM 3338 N N . ALA A 1 431 ? -21.633 15.294 23.295 1.00 98.44 431 ALA A N 1
ATOM 3339 C CA . ALA A 1 431 ? -22.329 16.213 22.401 1.00 98.44 431 ALA A CA 1
ATOM 3340 C C . ALA A 1 431 ? -21.680 16.212 21.012 1.00 98.44 431 ALA A C 1
ATOM 3342 O O . ALA A 1 431 ? -20.539 16.623 20.853 1.00 98.44 431 ALA A O 1
ATOM 3343 N N . ILE A 1 432 ? -22.422 15.748 20.009 1.00 98.06 432 ILE A N 1
ATOM 3344 C CA . ILE A 1 432 ? -22.003 15.569 18.605 1.00 98.06 432 ILE A CA 1
ATOM 3345 C C . ILE A 1 432 ? -23.077 16.105 17.641 1.00 98.06 432 ILE A C 1
ATOM 3347 O O . ILE A 1 432 ? -23.244 15.638 16.513 1.00 98.06 432 ILE A O 1
ATOM 3351 N N . GLY A 1 433 ? -23.856 17.080 18.111 1.00 97.81 433 GLY A N 1
ATOM 3352 C CA . GLY A 1 433 ? -24.874 17.767 17.324 1.00 97.81 433 GLY A CA 1
ATOM 3353 C C . GLY A 1 433 ? -24.283 18.704 16.265 1.00 97.81 433 GLY A C 1
ATOM 3354 O O . GLY A 1 433 ? -23.185 19.237 16.437 1.00 97.81 433 GLY A O 1
ATOM 3355 N N . ARG A 1 434 ? -25.035 18.936 15.183 1.00 96.31 434 ARG A N 1
ATOM 3356 C CA . ARG A 1 434 ? -24.620 19.728 14.009 1.00 96.31 434 ARG A CA 1
ATOM 3357 C C . ARG A 1 434 ? -23.268 19.284 13.429 1.00 96.31 434 ARG A C 1
ATOM 3359 O O . ARG A 1 434 ? -22.399 20.115 13.181 1.00 96.31 434 ARG A O 1
ATOM 3366 N N . THR A 1 435 ? -23.089 17.982 13.252 1.00 97.56 435 THR A N 1
ATOM 3367 C CA . THR A 1 435 ? -21.913 17.375 12.618 1.00 97.56 435 THR A CA 1
ATOM 3368 C C . THR A 1 435 ? -22.315 16.716 11.288 1.00 97.56 435 THR A C 1
ATOM 3370 O O . THR A 1 435 ? -23.309 17.117 10.680 1.00 97.56 435 THR A O 1
ATOM 3373 N N . ARG A 1 436 ? -21.524 15.762 10.778 1.00 92.81 436 ARG A N 1
ATOM 3374 C CA . ARG A 1 436 ? -21.770 15.030 9.519 1.00 92.81 436 ARG A CA 1
ATOM 3375 C C . ARG A 1 436 ? -22.020 13.539 9.763 1.00 92.81 436 ARG A C 1
ATOM 3377 O O . ARG A 1 436 ? -21.675 12.710 8.922 1.00 92.81 436 ARG A O 1
ATOM 3384 N N . ILE A 1 437 ? -22.533 13.200 10.943 1.00 97.75 437 ILE A N 1
ATOM 3385 C CA . ILE A 1 437 ? -22.879 11.823 11.297 1.00 97.75 437 ILE A CA 1
ATOM 3386 C C . ILE A 1 437 ? -24.266 11.452 10.763 1.00 97.75 437 ILE A C 1
ATOM 3388 O O . ILE A 1 437 ? -25.152 12.304 10.661 1.00 97.75 437 ILE A O 1
ATOM 3392 N N . THR A 1 438 ? -24.459 10.172 10.468 1.00 97.31 438 THR A N 1
ATOM 3393 C CA . THR A 1 438 ? -25.716 9.598 9.973 1.00 97.31 438 THR A CA 1
ATOM 3394 C C . THR A 1 438 ? -26.270 8.555 10.948 1.00 97.31 438 THR A C 1
ATOM 3396 O O . THR A 1 438 ? -25.622 8.210 11.944 1.00 97.31 438 THR A O 1
ATOM 3399 N N . SER A 1 439 ? -27.466 8.022 10.665 1.00 97.19 439 SER A N 1
ATOM 3400 C CA . SER A 1 439 ? -28.020 6.872 11.398 1.00 97.19 439 SER A CA 1
ATOM 3401 C C . SER A 1 439 ? -27.025 5.716 11.542 1.00 97.19 439 SER A C 1
ATOM 3403 O O . SER A 1 439 ? -26.930 5.123 12.617 1.00 97.19 439 SER A O 1
ATOM 3405 N N . ASP A 1 440 ? -26.260 5.420 10.486 1.00 92.94 440 ASP A N 1
ATOM 3406 C CA . ASP A 1 440 ? -25.331 4.291 10.459 1.00 92.94 440 ASP A CA 1
ATOM 3407 C C . ASP A 1 440 ? -24.197 4.488 11.467 1.00 92.94 440 ASP A C 1
ATOM 3409 O O . ASP A 1 440 ? -23.789 3.537 12.141 1.00 92.94 440 ASP A O 1
ATOM 3413 N N . GLY A 1 441 ? -23.682 5.712 11.602 1.00 93.88 441 GLY A N 1
ATOM 3414 C CA . GLY A 1 441 ? -22.588 6.033 12.517 1.00 93.88 441 GLY A CA 1
ATOM 3415 C C . GLY A 1 441 ? -22.899 5.727 13.982 1.00 93.88 441 GLY A C 1
ATOM 3416 O O . GLY A 1 441 ? -21.998 5.339 14.733 1.00 93.88 441 GLY A O 1
ATOM 3417 N N . LEU A 1 442 ? -24.171 5.819 14.389 1.00 97.31 442 LEU A N 1
ATOM 3418 C CA . LEU A 1 442 ? -24.605 5.599 15.774 1.00 97.31 442 LEU A CA 1
ATOM 3419 C C . LEU A 1 442 ? -24.261 4.200 16.301 1.00 97.31 442 LEU A C 1
ATOM 3421 O O . LEU A 1 442 ? -24.037 4.046 17.504 1.00 97.31 442 LEU A O 1
ATOM 3425 N N . ARG A 1 443 ? -24.124 3.196 15.422 1.00 94.50 443 ARG A N 1
ATOM 3426 C CA . ARG A 1 443 ? -23.715 1.835 15.812 1.00 94.50 443 ARG A CA 1
ATOM 3427 C C . ARG A 1 443 ? -22.402 1.812 16.594 1.00 94.50 443 ARG A C 1
ATOM 3429 O O . ARG A 1 443 ? -22.234 0.981 17.484 1.00 94.50 443 ARG A O 1
ATOM 3436 N N . HIS A 1 444 ? -21.487 2.741 16.305 1.00 93.69 444 HIS A N 1
ATOM 3437 C CA . HIS A 1 444 ? -20.187 2.827 16.968 1.00 93.69 444 HIS A CA 1
ATOM 3438 C C . HIS A 1 444 ? -20.290 3.270 18.437 1.00 93.69 444 HIS A C 1
ATOM 3440 O O . HIS A 1 444 ? -19.403 2.957 19.225 1.00 93.69 444 HIS A O 1
ATOM 3446 N N . LEU A 1 445 ? -21.380 3.932 18.840 1.00 94.38 445 LEU A N 1
ATOM 3447 C CA . LEU A 1 445 ? -21.561 4.452 20.201 1.00 94.38 445 LEU A CA 1
ATOM 3448 C C . LEU A 1 445 ? -22.175 3.436 21.176 1.00 94.38 445 LEU A C 1
ATOM 3450 O O . LEU A 1 445 ? -22.109 3.629 22.389 1.00 94.38 445 LEU A O 1
ATOM 3454 N N . THR A 1 446 ? -22.716 2.323 20.675 1.00 89.75 446 THR A N 1
ATOM 3455 C CA . THR A 1 446 ? -23.348 1.247 21.473 1.00 89.75 446 THR A CA 1
ATOM 3456 C C . THR A 1 446 ? -22.395 0.591 22.494 1.00 89.75 446 THR A C 1
ATOM 3458 O O . THR A 1 446 ? -22.824 -0.014 23.489 1.00 89.75 446 THR A O 1
ATOM 3461 N N . GLY A 1 447 ? -21.081 0.731 22.283 1.00 86.62 447 GLY A N 1
ATOM 3462 C CA . GLY A 1 447 ? -20.028 0.283 23.195 1.00 86.62 447 GLY A CA 1
ATOM 3463 C C . GLY A 1 447 ? -19.842 1.159 24.440 1.00 86.62 447 GLY A C 1
ATOM 3464 O O . GLY A 1 447 ? -19.279 0.686 25.426 1.00 86.62 447 GLY A O 1
ATOM 3465 N N . LEU A 1 448 ? -20.352 2.396 24.457 1.00 93.19 448 LEU A N 1
ATOM 3466 C CA . LEU A 1 448 ? -20.161 3.347 25.558 1.00 93.19 448 LEU A CA 1
ATOM 3467 C C . LEU A 1 448 ? -21.068 3.026 26.758 1.00 93.19 448 LEU A C 1
ATOM 3469 O O . LEU A 1 448 ? -22.079 3.677 27.009 1.00 93.19 448 LEU A O 1
ATOM 3473 N N . LYS A 1 449 ? -20.700 2.011 27.548 1.00 90.31 449 LYS A N 1
ATOM 3474 C CA . LYS A 1 449 ? -21.532 1.454 28.638 1.00 90.31 449 LYS A CA 1
ATOM 3475 C C . LYS A 1 449 ? -21.776 2.382 29.837 1.00 90.31 449 LYS A C 1
ATOM 3477 O O . LYS A 1 449 ? -22.493 1.985 30.762 1.00 90.31 449 LYS A O 1
ATOM 3482 N N . LYS A 1 450 ? -21.169 3.572 29.869 1.00 95.31 450 LYS A N 1
ATOM 3483 C CA . LYS A 1 450 ? -21.333 4.583 30.930 1.00 95.31 450 LYS A CA 1
ATOM 3484 C C . LYS A 1 450 ? -22.033 5.860 30.460 1.00 95.31 450 LYS A C 1
ATOM 3486 O O . LYS A 1 450 ? -22.261 6.742 31.287 1.00 95.31 450 LYS A O 1
ATOM 3491 N N . ILE A 1 451 ? -22.413 5.942 29.185 1.00 96.94 451 ILE A N 1
ATOM 3492 C CA . ILE A 1 451 ? -23.070 7.119 28.621 1.00 96.94 451 ILE A CA 1
ATOM 3493 C C . ILE A 1 451 ? -24.435 7.359 29.284 1.00 96.94 451 ILE A C 1
ATOM 3495 O O . ILE A 1 451 ? -25.268 6.458 29.381 1.00 96.94 451 ILE A O 1
ATOM 3499 N N . LYS A 1 452 ? -24.644 8.586 29.761 1.00 98.00 452 LYS A N 1
ATOM 3500 C CA . LYS A 1 452 ? -25.880 9.066 30.395 1.00 98.00 452 LYS A CA 1
ATOM 3501 C C . LYS A 1 452 ? -26.507 10.208 29.600 1.00 98.00 452 LYS A C 1
ATOM 3503 O O . LYS A 1 452 ? -27.726 10.274 29.495 1.00 98.00 452 LYS A O 1
ATOM 3508 N N . GLY A 1 453 ? -25.693 11.087 29.016 1.00 98.31 453 GLY A N 1
ATOM 3509 C CA . GLY A 1 453 ? -26.160 12.180 28.166 1.00 98.31 453 GLY A CA 1
ATOM 3510 C C . GLY A 1 453 ? -25.642 12.061 26.737 1.00 98.31 453 GLY A C 1
ATOM 3511 O O . GLY A 1 453 ? -24.431 12.008 26.533 1.00 98.31 453 GLY A O 1
ATOM 3512 N N . LEU A 1 454 ? -26.545 12.074 25.756 1.00 98.38 454 LEU A N 1
ATOM 3513 C CA . LEU A 1 454 ? -26.201 12.126 24.334 1.00 98.38 454 LEU A CA 1
ATOM 3514 C C . LEU A 1 454 ? -26.935 13.281 23.647 1.00 98.38 454 LEU A C 1
ATOM 3516 O O . LEU A 1 454 ? -28.164 13.357 23.673 1.00 98.38 454 LEU A O 1
ATOM 3520 N N . ARG A 1 455 ? -26.186 14.179 23.004 1.00 98.56 455 ARG A N 1
ATOM 3521 C CA . ARG A 1 455 ? -26.740 15.246 22.158 1.00 98.56 455 ARG A CA 1
ATOM 3522 C C . ARG A 1 455 ? -26.330 15.026 20.708 1.00 98.56 455 ARG A C 1
ATOM 3524 O O . ARG A 1 455 ? -25.160 15.188 20.372 1.00 98.56 455 ARG A O 1
ATOM 3531 N N . ILE A 1 456 ? -27.294 14.681 19.858 1.00 98.31 456 ILE A N 1
ATOM 3532 C CA . ILE A 1 456 ? -27.118 14.460 18.410 1.00 98.31 456 ILE A CA 1
ATOM 3533 C C . ILE A 1 456 ? -27.982 15.426 17.582 1.00 98.31 456 ILE A C 1
ATOM 3535 O O . ILE A 1 456 ? -28.182 15.227 16.387 1.00 98.31 456 ILE A O 1
ATOM 3539 N N . ASN A 1 457 ? -28.488 16.486 18.212 1.00 97.56 457 ASN A N 1
ATOM 3540 C CA . ASN A 1 457 ? -29.388 17.462 17.612 1.00 97.56 457 ASN A CA 1
ATOM 3541 C C . ASN A 1 457 ? -28.759 18.193 16.412 1.00 97.56 457 ASN A C 1
ATOM 3543 O O . ASN A 1 457 ? -27.580 18.546 16.425 1.00 97.56 457 ASN A O 1
ATOM 3547 N N . GLY A 1 458 ? -29.557 18.485 15.388 1.00 96.00 458 GLY A N 1
ATOM 3548 C CA . GLY A 1 458 ? -29.098 19.172 14.176 1.00 96.00 458 GLY A CA 1
ATOM 3549 C C . GLY A 1 458 ? -28.318 18.299 13.190 1.00 96.00 458 GLY A C 1
ATOM 3550 O O . GLY A 1 458 ? -27.720 18.848 12.269 1.00 96.00 458 GLY A O 1
ATOM 3551 N N . ASN A 1 459 ? -28.305 16.976 13.375 1.00 97.31 459 ASN A N 1
ATOM 3552 C CA . ASN A 1 459 ? -27.830 16.022 12.372 1.00 97.31 459 ASN A CA 1
ATOM 3553 C C . ASN A 1 459 ? -29.028 15.516 11.560 1.00 97.31 459 ASN A C 1
ATOM 3555 O O . ASN A 1 459 ? -29.701 14.563 11.952 1.00 97.31 459 ASN A O 1
ATOM 3559 N N . LYS A 1 460 ? -29.309 16.170 10.431 1.00 95.19 460 LYS A N 1
ATOM 3560 C CA . LYS A 1 460 ? -30.484 15.873 9.594 1.00 95.19 460 LYS A CA 1
ATOM 3561 C C . LYS A 1 460 ? -30.493 14.451 9.015 1.00 95.19 460 LYS A C 1
ATOM 3563 O O . LYS A 1 460 ? -31.564 13.916 8.769 1.00 95.19 460 LYS A O 1
ATOM 3568 N N . ASP A 1 461 ? -29.326 13.829 8.846 1.00 95.62 461 ASP A N 1
ATOM 3569 C CA . ASP A 1 461 ? -29.183 12.497 8.236 1.00 95.62 461 ASP A CA 1
ATOM 3570 C C . ASP A 1 461 ? -29.322 11.347 9.259 1.00 95.62 461 ASP A C 1
ATOM 3572 O O . ASP A 1 461 ? -29.054 10.184 8.952 1.00 95.62 461 ASP A O 1
ATOM 3576 N N . ILE A 1 462 ? -29.744 11.655 10.491 1.00 98.38 462 ILE A N 1
ATOM 3577 C CA . ILE A 1 462 ? -30.181 10.661 11.477 1.00 98.38 462 ILE A CA 1
ATOM 3578 C C . ILE A 1 462 ? -31.700 10.533 11.388 1.00 98.38 462 ILE A C 1
ATOM 3580 O O . ILE A 1 462 ? -32.412 11.471 11.733 1.00 98.38 462 ILE A O 1
ATOM 3584 N N . GLY A 1 463 ? -32.188 9.372 10.962 1.00 97.25 463 GLY A N 1
ATOM 3585 C CA . GLY A 1 463 ? -33.611 9.031 10.897 1.00 97.25 463 GLY A CA 1
ATOM 3586 C C . GLY A 1 463 ? -33.959 7.762 11.673 1.00 97.25 463 GLY A C 1
ATOM 3587 O O . GLY A 1 463 ? -33.159 7.259 12.463 1.00 97.25 463 GLY A O 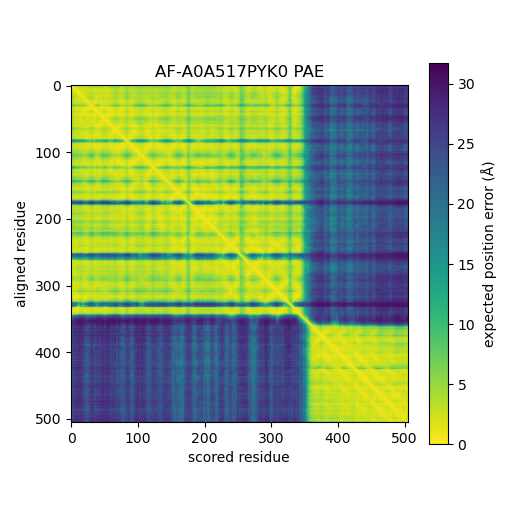1
ATOM 3588 N N . ASP A 1 464 ? -35.146 7.207 11.421 1.00 97.94 464 ASP A N 1
ATOM 3589 C CA . ASP A 1 464 ? -35.663 6.030 12.141 1.00 97.94 464 ASP A CA 1
ATOM 3590 C C . ASP A 1 464 ? -34.752 4.793 12.070 1.00 97.94 464 ASP A C 1
ATOM 3592 O O . ASP A 1 464 ? -34.761 3.971 12.987 1.00 97.94 464 ASP A O 1
ATOM 3596 N N . SER A 1 465 ? -33.912 4.675 11.035 1.00 97.50 465 SER A N 1
ATOM 3597 C CA . SER A 1 465 ? -32.895 3.618 10.932 1.00 97.50 465 SER A CA 1
ATOM 3598 C C . SER A 1 465 ? -31.850 3.660 12.055 1.00 97.50 465 SER A C 1
ATOM 3600 O O . SER A 1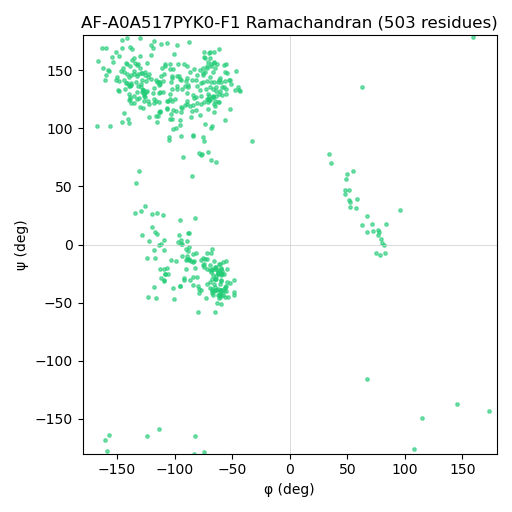 465 ? -31.264 2.631 12.373 1.00 97.50 465 SER A O 1
ATOM 3602 N N . GLY A 1 466 ? -31.641 4.814 12.696 1.00 97.44 466 GLY A N 1
ATOM 3603 C CA . GLY A 1 466 ? -30.734 4.969 13.835 1.00 97.44 466 GLY A CA 1
ATOM 3604 C C . GLY A 1 466 ? -31.357 4.606 15.188 1.00 97.44 466 GLY A C 1
ATOM 3605 O O . GLY A 1 466 ? -30.630 4.405 16.162 1.00 97.44 466 GLY A O 1
ATOM 3606 N N . VAL A 1 467 ? -32.690 4.496 15.270 1.00 98.44 467 VAL A N 1
ATOM 3607 C CA . VAL A 1 467 ? -33.417 4.226 16.525 1.00 98.44 467 VAL A CA 1
ATOM 3608 C C . VAL A 1 467 ? -32.946 2.941 17.217 1.00 98.44 467 VAL A C 1
ATOM 3610 O O . VAL A 1 467 ? -32.690 3.021 18.418 1.00 98.44 467 VAL A O 1
ATOM 3613 N N . PRO A 1 468 ? -32.747 1.793 16.531 1.00 97.31 468 PRO A N 1
ATOM 3614 C CA . PRO A 1 468 ? -32.263 0.574 17.183 1.00 97.31 468 PRO A CA 1
ATOM 3615 C C . PRO A 1 468 ? -30.966 0.791 17.977 1.00 97.31 468 PRO A C 1
ATOM 3617 O O . PRO A 1 468 ? -30.893 0.429 19.151 1.00 97.31 468 PRO A O 1
ATOM 3620 N N . HIS A 1 469 ? -29.990 1.499 17.400 1.00 97.31 469 HIS A N 1
ATO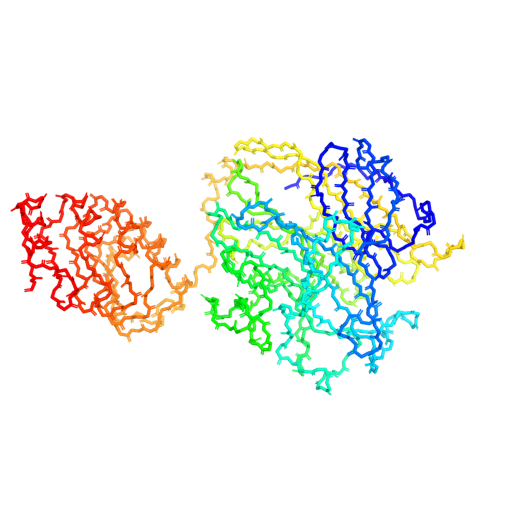M 3621 C CA . HIS A 1 469 ? -28.714 1.788 18.063 1.00 97.31 469 HIS A CA 1
ATOM 3622 C C . HIS A 1 469 ? -28.878 2.664 19.309 1.00 97.31 469 HIS A C 1
ATOM 3624 O O . HIS A 1 469 ? -28.220 2.433 20.321 1.00 97.31 469 HIS A O 1
ATOM 3630 N N . LEU A 1 470 ? -29.777 3.650 19.261 1.00 97.50 470 LEU A N 1
ATOM 3631 C CA . LEU A 1 470 ? -30.090 4.491 20.418 1.00 97.50 470 LEU A CA 1
ATOM 3632 C C . LEU A 1 470 ? -30.794 3.686 21.516 1.00 97.50 470 LEU A C 1
ATOM 3634 O O . LEU A 1 470 ? -30.503 3.871 22.698 1.00 97.50 470 LEU A O 1
ATOM 3638 N N . THR A 1 471 ? -31.680 2.755 21.148 1.00 96.00 471 THR A N 1
ATOM 3639 C CA . THR A 1 471 ? -32.378 1.912 22.127 1.00 96.00 471 THR A CA 1
ATOM 3640 C C . THR A 1 471 ? -31.462 0.936 22.861 1.00 96.00 471 THR A C 1
ATOM 3642 O O . THR A 1 471 ? -31.812 0.531 23.969 1.00 96.00 471 THR A O 1
ATOM 3645 N N . ASP A 1 472 ? -30.289 0.606 22.316 1.00 94.06 472 ASP A N 1
ATOM 3646 C CA . ASP A 1 472 ? -29.282 -0.230 22.987 1.00 94.06 472 ASP A CA 1
ATOM 3647 C C . ASP A 1 472 ? -28.538 0.516 24.108 1.00 94.06 472 ASP A C 1
ATOM 3649 O O . ASP A 1 472 ? -27.937 -0.093 24.999 1.00 94.06 472 ASP A O 1
ATOM 3653 N N . MET A 1 473 ? -28.603 1.849 24.126 1.00 94.62 473 MET A N 1
ATOM 3654 C CA . MET A 1 473 ? -27.921 2.702 25.100 1.00 94.62 473 MET A CA 1
ATOM 3655 C C . MET A 1 473 ? -28.757 2.858 26.384 1.00 94.62 473 MET A C 1
ATOM 3657 O O . MET A 1 473 ? -29.116 3.958 26.798 1.00 94.62 473 MET A O 1
ATOM 3661 N N . LYS A 1 474 ? -29.056 1.734 27.050 1.00 92.88 474 LYS A N 1
ATOM 3662 C CA . LYS A 1 474 ? -30.011 1.624 28.179 1.00 92.88 474 LYS A CA 1
ATOM 3663 C C . LYS A 1 474 ? -29.730 2.499 29.407 1.00 92.88 474 LYS A C 1
ATOM 3665 O O . LYS A 1 474 ? -30.605 2.641 30.254 1.00 92.88 474 LYS A O 1
ATOM 3670 N N . LYS A 1 475 ? -28.526 3.068 29.531 1.00 95.75 475 LYS A N 1
ATOM 3671 C CA . LYS A 1 475 ? -28.151 3.962 30.643 1.00 95.75 475 LYS A CA 1
ATOM 3672 C C . LYS A 1 475 ? -28.348 5.450 30.343 1.00 95.75 475 LYS A C 1
ATOM 3674 O O . LYS A 1 475 ? -28.056 6.272 31.212 1.00 95.75 475 LYS A O 1
ATOM 3679 N N . LEU A 1 476 ? -28.833 5.802 29.149 1.00 97.69 476 LEU A N 1
ATOM 3680 C CA . LEU A 1 476 ? -29.153 7.186 28.820 1.00 97.69 476 LEU A CA 1
ATOM 3681 C C . LEU A 1 476 ? -30.240 7.726 29.754 1.00 97.69 476 LEU A C 1
ATOM 3683 O O . LEU A 1 476 ? -31.309 7.141 29.895 1.00 97.69 476 LEU A O 1
ATOM 3687 N N . THR A 1 477 ? -29.972 8.887 30.338 1.00 98.06 477 THR A N 1
ATOM 3688 C CA . THR A 1 477 ? -30.918 9.682 31.128 1.00 98.06 477 THR A CA 1
ATOM 3689 C C . THR A 1 477 ? -31.330 10.956 30.396 1.00 98.06 477 THR A C 1
ATOM 3691 O O . THR A 1 477 ? -32.385 11.509 30.688 1.00 98.06 477 THR A O 1
ATOM 3694 N N . VAL A 1 478 ? -30.535 11.415 29.422 1.00 98.44 478 VAL A N 1
ATOM 3695 C CA . VAL A 1 478 ? -30.856 12.559 28.560 1.00 98.44 478 VAL A CA 1
ATOM 3696 C C . VAL A 1 478 ? -30.454 12.259 27.119 1.00 98.44 478 VAL A C 1
ATOM 3698 O O . VAL A 1 478 ? -29.294 11.947 26.845 1.00 98.44 478 VAL A O 1
ATOM 3701 N N . LEU A 1 479 ? -31.397 12.424 26.193 1.00 98.56 479 LEU A N 1
ATOM 3702 C CA . LEU A 1 479 ? -31.181 12.288 24.754 1.00 98.56 479 LEU A CA 1
ATOM 3703 C C . LEU A 1 479 ? -31.755 13.515 24.035 1.00 98.56 479 LEU A C 1
ATOM 3705 O O . LEU A 1 479 ? -32.953 13.769 24.104 1.00 98.56 479 LEU A O 1
ATOM 3709 N N . GLN A 1 480 ? -30.910 14.287 23.347 1.00 98.50 480 GLN A N 1
ATOM 3710 C CA . GLN A 1 480 ? -31.353 15.428 22.535 1.00 98.50 480 GLN A CA 1
ATOM 3711 C C . GLN A 1 480 ? -31.259 15.112 21.045 1.00 98.50 480 GLN A C 1
ATOM 3713 O O . GLN A 1 480 ? -30.158 14.908 20.526 1.00 98.50 480 GLN A O 1
ATOM 3718 N N . ILE A 1 481 ? -32.409 15.129 20.371 1.00 98.12 481 ILE A N 1
ATOM 3719 C CA . ILE A 1 481 ? -32.587 14.737 18.965 1.00 98.12 481 ILE A CA 1
ATOM 3720 C C . ILE A 1 481 ? -33.305 15.800 18.125 1.00 98.12 481 ILE A C 1
ATOM 3722 O O . ILE A 1 481 ? -33.607 15.538 16.965 1.00 98.12 481 ILE A O 1
ATOM 3726 N N . ASN A 1 482 ? -33.541 17.004 18.663 1.00 96.44 482 ASN A N 1
ATOM 3727 C CA . ASN A 1 482 ? -34.163 18.088 17.893 1.00 96.44 482 ASN A CA 1
ATOM 3728 C C . ASN A 1 482 ? -33.425 18.317 16.566 1.00 96.44 482 ASN A C 1
ATOM 3730 O O . ASN A 1 482 ? -32.188 18.313 16.532 1.00 96.44 482 ASN A O 1
ATOM 3734 N N . ASN A 1 483 ? -34.159 18.599 15.491 1.00 96.06 483 ASN A N 1
ATOM 3735 C CA . ASN A 1 483 ? -33.597 18.778 14.145 1.00 96.06 483 ASN A CA 1
ATOM 3736 C C . ASN A 1 483 ? -32.811 17.546 13.638 1.00 96.06 483 ASN A C 1
ATOM 3738 O O . ASN A 1 483 ? -31.746 17.686 13.031 1.00 96.06 483 ASN A O 1
ATOM 3742 N N . THR A 1 484 ? -33.311 16.346 13.933 1.00 98.31 484 THR A N 1
ATOM 3743 C CA . THR A 1 484 ? -32.982 15.098 13.222 1.00 98.31 484 THR A CA 1
ATOM 3744 C C . THR A 1 484 ? -34.183 14.693 12.355 1.00 98.31 484 THR A C 1
ATOM 3746 O O . THR A 1 484 ? -35.237 15.320 12.439 1.00 98.31 484 THR A O 1
ATOM 3749 N N . SER A 1 485 ? -34.042 13.660 11.528 1.00 98.00 485 SER A N 1
ATOM 3750 C CA . SER A 1 485 ? -35.129 13.074 10.725 1.00 98.00 485 SER A CA 1
ATOM 3751 C C . SER A 1 485 ? -35.790 11.864 11.406 1.00 98.00 485 SER A C 1
ATOM 3753 O O . SER A 1 485 ? -36.376 11.018 10.729 1.00 98.00 485 SER A O 1
ATOM 3755 N N . ILE A 1 486 ? -35.660 11.721 12.732 1.00 98.38 486 ILE A N 1
ATOM 3756 C CA . ILE A 1 486 ? -36.382 10.691 13.493 1.00 98.38 486 ILE A CA 1
ATOM 3757 C C . ILE A 1 486 ? -37.862 11.081 13.520 1.00 98.38 486 ILE A C 1
ATOM 3759 O O . ILE A 1 486 ? -38.209 12.190 13.921 1.00 98.38 486 ILE A O 1
ATOM 3763 N N . SER A 1 487 ? -38.732 10.173 13.084 1.00 98.19 487 SER A N 1
ATOM 3764 C CA . SER A 1 487 ? -40.172 10.411 13.022 1.00 98.19 487 SER A CA 1
ATOM 3765 C C . SER A 1 487 ? -40.809 10.380 14.414 1.00 98.19 487 SER A C 1
ATOM 3767 O O . SER A 1 487 ? -40.236 9.845 15.366 1.00 98.19 487 SER A O 1
ATOM 3769 N N . GLU A 1 488 ? -42.050 10.859 14.535 1.00 98.00 488 GLU A N 1
ATOM 3770 C CA . GLU A 1 488 ? -42.825 10.706 15.775 1.00 98.00 488 GLU A CA 1
ATOM 3771 C C . GLU A 1 488 ? -42.949 9.226 16.182 1.00 98.00 488 GLU A C 1
ATOM 3773 O O . GLU A 1 488 ? -42.815 8.882 17.355 1.00 98.00 488 GLU A O 1
ATOM 3778 N N . ALA A 1 489 ? -43.096 8.309 15.219 1.00 98.00 489 ALA A N 1
ATOM 3779 C CA . ALA A 1 489 ? -43.109 6.876 15.504 1.00 98.00 489 ALA A CA 1
ATOM 3780 C C . ALA A 1 489 ? -41.760 6.384 16.065 1.00 98.00 489 ALA A C 1
ATOM 3782 O O . ALA A 1 489 ? -41.732 5.571 16.995 1.00 98.00 489 ALA A O 1
ATOM 3783 N N . GLY A 1 490 ? -40.640 6.892 15.541 1.00 98.38 490 GLY A N 1
ATOM 3784 C CA . GLY A 1 490 ? -39.301 6.656 16.081 1.00 98.38 490 GLY A CA 1
ATOM 3785 C C . GLY A 1 490 ? -39.142 7.190 17.508 1.00 98.38 490 GLY A C 1
ATOM 3786 O O . GLY A 1 490 ? -38.651 6.476 18.385 1.00 98.38 490 GLY A O 1
ATOM 3787 N N . ILE A 1 491 ? -39.641 8.397 17.781 1.00 98.44 491 ILE A N 1
ATOM 3788 C CA . ILE A 1 491 ? -39.651 9.015 19.116 1.00 98.44 491 ILE A CA 1
ATOM 3789 C C . ILE A 1 491 ? -40.452 8.166 20.110 1.00 98.44 491 ILE A C 1
ATOM 3791 O O . ILE A 1 491 ? -39.976 7.899 21.216 1.00 98.44 491 ILE A O 1
ATOM 3795 N N . GLN A 1 492 ? -41.636 7.685 19.728 1.00 97.94 492 GLN A N 1
ATOM 3796 C CA . GLN A 1 492 ? -42.446 6.810 20.582 1.00 97.94 492 GLN A CA 1
ATOM 3797 C C . GLN A 1 492 ? -41.735 5.484 20.884 1.00 97.94 492 GLN A C 1
ATOM 3799 O O . GLN A 1 492 ? -41.774 5.005 22.020 1.00 97.94 492 GLN A O 1
ATOM 3804 N N . LYS A 1 493 ? -41.016 4.907 19.909 1.00 98.31 493 LYS A N 1
ATOM 3805 C CA . LYS A 1 493 ? -40.161 3.728 20.144 1.00 98.31 493 LYS A CA 1
ATOM 3806 C C . LYS A 1 493 ? -39.047 4.028 21.148 1.00 98.31 493 LYS A C 1
ATOM 3808 O O . LYS A 1 493 ? -38.833 3.225 22.054 1.00 98.31 493 LYS A O 1
ATOM 3813 N N . LEU A 1 494 ? -38.380 5.179 21.033 1.00 98.19 494 LEU A N 1
ATOM 3814 C CA . LEU A 1 494 ? -37.351 5.602 21.988 1.00 98.19 494 LEU A CA 1
ATOM 3815 C C . LEU A 1 494 ? -37.928 5.769 23.401 1.00 98.19 494 LEU A C 1
ATOM 3817 O O . LEU A 1 494 ? -37.357 5.224 24.343 1.00 98.19 494 LEU A O 1
ATOM 3821 N N . LYS A 1 495 ? -39.082 6.438 23.551 1.00 97.75 495 LYS A N 1
ATOM 3822 C CA . LYS A 1 495 ? -39.770 6.620 24.846 1.00 97.75 495 LYS A CA 1
ATOM 3823 C C . LYS A 1 495 ? -40.113 5.282 25.506 1.00 97.75 495 LYS A C 1
ATOM 3825 O O . LYS A 1 495 ? -39.874 5.110 26.696 1.00 97.75 495 LYS A O 1
ATOM 3830 N N . ARG A 1 496 ? -40.614 4.312 24.732 1.00 97.38 496 ARG A N 1
ATOM 3831 C CA . ARG A 1 496 ? -40.920 2.957 25.230 1.00 97.38 496 ARG A CA 1
ATOM 3832 C C . ARG A 1 496 ? -39.663 2.180 25.625 1.00 97.38 496 ARG A C 1
ATOM 3834 O O . ARG A 1 496 ? -39.661 1.491 26.638 1.00 97.38 496 ARG A O 1
ATOM 3841 N N . ALA A 1 497 ? -38.601 2.267 24.826 1.00 97.38 497 ALA A N 1
ATOM 3842 C CA . ALA A 1 497 ? -37.387 1.477 25.022 1.00 97.38 497 ALA A CA 1
ATOM 3843 C C . ALA A 1 497 ? -36.413 2.057 26.064 1.00 97.38 497 ALA A C 1
ATOM 3845 O O . ALA A 1 497 ? -35.544 1.319 26.546 1.00 97.38 497 ALA A O 1
ATOM 3846 N N . LEU A 1 498 ? -36.533 3.354 26.373 1.00 97.06 498 LEU A N 1
ATOM 3847 C CA . LEU A 1 498 ? -35.710 4.114 27.317 1.00 97.06 498 LEU A CA 1
ATOM 3848 C C . LEU A 1 498 ? -36.606 4.912 28.295 1.00 97.06 498 LEU A C 1
ATOM 3850 O O . LEU A 1 498 ? -36.550 6.142 28.311 1.00 97.06 498 LEU A O 1
ATOM 3854 N N . PRO A 1 499 ? -37.421 4.245 29.136 1.00 95.19 499 PRO A N 1
ATOM 3855 C CA . PRO A 1 499 ? -38.439 4.908 29.964 1.00 95.19 499 PRO A CA 1
ATOM 3856 C C . PRO A 1 499 ? -37.867 5.893 30.998 1.00 95.19 499 PRO A C 1
ATOM 3858 O O . PRO A 1 499 ? -38.557 6.810 31.427 1.00 95.19 499 PRO A O 1
ATOM 3861 N N . ASN A 1 500 ? -36.590 5.738 31.364 1.00 94.69 500 ASN A N 1
ATOM 3862 C CA . ASN A 1 500 ? -35.884 6.611 32.309 1.00 94.69 500 ASN A CA 1
ATOM 3863 C C . ASN A 1 500 ? -35.058 7.715 31.616 1.00 94.69 500 ASN A C 1
ATOM 3865 O O . ASN A 1 500 ? -34.268 8.402 32.267 1.00 94.69 500 ASN A O 1
ATOM 3869 N N . CYS A 1 501 ? -35.192 7.869 30.295 1.00 97.94 501 CYS A N 1
ATOM 3870 C CA . CYS A 1 501 ? -34.465 8.859 29.511 1.00 97.94 501 CYS A CA 1
ATOM 3871 C C . CYS A 1 501 ? -35.360 10.054 29.170 1.00 97.94 501 CYS A C 1
ATOM 3873 O O . CYS A 1 501 ? -36.391 9.914 28.513 1.00 97.94 501 CYS A O 1
ATOM 3875 N N . LYS A 1 502 ? -34.932 11.262 29.546 1.00 98.00 502 LYS A N 1
ATOM 3876 C CA . LYS A 1 502 ? -35.543 12.504 29.073 1.00 98.00 502 LYS A CA 1
ATOM 3877 C C . LYS A 1 502 ? -35.152 12.739 27.613 1.00 98.00 502 LYS A C 1
ATOM 3879 O O . LYS A 1 502 ? -34.034 13.175 27.326 1.00 98.00 502 LYS A O 1
ATOM 3884 N N . ILE A 1 503 ? -36.087 12.471 26.707 1.00 97.88 503 ILE A N 1
ATOM 3885 C CA . ILE A 1 503 ? -35.933 12.712 25.268 1.00 97.88 503 ILE A CA 1
ATOM 3886 C C . ILE A 1 503 ? -36.412 14.133 24.948 1.00 97.88 503 ILE A C 1
ATOM 3888 O O . ILE A 1 503 ? -37.545 14.491 25.258 1.00 97.88 503 ILE A O 1
ATOM 3892 N N . ILE A 1 504 ? -35.540 14.938 24.343 1.00 97.38 504 ILE A N 1
ATOM 3893 C CA . ILE A 1 504 ? -35.810 16.315 23.909 1.00 97.38 504 ILE A CA 1
ATOM 3894 C C . ILE A 1 504 ? -35.750 16.317 22.379 1.00 97.38 504 ILE A C 1
ATOM 3896 O O . ILE A 1 504 ? -34.679 16.045 21.820 1.00 97.38 504 ILE A O 1
ATOM 3900 N N . HIS A 1 505 ? -36.882 16.564 21.722 1.00 90.62 505 HIS A N 1
ATOM 3901 C CA . HIS A 1 505 ? -37.086 16.298 20.300 1.00 90.62 505 HIS A CA 1
ATOM 3902 C C . HIS A 1 505 ? -37.832 17.418 19.576 1.00 90.62 505 HIS A C 1
ATOM 3904 O O . HIS A 1 505 ? -38.799 17.952 20.168 1.00 90.62 505 HIS A O 1
#

InterPro domains:
  IPR001611 Leucine-rich repeat [PF13516] (401-422)
  IPR023296 Glycosyl hydrolase, five-bladed beta-propeller domain superfamily [G3DSA:2.115.10.20] (45-300)
  IPR023296 Glycosyl hydrolase, five-bladed beta-propeller domain superfamily [SSF75005] (146-337)
  IPR032675 Leucine-rich repeat domain superfamily [G3DSA:3.80.10.10] (352-505)

Sequence (505 aa):
MTVGDRQIVFPAGYRGLNYFPDEPISVIKKNPFQYLMVAGNSTYLMQGSTLDNAIPIKKVLVPGTKTEFDNGYTGITSTVYDNKGKRLLAFYHAEDHVGMPKVSYNKDIQGAYWSIGMAVLNADSNVFMKSGQILIPSVKKPDVTHDHQGIGDVCVITDSSNTYLYAYFTDLTRKQGSKPAKIGMARSKIAAGGRPGSWYKFHNGGFTEKGRGGMESPVVFPPASFPCDVYAPHVTYIRELNKYVMVCNVMVYSDQEKQLAEKGGIYFCFSDDGINWTEPKSLVTGHPVPYQGRKYVGHPHLLITRATANQASGCLLYAYTPRWGTRAPNQPHHLAKRPITITLDKEKITASTTSKPLVDLESLRNIVKSEKVNAKGEIINLDLTGVSITESHLAAIGTLQSLQSLNLYKTNLTDDGLKALAKPSNLSYLAIGRTRITSDGLRHLTGLKKIKGLRINGNKDIGDSGVPHLTDMKKLTVLQINNTSISEAGIQKLKRALPNCKIIH

Radius of gyration: 25.42 Å; Cα contacts (8 Å, |Δi|>4): 1382; chains: 1; bounding box: 75×52×67 Å

Secondary structure (DSSP, 8-state):
-EE---EEEE-TTGGG--S--SS--EEEEETTEEEEEEETTEEEEEEESSSTT-EEEEEEE----TTSTTSSEEEEEEEEE-TTS--EEEEEEEEE-TTPPBPTT-TTSBPEEEEEEEEEEETTTTEEEEEEEEEB-SS-GGG--SSEEEEEEEEEEE-TTSSEEEEEEEE----SS-PPPEEEEEEEEGGGTT-TT--EEEETTEEEEETBT-----SB---TTS--EEEEEEEEEETTTTEEEEEEEEE---TTSHHHHTT-EEEEEEESSSSSBPPPEEEEESBSS--TTSPEEEEEEEEEEEE-SSEEEEEEEEEEESSTT-STTT---EEEEEEEEEE--HHHHHH-TT------HHHHHHH-SEEEE-TTS-EEEEE-TT----HHHHHHHHT-TT--EEE-TTS--BHHHHHHHT--TT--EEE--SSB--TGGGGGGGG-TT--EEE-TT-TT-BGGGHHHHHT-TT-SEEE-TTSB--HHHHHHHHHH-TTSEEE-

Solvent-accessible surface area (backbone atoms only — not comparable to full-atom values): 25022 Å² total; per-residue (Å²): 114,50,71,55,71,81,44,75,56,36,58,52,50,50,96,78,41,41,36,23,34,70,28,25,61,26,81,78,39,76,81,70,19,28,30,32,38,14,37,65,43,25,17,28,38,31,41,27,84,44,84,72,65,40,43,83,75,43,80,27,37,64,43,45,57,89,91,40,69,24,32,56,19,26,31,43,23,22,60,47,63,36,84,79,68,80,44,49,34,34,36,24,25,19,22,23,36,82,92,38,47,52,27,91,88,37,80,89,41,76,13,25,44,28,21,27,32,31,27,35,54,36,84,90,77,69,31,46,45,78,69,45,62,29,35,36,36,61,67,57,77,94,79,55,91,66,26,67,32,22,24,28,42,43,21,53,42,69,42,97,81,70,55,34,34,38,35,33,24,18,35,37,67,60,56,94,85,74,64,65,33,20,25,29,41,32,39,19,45,34,89,58,56,67,38,56,80,48,27,19,14,25,32,88,50,40,68,77,22,44,21,62,45,28,56,74,36,68,46,44,68,40,52,88,91,52,83,41,25,22,33,37,39,26,66,47,73,41,74,55,59,61,34,30,41,34,31,24,36,31,40,48,85,55,71,87,43,64,78,50,40,62,70,10,7,35,26,35,31,42,18,80,79,74,57,63,53,50,78,55,39,86,75,44,73,27,34,50,57,88,39,77,62,35,39,29,31,34,37,34,27,78,49,78,75,48,70,39,73,47,39,35,34,35,32,41,34,28,16,33,33,82,45,22,68,72,47,87,77,67,48,32,31,18,29,29,35,20,45,31,42,40,68,63,62,65,66,56,46,71,78,45,79,67,81,60,69,91,53,57,60,62,65,40,58,75,55,49,73,45,76,40,60,50,100,85,70,45,52,27,33,43,31,32,63,61,35,89,69,43,56,53,47,36,50,39,55,27,64,34,55,62,22,30,34,43,34,38,30,49,17,72,49,35,38,76,50,36,57,30,65,33,52,20,65,44,27,27,33,42,31,51,16,38,32,61,40,36,24,75,28,45,57,40,52,56,68,37,85,46,32,27,35,41,32,45,26,47,14,60,62,25,29,53,85,22,44,67,40,59,45,63,44,72,61,33,42,34,39,34,44,36,62,35,48,52,43,72,71,40,51,53,49,44,49,70,58,33,75,74,31,52,73,44,106

pLDDT: mean 89.6, std 12.68, range [31.69, 98.75]

Nearest PDB structures (foldseek):
  4q62-assembly1_A-2  TM=9.292E-01  e=5.582E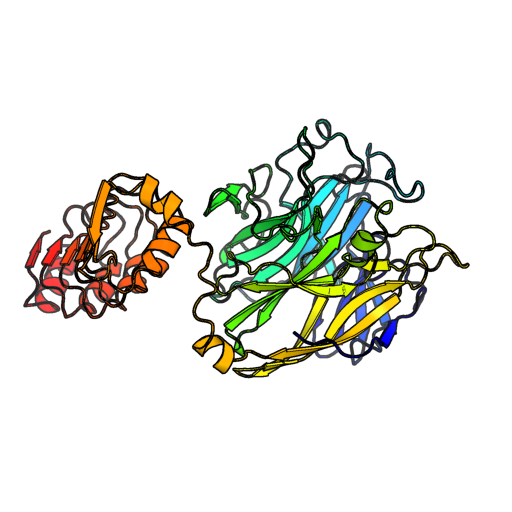-05  Legionella pneumophila subsp. pneumophila str. Philadelphia 1
  4q3i-assembly2_B  TM=6.024E-01  e=2.062E-05  Oryza sativa
  4xa9-assembly5_E  TM=7.301E-01  e=3.298E-03  Legionella pneumophila subsp. pneumophila str. Philadelphia 1
  7ogz-assembly2_DDD  TM=5.738E-01  e=2.053E-03  Arabidopsis thaliana
  1ogq-assembly1_A  TM=6.405E-01  e=1.030E-02  Phaseolus vulgaris

Foldseek 3Di:
DAWFDKDFLAFFCRVNFFQPQVAAKEFDDQVQTWIWGDTQQFIFIWTDNDSSGTDTDDGQGHADPLVAQQNRHWAFHYWDQFPVNPKIKTKTKGWRQVPAAAAPQDNVHGFTQIFMWMWIQDPVPRHTHTQGTQAWFLDDPVRADHRYAIKGLWAWDQFPVNQKIKIWIWHRHDDPPDDAIAIWIKIFTSNVVSHRQRIFTDDPFDRDFTRYNTDTDGLADAAPVDDWHKGNWYWDQDNQQLKIKIKIWIADDDVVPVVVLQVTAIWMWIDNRVRQIDHTDDHDTFHCDQHAQGWHWHHWYFDWDDDHNFKTKDKIWTWTDRGQQDDPVRRGTTTMIIIDMDGHDVVVVVVDPDPPRVLVVVVLVVQWPDFDADPVRATQETANAQHEDHLSNLLSCLVRLNHAYYAHHNYQDELVSLLSVLRNQNHAEYADANYAYALVSLLSNLSNQNHAYYHHANNQRYELSNLVSLLSNQNHQEYEHHNYRYDPVSVVSNCVSRVNHDYHD